Protein AF-0000000087804544 (afdb_homodimer)

Solvent-accessible surface area (backbone atoms only — not comparable to full-atom values): 25925 Å² total; per-residue (Å²): 126,84,69,78,49,43,57,23,26,36,35,32,33,37,42,58,66,36,67,61,38,47,63,41,26,83,82,30,70,71,39,32,51,49,49,49,49,52,53,51,50,56,48,46,58,51,38,56,66,62,42,57,88,74,33,65,84,64,77,74,52,70,35,61,41,35,49,67,46,32,37,38,40,33,20,35,38,75,40,92,52,20,26,24,48,59,51,51,50,48,53,52,40,52,50,49,53,58,36,36,73,72,73,36,48,43,27,10,14,32,32,53,33,43,31,30,68,54,62,41,36,36,36,37,51,26,51,55,49,15,49,48,40,24,69,71,64,31,81,38,73,34,40,27,40,40,58,68,34,55,61,57,33,36,69,30,33,37,72,87,51,44,48,66,56,44,40,52,54,50,52,72,46,39,42,67,40,92,90,40,84,78,37,33,26,60,42,61,87,75,48,55,85,80,41,95,41,68,65,57,36,52,50,48,53,49,52,44,49,51,51,36,58,52,52,55,73,44,97,63,56,69,75,57,35,52,37,34,48,48,52,49,50,51,50,29,72,74,48,37,87,60,28,57,62,58,56,56,59,70,100,126,84,69,78,48,43,59,24,28,36,34,32,32,37,42,58,66,35,66,60,39,46,63,41,26,82,83,29,70,70,40,32,50,50,50,49,49,52,54,51,50,56,48,44,58,53,38,53,64,62,42,56,89,75,35,66,87,63,79,73,52,70,35,59,40,35,48,66,47,32,38,37,40,33,20,35,37,73,40,91,48,23,24,24,48,59,52,51,51,50,54,52,38,51,48,48,54,58,36,37,73,73,75,37,49,42,26,10,14,33,32,54,33,43,32,29,68,52,62,40,36,35,36,37,50,26,52,56,50,16,50,49,42,24,69,72,64,32,82,37,72,35,4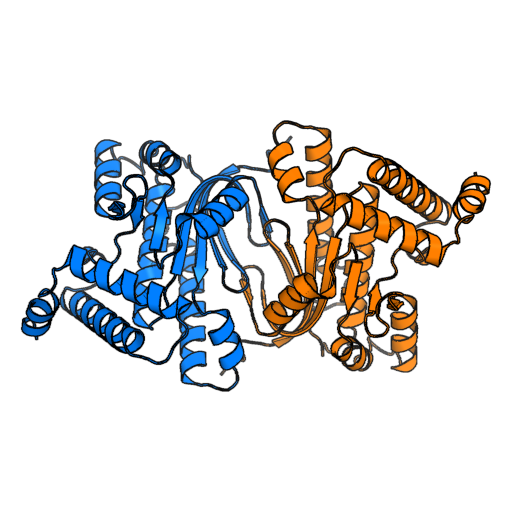0,27,41,39,60,69,34,53,60,57,31,36,69,29,32,38,73,87,50,45,50,66,56,44,40,51,54,50,53,72,44,39,43,67,40,91,90,40,82,78,37,33,27,59,42,61,88,75,50,53,85,79,38,97,40,68,67,58,36,52,50,47,53,49,51,45,48,52,50,36,57,52,51,56,71,45,98,62,56,68,75,58,36,53,36,32,48,49,51,50,50,51,49,30,72,74,48,37,88,63,27,57,61,57,57,55,60,70,100

Organism: Veillonella parvula (NCBI:txid29466)

Nearest PDB structures (foldseek):
  6jt0-assembly1_B  TM=5.890E-01  e=1.897E-05  Homo sapiens
  4wp8-assembly1_B  TM=6.038E-01  e=2.475E-04  Mycobacterium avium
  8hbe-assembly1_B  TM=4.949E-01  e=1.794E-05  Homo sapiens
  3uvj-assembly2_D  TM=4.947E-01  e=1.979E-04  Homo sapiens
  4cls-assembly1_A  TM=4.674E-01  e=2.926E-04  Homo sapiens

Sequence (502 aa):
MEQLYNNRVIAFLDILGFKDLVNKSSYNVELQNKLKSVVEHLNKIKLRNYDSKYNLNESVGCEVSNFSDSIIISYPLDRNHGGGLFQIIMDCLYLQIELAQVGIYVRGAITSGALYHNERSCFGPALIKAVELEAEMAKYPRIIIEKKCLDDGKQYVYGNNTIEFESETIDSLITKSADNDNIFFINYLVQDGEFHNHEEYCRFLLNHYKDIRHNVHSDISNSVKTKYQWLRHYFYDQFGKDGMKNLLRLRMEQLYNNRVIAFLDILGFKDLVNKSSYNVELQNKLKSVVEHLNKIKLRNYDSKYNLNESVGCEVSNFSDSIIISYPLDRNHGGGLFQIIMDCLYLQIELAQVGIYVRGAITSGALYHNERSCFGPALIKAVELEAEMAKYPRIIIEKKCLDDGKQYVYGNNTIEFESETIDSLITKSADNDNIFFINYLVQDGEFHNHEEYCRFLLNHYKDIRHNVHSDISNSVKTKYQWLRHYFYDQFGKDGMKNLLRLR

pLDDT: mean 83.6, std 13.99, range [35.62, 98.25]

Radius of gyration: 25.05 Å; Cα contacts (8 Å, |Δi|>4): 833; chains: 2; bounding box: 50×77×58 Å

Foldseek 3Di:
DPALWAKKKKKKKFKPCQVVLVVCLVPDVLSVVLVVLLVVLLVVLVVVLVPCPVPPDPSQQWFWDDDRRMIMIMGHLQPPQAQRPVVVLVSVLVSQLSSLLSPIFMFWEIDIDIWRGDDPDIDDPRVVVGVCCRVPPRLARWYWYQPVRLVSRLCTHGDPDDSVVSNVVVVVQWDADPVDRRIITGLNLVPCVVDPHNVVSLVSLLSSVVSLVVLCPDPDDPSVNVRSVVSVVSNCVVQNPCNVVVSVVVD/DPALWAKKKKKKKFKPCQVVLVVCLVPDVLSVVLVVLLVVLLVVLVVVLVDCPVPPDPSQQWFWDDDRRMIMIMGHLQPPQACRPVVVLVSVLVSQLSSLLSPIFMFWEIDIDIWRGDDPDIDDPRVVVGVCCRVPPRLARWYWYQPVRLVSRLCTHGDPDDSVRSNVVVVVQWDADPVDRRIITGLNLVPCVVDPHNVVSLVSLVSSVVSLVVLCPDPDDPSVNVRSVVVLVSNCVVQNPCNVVVSVVVD

Secondary structure (DSSP, 8-state):
---S-EEEEEEEEEETTHHHHHHHTTT-HHHHHHHHHHHHHHHHHHHHTTSSTT--SS----EEEEETTEEEEEEESS-TT--HHHHHHHHHHHHHHHHHHTT--EEEEEEEEEEEE-SSEEESHHHHHHHHHIIIII-SS-EEE-HHHHHHHTTS--TT--HHHHHHHHHHHEEE-SS-TT-EEE-GGG-GGGSSSHHHHHHHHHHHHHHHHHHHTSS--HHHHHHHHHHHHHHHHHH-TTHHHHHHTT-/---S-EEEEEEEEEETTHHHHHHHHTT-HHHHHHHHHHHHHHHHHHHHTTSSTT--SS----EEEEETTEEEEEEESS-TT--HHHHHHHHHHHHHHHHHHTT--EEEEEEEEEEEE-SSEEESHHHHHHHHHIIIII-SS-EEE-HHHHHHHTTS--TT--HHHHHHHHHHHEEE-SS-TT-EEE-GGG-GGGSSSHHHHHHHHHHHHHHHHHHHTSS--HHHHHHHHHHHHHHHHHH-TTHHHHHHTT-

Structure (mmCIF, N/CA/C/O backbone):
data_AF-0000000087804544-model_v1
#
loop_
_entity.id
_entity.type
_entity.pdbx_description
1 polymer 'Uncharacterized protein'
#
loop_
_atom_site.group_PDB
_atom_site.id
_atom_site.type_symbol
_atom_site.label_atom_id
_atom_site.label_alt_id
_atom_site.label_comp_id
_atom_site.label_asym_id
_atom_site.label_entity_id
_atom_site.label_seq_id
_atom_site.pdbx_PDB_ins_code
_atom_site.Cartn_x
_atom_site.Cartn_y
_atom_site.Cartn_z
_atom_site.occupancy
_atom_site.B_iso_or_equiv
_atom_site.auth_seq_id
_atom_site.auth_comp_id
_atom_site.auth_asym_id
_atom_site.auth_atom_id
_atom_site.pdbx_PDB_model_num
ATOM 1 N N . MET A 1 1 ? -24.109 -11.43 9.828 1 35.88 1 MET A N 1
ATOM 2 C CA . MET A 1 1 ? -22.953 -11.469 8.938 1 35.88 1 MET A CA 1
ATOM 3 C C . MET A 1 1 ? -21.953 -10.359 9.281 1 35.88 1 MET A C 1
ATOM 5 O O . MET A 1 1 ? -22.328 -9.188 9.336 1 35.88 1 MET A O 1
ATOM 9 N N . GLU A 1 2 ? -21.047 -10.609 10.039 1 50.25 2 GLU A N 1
ATOM 10 C CA . GLU A 1 2 ? -20.219 -9.586 10.672 1 50.25 2 GLU A CA 1
ATOM 11 C C . GLU A 1 2 ? -19.609 -8.648 9.633 1 50.25 2 GLU A C 1
ATOM 13 O O . GLU A 1 2 ? -19.172 -9.086 8.57 1 50.25 2 GLU A O 1
ATOM 18 N N . GLN A 1 3 ? -19.953 -7.371 9.625 1 65.62 3 GLN A N 1
ATOM 19 C CA . GLN A 1 3 ? -19.703 -6.305 8.656 1 65.62 3 GLN A CA 1
ATOM 20 C C . GLN A 1 3 ? -18.219 -6.145 8.383 1 65.62 3 GLN A C 1
ATOM 22 O O . GLN A 1 3 ? -17.422 -5.957 9.305 1 65.62 3 GLN A O 1
ATOM 27 N N . LEU A 1 4 ? -17.828 -6.656 7.148 1 76.62 4 LEU A N 1
ATOM 28 C CA . LEU A 1 4 ? -16.438 -6.582 6.684 1 76.62 4 LEU A CA 1
ATOM 29 C C . LEU A 1 4 ? -15.891 -5.172 6.852 1 76.62 4 LEU A C 1
ATOM 31 O O . LEU A 1 4 ? -14.758 -4.996 7.305 1 76.62 4 LEU A O 1
ATOM 35 N N . TYR A 1 5 ? -16.781 -4.207 6.773 1 85.38 5 TYR A N 1
ATOM 36 C CA . TYR A 1 5 ? -16.359 -2.816 6.781 1 85.38 5 TYR A CA 1
ATOM 37 C C . TYR A 1 5 ? -16.859 -2.096 8.023 1 85.38 5 TYR A C 1
ATOM 39 O O . TYR A 1 5 ? -17.906 -2.443 8.57 1 85.38 5 TYR A O 1
ATOM 47 N N . ASN A 1 6 ? -16.109 -1.189 8.547 1 88.06 6 ASN A N 1
ATOM 48 C CA . ASN A 1 6 ? -16.547 -0.179 9.508 1 88.06 6 ASN A CA 1
ATOM 49 C C . ASN A 1 6 ? -16.484 1.225 8.914 1 88.06 6 ASN A C 1
ATOM 51 O O . ASN A 1 6 ? -15.727 1.472 7.973 1 88.06 6 ASN A O 1
ATOM 55 N N . ASN A 1 7 ? -17.359 2.043 9.445 1 90.75 7 ASN A N 1
ATOM 56 C CA . ASN A 1 7 ? -17.281 3.438 9.023 1 90.75 7 ASN A CA 1
ATOM 57 C C . ASN A 1 7 ? -16.141 4.168 9.711 1 90.75 7 ASN A C 1
ATOM 59 O O . ASN A 1 7 ? -16.141 4.332 10.93 1 90.75 7 ASN A O 1
ATOM 63 N N . ARG A 1 8 ? -15.148 4.57 8.906 1 92.69 8 ARG A N 1
ATOM 64 C CA . ARG A 1 8 ? -13.938 5.16 9.469 1 92.69 8 ARG A CA 1
ATOM 65 C C . ARG A 1 8 ? -13.547 6.426 8.711 1 92.69 8 ARG A C 1
ATOM 67 O O . ARG A 1 8 ? -13.914 6.602 7.551 1 92.69 8 ARG A O 1
ATOM 74 N N . VAL A 1 9 ? -12.93 7.324 9.406 1 94.81 9 VAL A N 1
ATOM 75 C CA . VAL A 1 9 ? -12.188 8.406 8.766 1 94.81 9 VAL A CA 1
ATOM 76 C C . VAL A 1 9 ? -10.773 7.941 8.445 1 94.81 9 VAL A C 1
ATOM 78 O O . VAL A 1 9 ? -10.141 7.246 9.242 1 94.81 9 VAL A O 1
ATOM 81 N N . ILE A 1 10 ? -10.312 8.258 7.234 1 96.44 10 ILE A N 1
ATOM 82 C CA . ILE A 1 10 ? -9.039 7.719 6.77 1 96.44 10 ILE A CA 1
ATOM 83 C C . ILE A 1 10 ? -8.211 8.836 6.141 1 96.44 10 ILE A C 1
ATOM 85 O O . ILE A 1 10 ? -8.75 9.703 5.445 1 96.44 10 ILE A O 1
ATOM 89 N N . ALA A 1 11 ? -6.938 8.836 6.426 1 97.19 11 ALA A N 1
ATOM 90 C CA . ALA A 1 11 ? -5.941 9.656 5.734 1 97.19 11 ALA A CA 1
ATOM 91 C C . ALA A 1 11 ? -4.988 8.781 4.918 1 97.19 11 ALA A C 1
ATOM 93 O O . ALA A 1 11 ? -4.395 7.84 5.449 1 97.19 11 ALA A O 1
ATOM 94 N N . PHE A 1 12 ? -4.969 9.016 3.658 1 97.06 12 PHE A N 1
ATOM 95 C CA . PHE A 1 12 ? -3.939 8.438 2.801 1 97.06 12 PHE A CA 1
ATOM 96 C C . PHE A 1 12 ? -2.869 9.477 2.473 1 97.06 12 PHE A C 1
ATOM 98 O O . PHE A 1 12 ? -3.164 10.508 1.869 1 97.06 12 PHE A O 1
ATOM 105 N N . LEU A 1 13 ? -1.642 9.203 2.836 1 96.19 13 LEU A N 1
ATOM 106 C CA . LEU A 1 13 ? -0.538 10.141 2.662 1 96.19 13 LEU A CA 1
ATOM 107 C C . LEU A 1 13 ? 0.534 9.555 1.75 1 96.19 13 LEU A C 1
ATOM 109 O O . LEU A 1 13 ? 0.852 8.367 1.841 1 96.19 13 LEU A O 1
ATOM 113 N N . ASP A 1 14 ? 0.972 10.328 0.935 1 94.19 14 ASP A N 1
ATOM 114 C CA . ASP A 1 14 ? 2.094 10.031 0.05 1 94.19 14 ASP A CA 1
ATOM 115 C C . ASP A 1 14 ? 3.322 10.859 0.421 1 94.19 14 ASP A C 1
ATOM 117 O O . ASP A 1 14 ? 3.273 12.086 0.422 1 94.19 14 ASP A O 1
ATOM 121 N N . ILE A 1 15 ? 4.41 10.203 0.743 1 91.75 15 ILE A N 1
ATOM 122 C CA . ILE A 1 15 ? 5.656 10.883 1.086 1 91.75 15 ILE A CA 1
ATOM 123 C C . ILE A 1 15 ? 6.402 11.266 -0.189 1 91.75 15 ILE A C 1
ATOM 125 O O . ILE A 1 15 ? 6.973 10.398 -0.862 1 91.75 15 ILE A O 1
ATOM 129 N N . LEU A 1 16 ? 6.527 12.531 -0.454 1 90.75 16 LEU A N 1
ATOM 130 C CA . LEU A 1 16 ? 7.133 13.008 -1.692 1 90.75 16 LEU A CA 1
ATOM 131 C C . LEU A 1 16 ? 8.633 12.734 -1.7 1 90.75 16 LEU A C 1
ATOM 133 O O . LEU A 1 16 ? 9.328 13.039 -0.729 1 90.75 16 LEU A O 1
ATOM 137 N N . GLY A 1 17 ? 9.125 12.102 -2.785 1 85.88 17 GLY A N 1
ATOM 138 C CA . GLY A 1 17 ? 10.547 11.828 -2.943 1 85.88 17 GLY A CA 1
ATOM 139 C C . GLY A 1 17 ? 11.008 10.609 -2.168 1 85.88 17 GLY A C 1
ATOM 140 O O . GLY A 1 17 ? 12.211 10.352 -2.064 1 85.88 17 GLY A O 1
ATOM 141 N N . PHE A 1 18 ? 10.125 9.828 -1.65 1 85.44 18 PHE A N 1
ATOM 142 C CA . PHE A 1 18 ? 10.469 8.703 -0.789 1 85.44 18 PHE A CA 1
ATOM 143 C C . PHE A 1 18 ? 11.219 7.633 -1.571 1 85.44 18 PHE A C 1
ATOM 145 O O . PHE A 1 18 ? 12.18 7.047 -1.068 1 85.44 18 PHE A O 1
ATOM 152 N N . LYS A 1 19 ? 10.742 7.395 -2.756 1 84.88 19 LYS A N 1
ATOM 153 C CA . LYS A 1 19 ? 11.414 6.387 -3.576 1 84.88 19 LYS A CA 1
ATOM 154 C C . LYS A 1 19 ? 12.891 6.723 -3.766 1 84.88 19 LYS A C 1
ATOM 156 O O . LYS A 1 19 ? 13.75 5.852 -3.635 1 84.88 19 LYS A O 1
ATOM 161 N N . ASP A 1 20 ? 13.102 7.945 -4.07 1 84 20 ASP A N 1
ATOM 162 C CA . ASP A 1 20 ? 14.477 8.398 -4.242 1 84 20 ASP A CA 1
ATOM 163 C C . ASP A 1 20 ? 15.258 8.297 -2.932 1 84 20 ASP A C 1
ATOM 165 O O . ASP A 1 20 ? 16.438 7.926 -2.932 1 84 20 ASP A O 1
ATOM 169 N N . LEU A 1 21 ? 14.633 8.664 -1.833 1 84.5 21 LEU A N 1
ATOM 170 C CA . LEU A 1 21 ? 15.234 8.57 -0.509 1 84.5 21 LEU A CA 1
ATOM 171 C C . LEU A 1 21 ? 15.625 7.133 -0.187 1 84.5 21 LEU A C 1
ATOM 173 O O . LEU A 1 21 ? 16.75 6.875 0.271 1 84.5 21 LEU A O 1
ATOM 177 N N . VAL A 1 22 ? 14.758 6.223 -0.479 1 85.81 22 VAL A N 1
ATOM 178 C CA . VAL A 1 22 ? 14.977 4.805 -0.197 1 85.81 22 VAL A CA 1
ATOM 179 C C . VAL A 1 22 ? 16.109 4.273 -1.07 1 85.81 22 VAL A C 1
ATOM 181 O O . VAL A 1 22 ? 17.016 3.602 -0.576 1 85.81 22 VAL A O 1
ATOM 184 N N . ASN A 1 23 ? 16.078 4.59 -2.307 1 84.25 23 ASN A N 1
ATOM 185 C CA . ASN A 1 23 ? 17.078 4.082 -3.242 1 84.25 23 ASN A CA 1
ATOM 186 C C . ASN A 1 23 ? 18.484 4.598 -2.908 1 84.25 23 ASN A C 1
ATOM 188 O O . ASN A 1 23 ? 19.469 3.865 -3.037 1 84.25 23 ASN A O 1
ATOM 192 N N . LYS A 1 24 ? 18.531 5.812 -2.393 1 81.69 24 LYS A N 1
ATOM 193 C CA . LYS A 1 24 ? 19.828 6.441 -2.158 1 81.69 24 LYS A CA 1
ATOM 194 C C . LYS A 1 24 ? 20.266 6.258 -0.711 1 81.69 24 LYS A C 1
ATOM 196 O O . LYS A 1 24 ? 21.406 6.582 -0.36 1 81.69 24 LYS A O 1
ATOM 201 N N . SER A 1 25 ? 19.391 5.758 0.066 1 79.88 25 SER A N 1
ATOM 202 C CA . SER A 1 25 ? 19.672 5.652 1.493 1 79.88 25 SER A CA 1
ATOM 203 C C . SER A 1 25 ? 20.781 4.637 1.763 1 79.88 25 SER A C 1
ATOM 205 O O . SER A 1 25 ? 21.438 4.695 2.801 1 79.88 25 SER A O 1
ATOM 207 N N . SER A 1 26 ? 21 3.754 0.855 1 72.94 26 SER A N 1
ATOM 208 C CA . SER A 1 26 ? 22.031 2.74 1.074 1 72.94 26 SER A CA 1
ATOM 209 C C . SER A 1 26 ? 23.438 3.33 0.919 1 72.94 26 SER A C 1
ATOM 211 O O . SER A 1 26 ? 24.406 2.807 1.479 1 72.94 26 SER A O 1
ATOM 213 N N . TYR A 1 27 ? 23.578 4.441 0.26 1 78 27 TYR A N 1
ATOM 214 C CA . TYR A 1 27 ? 24.922 4.926 -0.005 1 78 27 TYR A CA 1
ATOM 215 C C . TYR A 1 27 ? 25.062 6.395 0.377 1 78 27 TYR A C 1
ATOM 217 O O . TYR A 1 27 ? 26.062 7.031 0.07 1 78 27 TYR A O 1
ATOM 225 N N . ASN A 1 28 ? 24.031 7.016 1 1 82.06 28 ASN A N 1
ATOM 226 C CA . ASN A 1 28 ? 24.016 8.406 1.428 1 82.06 28 ASN A CA 1
ATOM 227 C C . ASN A 1 28 ? 23.578 8.547 2.881 1 82.06 28 ASN A C 1
ATOM 229 O O . ASN A 1 28 ? 22.391 8.391 3.189 1 82.06 28 ASN A O 1
ATOM 233 N N . VAL A 1 29 ? 24.484 8.938 3.662 1 80.38 29 VAL A N 1
ATOM 234 C CA . VAL A 1 29 ? 24.266 8.969 5.105 1 80.38 29 VAL A CA 1
ATOM 235 C C . VAL A 1 29 ? 23.172 9.969 5.445 1 80.38 29 VAL A C 1
ATOM 237 O O . VAL A 1 29 ? 22.344 9.719 6.32 1 80.38 29 VAL A O 1
ATOM 240 N N . GLU A 1 30 ? 23.188 11.102 4.824 1 82.19 30 GLU A N 1
ATOM 241 C CA . GLU A 1 30 ? 22.172 12.117 5.078 1 82.19 30 GLU A CA 1
ATOM 242 C C . GLU A 1 30 ? 20.781 11.586 4.762 1 82.19 30 GLU A C 1
ATOM 244 O O . GLU A 1 30 ? 19.844 11.805 5.531 1 82.19 30 GLU A O 1
ATOM 249 N N . LEU A 1 31 ? 20.734 10.883 3.697 1 81.56 31 LEU A N 1
ATOM 250 C CA . LEU A 1 31 ? 19.453 10.336 3.275 1 81.56 31 LEU A CA 1
ATOM 251 C C . LEU A 1 31 ? 19.031 9.172 4.172 1 81.56 31 LEU A C 1
ATOM 253 O O . LEU A 1 31 ? 17.844 8.977 4.438 1 81.56 31 LEU A O 1
ATOM 257 N N . GLN A 1 32 ? 19.984 8.484 4.609 1 80.12 32 GLN A N 1
ATOM 258 C CA . GLN A 1 32 ? 19.703 7.418 5.562 1 80.12 32 GLN A CA 1
ATOM 259 C C . GLN A 1 32 ? 19.109 7.973 6.852 1 80.12 32 GLN A C 1
ATOM 261 O O . GLN A 1 32 ? 18.172 7.391 7.406 1 80.12 32 GLN A O 1
ATOM 266 N N . ASN A 1 33 ? 19.672 9.039 7.262 1 81.88 33 ASN A N 1
ATOM 267 C CA . ASN A 1 33 ? 19.172 9.68 8.469 1 81.88 33 ASN A CA 1
ATOM 268 C C . ASN A 1 33 ? 17.75 10.195 8.289 1 81.88 33 ASN A C 1
ATOM 270 O O . ASN A 1 33 ? 16.938 10.117 9.203 1 81.88 33 ASN A O 1
ATOM 274 N N . LYS A 1 34 ? 17.516 10.742 7.145 1 82.06 34 LYS A N 1
ATOM 275 C CA . LYS A 1 34 ? 16.172 11.195 6.836 1 82.06 34 LYS A CA 1
ATOM 276 C C . LYS A 1 34 ? 15.172 10.039 6.879 1 82.06 34 LYS A C 1
ATOM 278 O O . LYS A 1 34 ? 14.086 10.172 7.445 1 82.06 34 LYS A O 1
ATOM 283 N N . LEU A 1 35 ? 15.586 8.977 6.328 1 81.56 35 LEU A N 1
ATOM 284 C CA . LEU A 1 35 ? 14.727 7.797 6.301 1 81.56 35 LEU A CA 1
ATOM 285 C C . LEU A 1 35 ? 14.461 7.289 7.715 1 81.56 35 LEU A C 1
ATOM 287 O O . LEU A 1 35 ? 13.328 6.93 8.047 1 81.56 35 LEU A O 1
ATOM 291 N N . LYS A 1 36 ? 15.469 7.277 8.445 1 80.38 36 LYS A N 1
ATOM 292 C CA . LYS A 1 36 ? 15.32 6.852 9.836 1 80.38 36 LYS A CA 1
ATOM 293 C C . LYS A 1 36 ? 14.336 7.75 10.586 1 80.38 36 LYS A C 1
ATOM 295 O O . LYS A 1 36 ? 13.539 7.266 11.391 1 80.38 36 LYS A O 1
ATOM 300 N N . SER A 1 37 ? 14.453 9.016 10.297 1 79.88 37 SER A N 1
ATOM 301 C CA . SER A 1 37 ? 13.547 9.961 10.922 1 79.88 37 SER A CA 1
ATOM 302 C C . SER A 1 37 ? 12.094 9.68 10.539 1 79.88 37 SER A C 1
ATOM 304 O O . SER A 1 37 ? 11.203 9.711 11.391 1 79.88 37 SER A O 1
ATOM 306 N N . VAL A 1 38 ? 11.922 9.414 9.297 1 78.19 38 VAL A N 1
ATOM 307 C CA . VAL A 1 38 ? 10.586 9.086 8.805 1 78.19 38 VAL A CA 1
ATOM 308 C C . VAL A 1 38 ? 10.055 7.859 9.547 1 78.19 38 VAL A C 1
ATOM 310 O O . VAL A 1 38 ? 8.945 7.887 10.086 1 78.19 38 VAL A O 1
ATOM 313 N N . VAL A 1 39 ? 10.852 6.871 9.617 1 77.38 39 VAL A N 1
ATOM 314 C CA . VAL A 1 39 ? 10.461 5.609 10.234 1 77.38 39 VAL A CA 1
ATOM 315 C C . VAL A 1 39 ? 10.156 5.832 11.719 1 77.38 39 VAL A C 1
ATOM 317 O O . VAL A 1 39 ? 9.172 5.293 12.242 1 77.38 39 VAL A O 1
ATOM 320 N N . GLU A 1 40 ? 10.938 6.602 12.328 1 77.81 40 GLU A N 1
ATOM 321 C CA . GLU A 1 40 ? 10.758 6.895 13.75 1 77.81 40 GLU A CA 1
ATOM 322 C C . GLU A 1 40 ? 9.445 7.629 13.992 1 77.81 40 GLU A C 1
ATOM 324 O O . GLU A 1 40 ? 8.727 7.328 14.953 1 77.81 40 GLU A O 1
ATOM 329 N N . HIS A 1 41 ? 9.141 8.5 13.164 1 75.56 41 HIS A N 1
ATOM 330 C CA . HIS A 1 41 ? 7.91 9.266 13.336 1 75.56 41 HIS A CA 1
ATOM 331 C C . HIS A 1 41 ? 6.68 8.406 13.062 1 75.56 41 HIS A C 1
ATOM 333 O O . HIS A 1 41 ? 5.66 8.531 13.742 1 75.56 41 HIS A O 1
ATOM 339 N N . LEU A 1 42 ? 6.82 7.594 12.086 1 72.25 42 LEU A N 1
ATOM 340 C CA . LEU A 1 42 ? 5.73 6.664 11.797 1 72.25 42 LEU A CA 1
ATOM 341 C C . LEU A 1 42 ? 5.477 5.742 12.984 1 72.25 42 LEU A C 1
ATOM 343 O O . LEU A 1 42 ? 4.324 5.461 13.328 1 72.25 42 LEU A O 1
ATOM 347 N N . ASN A 1 43 ? 6.547 5.391 13.562 1 72.56 43 ASN A N 1
ATOM 348 C CA . ASN A 1 43 ? 6.438 4.535 14.742 1 72.56 43 ASN A CA 1
ATOM 349 C C . ASN A 1 43 ? 5.801 5.273 15.914 1 72.56 43 ASN A C 1
ATOM 351 O O . ASN A 1 43 ? 5.051 4.684 16.688 1 72.56 43 ASN A O 1
ATOM 355 N N . LYS A 1 44 ? 6.113 6.52 16.031 1 73.38 44 LYS A N 1
ATOM 356 C CA . LYS A 1 44 ? 5.562 7.324 17.109 1 73.38 44 LYS A CA 1
ATOM 357 C C . LYS A 1 44 ? 4.047 7.465 16.984 1 73.38 44 LYS A C 1
ATOM 359 O O . LYS A 1 44 ? 3.328 7.453 17.984 1 73.38 44 LYS A O 1
ATOM 364 N N . ILE A 1 45 ? 3.592 7.621 15.812 1 70.44 45 ILE A N 1
ATOM 365 C CA . ILE A 1 45 ? 2.152 7.719 15.594 1 70.44 45 ILE A CA 1
ATOM 366 C C . ILE A 1 45 ? 1.469 6.445 16.078 1 70.44 45 ILE A C 1
ATOM 368 O O . ILE A 1 45 ? 0.404 6.504 16.703 1 70.44 45 ILE A O 1
ATOM 372 N N . LYS A 1 46 ? 2.154 5.434 15.828 1 65.88 46 LYS A N 1
ATOM 373 C CA . LYS A 1 46 ? 1.622 4.129 16.203 1 65.88 46 LYS A CA 1
ATOM 374 C C . LYS A 1 46 ? 1.55 3.986 17.719 1 65.88 46 LYS A C 1
ATOM 376 O O . LYS A 1 46 ? 0.573 3.455 18.266 1 65.88 46 LYS A O 1
ATOM 381 N N . LEU A 1 47 ? 2.744 4.379 18.281 1 62.38 47 LEU A N 1
ATOM 382 C CA . LEU A 1 47 ? 2.887 4.227 19.734 1 62.38 47 LEU A CA 1
ATOM 383 C C . LEU A 1 47 ? 1.958 5.18 20.469 1 62.38 47 LEU A C 1
ATOM 385 O O . LEU A 1 47 ? 1.479 4.863 21.562 1 62.38 47 LEU A O 1
ATOM 389 N N . ARG A 1 48 ? 2.016 6.43 20.047 1 58.56 48 ARG A N 1
ATOM 390 C CA . ARG A 1 48 ? 1.117 7.371 20.703 1 58.56 48 ARG A CA 1
ATOM 391 C C . ARG A 1 48 ? -0.301 6.816 20.781 1 58.56 48 ARG A C 1
ATOM 393 O O . ARG A 1 48 ? -1.021 7.062 21.75 1 58.56 48 ARG A O 1
ATOM 400 N N . ASN A 1 49 ? -0.564 6.102 19.766 1 52.28 49 ASN A N 1
ATOM 401 C CA . ASN A 1 49 ? -1.918 5.555 19.797 1 52.28 49 ASN A CA 1
ATOM 402 C C . ASN A 1 49 ? -2.002 4.309 20.672 1 52.28 49 ASN A C 1
ATOM 404 O O . ASN A 1 49 ? -3.092 3.908 21.078 1 52.28 49 ASN A O 1
ATOM 408 N N . TYR A 1 50 ? -0.772 3.688 20.875 1 45.31 50 TYR A N 1
ATOM 409 C CA . TYR A 1 50 ? -0.734 2.59 21.844 1 45.31 50 TYR A CA 1
ATOM 410 C C . TYR A 1 50 ? -0.425 3.1 23.234 1 45.31 50 TYR A C 1
ATOM 412 O O . TYR A 1 50 ? -0.738 2.438 24.234 1 45.31 50 TYR A O 1
ATOM 420 N N . ASP A 1 51 ? 0.447 4.008 23.375 1 42.53 51 ASP A N 1
ATOM 421 C CA . ASP A 1 51 ? 0.88 4.461 24.688 1 42.53 51 ASP A CA 1
ATOM 422 C C . ASP A 1 51 ? -0.265 5.137 25.438 1 42.53 51 ASP A C 1
ATOM 424 O O . ASP A 1 51 ? -1.075 5.848 24.844 1 42.53 51 ASP A O 1
ATOM 428 N N . SER A 1 52 ? -0.531 4.688 26.578 1 39.66 52 SER A N 1
ATOM 429 C CA . SER A 1 52 ? -1.501 4.941 27.641 1 39.66 52 SER A CA 1
ATOM 430 C C . SER A 1 52 ? -1.55 6.422 28 1 39.66 52 SER A C 1
ATOM 432 O O . SER A 1 52 ? -2.48 6.875 28.672 1 39.66 52 SER A O 1
ATOM 434 N N . LYS A 1 53 ? -0.472 7.199 28.141 1 37.59 53 LYS A N 1
ATOM 435 C CA . LYS A 1 53 ? -0.607 8.492 28.797 1 37.59 53 LYS A CA 1
ATOM 436 C C . LYS A 1 53 ? -1.635 9.367 28.094 1 37.59 53 LYS A C 1
ATOM 438 O O . LYS A 1 53 ? -2.191 10.297 28.688 1 37.59 53 LYS A O 1
ATOM 443 N N . TYR A 1 54 ? -1.478 9.641 26.922 1 38.81 54 TYR A N 1
ATOM 444 C CA . TYR A 1 54 ? -2.682 10.164 26.297 1 38.81 54 TYR A CA 1
ATOM 445 C C . TYR A 1 54 ? -3.721 9.07 26.094 1 38.81 54 TYR A C 1
ATOM 447 O O . TYR A 1 54 ? -3.873 8.539 25 1 38.81 54 TYR A O 1
ATOM 455 N N . ASN A 1 55 ? -3.539 8.008 26.734 1 35.78 55 ASN A N 1
ATOM 456 C CA . ASN A 1 55 ? -4.379 6.852 27.031 1 35.78 55 ASN A CA 1
ATOM 457 C C . ASN A 1 55 ? -5.859 7.219 27.031 1 35.78 55 ASN A C 1
ATOM 459 O O . ASN A 1 55 ? -6.45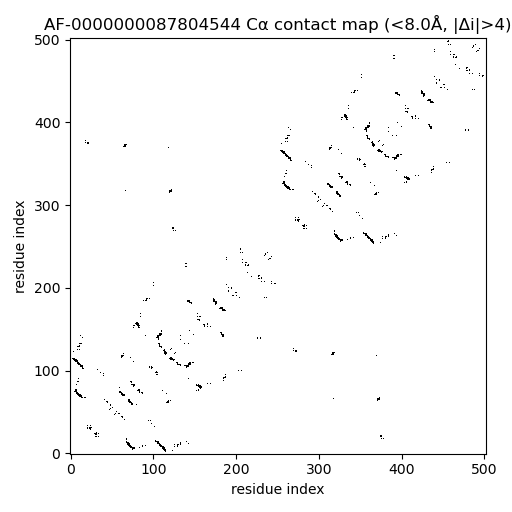3 7.445 28.094 1 35.78 55 ASN A O 1
ATOM 463 N N . LEU A 1 56 ? -6.332 8.141 26.234 1 35.91 56 LEU A N 1
ATOM 464 C CA . LEU A 1 56 ? -7.762 7.867 26.344 1 35.91 56 LEU A CA 1
ATOM 465 C C . LEU A 1 56 ? -8.016 6.367 26.453 1 35.91 56 LEU A C 1
ATOM 467 O O . LEU A 1 56 ? -7.277 5.562 25.891 1 35.91 56 LEU A O 1
ATOM 471 N N . ASN A 1 57 ? -8.68 5.84 27.375 1 38.31 57 ASN A N 1
ATOM 472 C CA . ASN A 1 57 ? -8.969 4.449 27.703 1 38.31 57 ASN A CA 1
ATOM 473 C C . ASN A 1 57 ? -8.656 3.521 26.531 1 38.31 57 ASN A C 1
ATOM 475 O O . ASN A 1 57 ? -7.812 2.631 26.656 1 38.31 57 ASN A O 1
ATOM 479 N N . GLU A 1 58 ? -9.836 3.051 25.875 1 43.84 58 GLU A N 1
ATOM 480 C CA . GLU A 1 58 ? -10.172 2.01 24.906 1 43.84 58 GLU A CA 1
ATOM 481 C C . GLU A 1 58 ? -9.484 2.268 23.562 1 43.84 58 GLU A C 1
ATOM 483 O O . GLU A 1 58 ? -9.281 3.42 23.172 1 43.84 58 GLU A O 1
ATOM 488 N N . SER A 1 59 ? -8.656 1.424 23.062 1 51.75 59 SER A N 1
ATOM 489 C CA . SER A 1 59 ? -8.109 1.404 21.719 1 51.75 59 SER A CA 1
ATOM 490 C C . SER A 1 59 ? -8.922 2.283 20.766 1 51.75 59 SER A C 1
ATOM 492 O O . SER A 1 59 ? -10.117 2.045 20.562 1 51.75 59 SER A O 1
ATOM 494 N N . VAL A 1 60 ? -8.625 3.734 20.828 1 61.88 60 VAL A N 1
ATOM 495 C CA . VAL A 1 60 ? -9.406 4.684 20.062 1 61.88 60 VAL A CA 1
ATOM 496 C C . VAL A 1 60 ? -9.711 4.102 18.672 1 61.88 60 VAL A C 1
ATOM 498 O O . VAL A 1 60 ? -10.461 4.691 17.891 1 61.88 60 VAL A O 1
ATOM 501 N N . GLY A 1 61 ? -9.25 2.885 18.516 1 78.44 61 GLY A N 1
ATOM 502 C CA . GLY A 1 61 ? -9.562 2.238 17.25 1 78.44 61 GLY A CA 1
ATOM 503 C C . GLY A 1 61 ? -8.727 2.76 16.094 1 78.44 61 GLY A C 1
ATOM 504 O O . GLY A 1 61 ? -9.164 2.732 14.938 1 78.44 61 GLY A O 1
ATOM 505 N N . CYS A 1 62 ? -7.531 3.396 16.469 1 85 62 CYS A N 1
ATOM 506 C CA . CYS A 1 62 ? -6.625 3.896 15.438 1 85 62 CYS A CA 1
ATOM 507 C C . CYS A 1 62 ? -5.891 2.748 14.758 1 85 62 CYS A C 1
ATOM 509 O O . CYS A 1 62 ? -5.434 1.816 15.422 1 85 62 CYS A O 1
ATOM 511 N N . GLU A 1 63 ? -5.883 2.805 13.523 1 87.5 63 GLU A N 1
ATOM 512 C CA . GLU A 1 63 ? -5.066 1.898 12.719 1 87.5 63 GLU A CA 1
ATOM 513 C C . GLU A 1 63 ? -4.105 2.67 11.82 1 87.5 63 GLU A C 1
ATOM 515 O O . GLU A 1 63 ? -4.48 3.686 11.227 1 87.5 63 GLU A O 1
ATOM 520 N N . VAL A 1 64 ? -2.852 2.225 11.844 1 88.19 64 VAL A N 1
ATOM 521 C CA . VAL A 1 64 ? -1.832 2.867 11.023 1 88.19 64 VAL A CA 1
ATOM 522 C C . VAL A 1 64 ? -1.085 1.814 10.211 1 88.19 64 VAL A C 1
ATOM 524 O O . VAL A 1 64 ? -0.759 0.74 10.719 1 88.19 64 VAL A O 1
ATOM 527 N N . SER A 1 65 ? -0.914 2.094 8.93 1 88.44 65 SER A N 1
ATOM 528 C CA . SER A 1 65 ? -0.126 1.245 8.047 1 88.44 65 SER A CA 1
ATOM 529 C C . SER A 1 65 ? 0.783 2.076 7.148 1 88.44 65 SER A C 1
ATOM 531 O O . SER A 1 65 ? 0.428 3.191 6.758 1 88.44 65 SER A O 1
ATOM 533 N N . ASN A 1 66 ? 1.908 1.617 6.875 1 86.62 66 ASN A N 1
ATOM 534 C CA . ASN A 1 66 ? 2.85 2.262 5.965 1 86.62 66 ASN A CA 1
ATOM 535 C C . ASN A 1 66 ? 3.324 1.302 4.879 1 86.62 66 ASN A C 1
ATOM 537 O O . ASN A 1 66 ? 3.83 0.218 5.176 1 86.62 66 ASN A O 1
ATOM 541 N N . PHE A 1 67 ? 3.16 1.63 3.633 1 83.12 67 PHE A N 1
ATOM 542 C CA . PHE A 1 67 ? 3.582 0.834 2.486 1 83.12 67 PHE A CA 1
ATOM 543 C C . PHE A 1 67 ? 4.328 1.697 1.473 1 83.12 67 PHE A C 1
ATOM 545 O O . PHE A 1 67 ? 3.752 2.625 0.898 1 83.12 67 PHE A O 1
ATOM 552 N N . SER A 1 68 ? 5.578 1.256 1.174 1 83.12 68 SER A N 1
ATOM 553 C CA . SER A 1 68 ? 6.414 2.039 0.271 1 83.12 68 SER A CA 1
ATOM 554 C C . SER A 1 68 ? 6.422 3.514 0.663 1 83.12 68 SER A C 1
ATOM 556 O O . SER A 1 68 ? 6.824 3.863 1.774 1 83.12 68 SER A O 1
ATOM 558 N N . ASP A 1 69 ? 5.852 4.344 -0.127 1 83.19 69 ASP A N 1
ATOM 559 C CA . ASP A 1 69 ? 5.871 5.785 0.101 1 83.19 69 ASP A CA 1
ATOM 560 C C . ASP A 1 69 ? 4.531 6.273 0.648 1 83.19 69 ASP A C 1
ATOM 562 O O . ASP A 1 69 ? 4.289 7.477 0.739 1 83.19 69 ASP A O 1
ATOM 566 N N . SER A 1 70 ? 3.662 5.348 1.057 1 90.19 70 SER A N 1
ATOM 567 C CA . SER A 1 70 ? 2.318 5.727 1.479 1 90.19 70 SER A CA 1
ATOM 568 C C . SER A 1 70 ? 2.105 5.449 2.963 1 90.19 70 SER A C 1
ATOM 570 O O . SER A 1 70 ? 2.6 4.453 3.49 1 90.19 70 SER A O 1
ATOM 572 N N . ILE A 1 71 ? 1.383 6.344 3.609 1 91.06 71 ILE A N 1
ATOM 573 C CA . ILE A 1 71 ? 0.962 6.184 5 1 91.06 71 ILE A CA 1
ATOM 574 C C . ILE A 1 71 ? -0.562 6.223 5.082 1 91.06 71 ILE A C 1
ATOM 576 O O . ILE A 1 71 ? -1.202 7.086 4.477 1 91.06 71 ILE A O 1
ATOM 580 N N . ILE A 1 72 ? -1.125 5.242 5.773 1 93.81 72 ILE A N 1
ATOM 581 C CA . ILE A 1 72 ? -2.568 5.191 5.98 1 93.81 72 ILE A CA 1
ATOM 582 C C . ILE A 1 72 ? -2.879 5.277 7.473 1 93.81 72 ILE A C 1
ATOM 584 O O . ILE A 1 72 ? -2.332 4.516 8.273 1 93.81 72 ILE A O 1
ATOM 588 N N . ILE A 1 73 ? -3.648 6.207 7.836 1 91.75 73 ILE A N 1
ATOM 589 C CA . ILE A 1 73 ? -4.145 6.367 9.203 1 91.75 73 ILE A CA 1
ATOM 590 C C . ILE A 1 73 ? -5.672 6.355 9.203 1 91.75 73 ILE A C 1
ATOM 592 O O . ILE A 1 73 ? -6.305 6.973 8.344 1 91.75 73 ILE A O 1
ATOM 596 N N . SER A 1 74 ? -6.238 5.641 10.117 1 92.44 74 SER A N 1
ATOM 597 C CA . SER A 1 74 ? -7.699 5.676 10.156 1 92.44 74 SER A CA 1
ATOM 598 C C . SER A 1 74 ? -8.211 5.562 11.586 1 92.44 74 SER A C 1
ATOM 600 O O . SER A 1 74 ? -7.531 5.023 12.461 1 92.44 74 SER A O 1
ATOM 602 N N . TYR A 1 75 ? -9.344 6.145 11.828 1 89.69 75 TYR A N 1
ATOM 603 C CA . TYR A 1 75 ? -10.086 6.121 13.086 1 89.69 75 TYR A CA 1
ATOM 604 C C . TYR A 1 75 ? -11.555 5.789 12.836 1 89.69 75 TYR A C 1
ATOM 606 O O . TYR A 1 75 ? -12.109 6.129 11.789 1 89.69 75 TYR A O 1
ATOM 614 N N . PRO A 1 76 ? -12.141 5.129 13.805 1 88.88 76 PRO A N 1
ATOM 615 C CA . PRO A 1 76 ? -13.602 5.051 13.688 1 88.88 76 PRO A CA 1
ATOM 616 C C . PRO A 1 76 ? -14.266 6.422 13.641 1 88.88 76 PRO A C 1
ATOM 618 O O . PRO A 1 76 ? -13.844 7.34 14.352 1 88.88 76 PRO A O 1
ATOM 621 N N . LEU A 1 77 ? -15.258 6.527 12.719 1 84.56 77 LEU A N 1
ATOM 622 C CA . LEU A 1 77 ? -15.922 7.82 12.578 1 84.56 77 LEU A CA 1
ATOM 623 C C . LEU A 1 77 ? -16.828 8.094 13.766 1 84.56 77 LEU A C 1
ATOM 625 O O . LEU A 1 77 ? -16.953 9.242 14.211 1 84.56 77 LEU A O 1
ATOM 629 N N . ASP A 1 78 ? -17.688 7.086 14.109 1 71.69 78 ASP A N 1
ATOM 630 C CA . ASP A 1 78 ? -18.719 7.273 15.125 1 71.69 78 ASP A CA 1
ATOM 631 C C . ASP A 1 78 ? -18.203 6.855 16.5 1 71.69 78 ASP A C 1
ATOM 633 O O . ASP A 1 78 ? -19 6.676 17.438 1 71.69 78 ASP A O 1
ATOM 637 N N . ARG A 1 79 ? -17.031 6.852 16.812 1 58.34 79 ARG A N 1
ATOM 638 C CA . ARG A 1 79 ? -16.719 6.32 18.141 1 58.34 79 ARG A CA 1
ATOM 639 C C . ARG A 1 79 ? -17.422 7.109 19.234 1 58.34 79 ARG A C 1
ATOM 641 O O . ARG A 1 79 ? -17.719 8.297 19.062 1 58.34 79 ARG A O 1
ATOM 648 N N . ASN A 1 80 ? -18 6.258 20.109 1 53.41 80 ASN A N 1
ATOM 649 C CA . ASN A 1 80 ? -18.531 6.832 21.344 1 53.41 80 ASN A CA 1
ATOM 650 C C . ASN A 1 80 ? -17.656 7.965 21.859 1 53.41 80 ASN A C 1
ATOM 652 O O . ASN A 1 80 ? -18.094 8.773 22.672 1 53.41 80 ASN A O 1
ATOM 656 N N . HIS A 1 81 ? -16.562 7.941 21.422 1 52.16 81 HIS A N 1
ATOM 657 C CA . HIS A 1 81 ? -15.797 9.031 22.016 1 52.16 81 HIS A CA 1
ATOM 658 C C . HIS A 1 81 ? -15.516 10.125 21 1 52.16 81 HIS A C 1
ATOM 660 O O . HIS A 1 81 ? -14.734 11.047 21.266 1 52.16 81 HIS A O 1
ATOM 666 N N . GLY A 1 82 ? -16.406 10.016 19.891 1 56.94 82 GLY A N 1
ATOM 667 C CA . GLY A 1 82 ? -16.438 11.172 19.016 1 56.94 82 GLY A CA 1
ATOM 668 C C . GLY A 1 82 ? -15.047 11.664 18.641 1 56.94 82 GLY A C 1
ATOM 669 O O . GLY A 1 82 ? -14.055 11.219 19.203 1 56.94 82 GLY A O 1
ATOM 670 N N . GLY A 1 83 ? -14.797 12.164 17.453 1 74.25 83 GLY A N 1
ATOM 671 C CA . GLY A 1 83 ? -13.617 12.992 17.25 1 74.25 83 GLY A CA 1
ATOM 672 C C . GLY A 1 83 ? -12.586 12.359 16.344 1 74.25 83 GLY A C 1
ATOM 673 O O . GLY A 1 83 ? -11.398 12.68 16.422 1 74.25 83 GLY A O 1
ATOM 674 N N . GLY A 1 84 ? -13.094 11.312 15.602 1 84.75 84 GLY A N 1
ATOM 675 C CA . GLY A 1 84 ? -12.117 10.695 14.719 1 84.75 84 GLY A CA 1
ATOM 676 C C . GLY A 1 84 ? -11.484 11.672 13.742 1 84.75 84 GLY A C 1
ATOM 677 O O . GLY A 1 84 ? -10.297 11.578 13.445 1 84.75 84 GLY A O 1
ATOM 678 N N . LEU A 1 85 ? -12.312 12.633 13.391 1 90.62 85 LEU A N 1
ATOM 679 C CA . LEU A 1 85 ? -11.828 13.617 12.43 1 90.62 85 LEU A CA 1
ATOM 680 C C . LEU A 1 85 ? -10.766 14.508 13.062 1 90.62 85 LEU A C 1
ATOM 682 O O . LEU A 1 85 ? -9.711 14.75 12.461 1 90.62 85 LEU A O 1
ATOM 686 N N . PHE A 1 86 ? -11.086 14.984 14.273 1 88.88 86 PHE A N 1
ATOM 687 C CA . PHE A 1 86 ? -10.117 15.828 14.961 1 88.88 86 PHE A CA 1
ATOM 688 C C . PHE A 1 86 ? -8.805 15.086 15.18 1 88.88 86 PHE A C 1
ATOM 690 O O . PHE A 1 86 ? -7.727 15.633 14.93 1 88.88 86 PHE A O 1
ATOM 697 N N . GLN A 1 87 ? -8.922 13.883 15.562 1 86.62 87 GLN A N 1
ATOM 698 C CA . GLN A 1 87 ? -7.734 13.094 15.875 1 86.62 87 GLN A CA 1
ATOM 699 C C . GLN A 1 87 ? -6.875 12.875 14.633 1 86.62 87 GLN A C 1
ATOM 701 O O . GLN A 1 87 ? -5.652 13 14.688 1 86.62 87 GLN A O 1
ATOM 706 N N . ILE A 1 88 ? -7.492 12.555 13.562 1 91.69 88 ILE A N 1
ATOM 707 C CA . ILE A 1 88 ? -6.73 12.25 12.359 1 91.69 88 ILE A CA 1
ATOM 708 C C . ILE A 1 88 ? -6.109 13.523 11.797 1 91.69 88 ILE A C 1
ATOM 710 O O . ILE A 1 88 ? -5 13.5 11.258 1 91.69 88 ILE A O 1
ATOM 714 N N . ILE A 1 89 ? -6.785 14.633 11.914 1 93.5 89 ILE A N 1
ATOM 715 C CA . ILE A 1 89 ? -6.23 15.906 11.484 1 93.5 89 ILE A CA 1
ATOM 716 C C . ILE A 1 89 ? -4.988 16.234 12.312 1 93.5 89 ILE A C 1
ATOM 718 O O . ILE A 1 89 ? -3.957 16.641 11.766 1 93.5 89 ILE A O 1
ATOM 722 N N . MET A 1 90 ? -5.102 15.977 13.555 1 90.69 90 MET A N 1
ATOM 723 C CA . MET A 1 90 ? -3.975 16.25 14.445 1 90.69 90 MET A CA 1
ATOM 724 C C . MET A 1 90 ? -2.787 15.352 14.125 1 90.69 90 MET A C 1
ATOM 726 O O . MET A 1 90 ? -1.646 15.82 14.078 1 90.69 90 MET A O 1
ATOM 730 N N . ASP A 1 91 ? -3.041 14.133 13.922 1 89.62 91 ASP A N 1
ATOM 731 C CA . ASP A 1 91 ? -1.97 13.211 13.555 1 89.62 91 ASP A CA 1
ATOM 732 C C . ASP A 1 91 ? -1.276 13.656 12.266 1 89.62 91 ASP A C 1
ATOM 734 O O . ASP A 1 91 ? -0.047 13.633 12.18 1 89.62 91 ASP A O 1
ATOM 738 N N . CYS A 1 92 ? -2.053 13.992 11.328 1 94.56 92 CYS A N 1
ATOM 739 C CA . CYS A 1 92 ? -1.521 14.43 10.039 1 94.56 92 CYS A CA 1
ATOM 740 C C . CYS A 1 92 ? -0.739 15.727 10.188 1 94.56 92 CYS A C 1
ATOM 742 O O . CYS A 1 92 ? 0.319 15.898 9.57 1 94.56 92 CYS A O 1
ATOM 744 N N . LEU A 1 93 ? -1.306 16.625 10.992 1 94.5 93 LEU A N 1
ATOM 745 C CA . LEU A 1 93 ? -0.65 17.891 11.25 1 94.5 93 LEU A CA 1
ATOM 746 C C . LEU A 1 93 ? 0.736 17.688 11.852 1 94.5 93 LEU A C 1
ATOM 748 O O . LEU A 1 93 ? 1.72 18.25 11.375 1 94.5 93 LEU A O 1
ATOM 752 N N . TYR A 1 94 ? 0.836 16.875 12.812 1 91.12 94 TYR A N 1
ATOM 753 C CA . TYR A 1 94 ? 2.105 16.609 13.477 1 91.12 94 TYR A CA 1
ATOM 754 C C . TYR A 1 94 ? 3.086 15.922 12.531 1 91.12 94 TYR A C 1
ATOM 756 O O . TYR A 1 94 ? 4.277 16.234 12.531 1 91.12 94 TYR A O 1
ATOM 764 N N . LEU A 1 95 ? 2.562 15.047 11.781 1 91 95 LEU A N 1
ATOM 765 C CA . LEU A 1 95 ? 3.406 14.359 10.812 1 91 95 LEU A CA 1
ATOM 766 C C . LEU A 1 95 ? 3.986 15.344 9.805 1 91 95 LEU A C 1
ATOM 768 O O . LEU A 1 95 ? 5.172 15.273 9.469 1 91 95 LEU A O 1
ATOM 772 N N . GLN A 1 96 ? 3.168 16.234 9.312 1 94.38 96 GLN A N 1
ATOM 773 C CA . GLN A 1 96 ? 3.627 17.234 8.359 1 94.38 96 GLN A CA 1
ATOM 774 C C . GLN A 1 96 ? 4.723 18.109 8.961 1 94.38 96 GLN A C 1
ATOM 776 O O . GLN A 1 96 ? 5.738 18.375 8.32 1 94.38 96 GLN A O 1
ATOM 781 N N . ILE A 1 97 ? 4.5 18.516 10.188 1 93.06 97 ILE A N 1
ATOM 782 C CA . ILE A 1 97 ? 5.461 19.391 10.867 1 93.06 97 ILE A CA 1
ATOM 783 C C . ILE A 1 97 ? 6.777 18.641 11.062 1 93.06 97 ILE A C 1
ATOM 785 O O . ILE A 1 97 ? 7.848 19.156 10.719 1 93.06 97 ILE A O 1
ATOM 789 N N . GLU A 1 98 ? 6.707 17.469 11.516 1 88.56 98 GLU A N 1
ATOM 790 C CA . GLU A 1 98 ? 7.902 16.688 11.82 1 88.56 98 GLU A CA 1
ATOM 791 C C . GLU A 1 98 ? 8.695 16.375 10.555 1 88.56 98 GLU A C 1
ATOM 793 O O . GLU A 1 98 ? 9.922 16.5 10.531 1 88.56 98 GLU A O 1
ATOM 798 N N . LEU A 1 99 ? 8.039 15.953 9.555 1 90.56 99 LEU A N 1
ATOM 799 C CA . LEU A 1 99 ? 8.719 15.594 8.312 1 90.56 99 LEU A CA 1
ATOM 800 C C . LEU A 1 99 ? 9.281 16.828 7.621 1 90.56 99 LEU A C 1
ATOM 802 O O . LEU A 1 99 ? 10.383 16.781 7.066 1 90.56 99 LEU A O 1
ATOM 806 N N . ALA A 1 100 ? 8.555 17.938 7.703 1 92.94 100 ALA A N 1
ATOM 807 C CA . ALA A 1 100 ? 9.016 19.172 7.082 1 92.94 100 ALA A CA 1
ATOM 808 C C . ALA A 1 100 ? 10.312 19.656 7.727 1 92.94 100 ALA A C 1
ATOM 810 O O . ALA A 1 100 ? 11.141 20.297 7.07 1 92.94 100 ALA A O 1
ATOM 811 N N . GLN A 1 101 ? 10.477 19.344 8.961 1 88.31 101 GLN A N 1
ATOM 812 C CA . GLN A 1 101 ? 11.68 19.75 9.68 1 88.31 101 GLN A CA 1
ATOM 813 C C . GLN A 1 101 ? 12.93 19.125 9.078 1 88.31 101 GLN A C 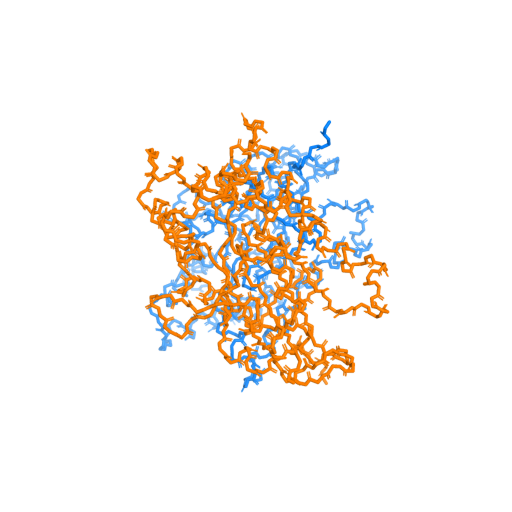1
ATOM 815 O O . GLN A 1 101 ? 14.031 19.672 9.203 1 88.31 101 GLN A O 1
ATOM 820 N N . VAL A 1 102 ? 12.75 18.047 8.438 1 86.38 102 VAL A N 1
ATOM 821 C CA . VAL A 1 102 ? 13.906 17.375 7.848 1 86.38 102 VAL A CA 1
ATOM 822 C C . VAL A 1 102 ? 13.828 17.453 6.324 1 86.38 102 VAL A C 1
ATOM 824 O O . VAL A 1 102 ? 14.469 16.672 5.625 1 86.38 102 VAL A O 1
ATOM 827 N N . GLY A 1 103 ? 12.977 18.297 5.828 1 88.75 103 GLY A N 1
ATOM 828 C CA . GLY A 1 103 ? 12.922 18.578 4.402 1 88.75 103 GLY A CA 1
ATOM 829 C C . GLY A 1 103 ? 12.102 17.562 3.625 1 88.75 103 GLY A C 1
ATOM 830 O O . GLY A 1 103 ? 12.289 17.406 2.418 1 88.75 103 GLY A O 1
ATOM 831 N N . ILE A 1 104 ? 11.258 16.797 4.297 1 91.38 104 ILE A N 1
ATOM 832 C CA . ILE A 1 104 ? 10.383 15.836 3.648 1 91.38 104 ILE A CA 1
ATOM 833 C C . ILE A 1 104 ? 8.938 16.344 3.693 1 91.38 104 ILE A C 1
ATOM 835 O O . ILE A 1 104 ? 8.461 16.781 4.742 1 91.38 104 ILE A O 1
ATOM 839 N N . TYR A 1 105 ? 8.336 16.328 2.566 1 94.5 105 TYR A N 1
ATOM 840 C CA . TYR A 1 105 ? 6.969 16.828 2.488 1 94.5 105 TYR A CA 1
ATOM 841 C C . TYR A 1 105 ? 6.004 15.727 2.072 1 94.5 105 TYR A C 1
ATOM 843 O O . TYR A 1 105 ? 6.406 14.742 1.444 1 94.5 105 TYR A O 1
ATOM 851 N N . VAL A 1 106 ? 4.734 15.922 2.473 1 95.19 106 VAL A N 1
ATOM 852 C CA . VAL A 1 106 ? 3.738 14.891 2.223 1 95.19 106 VAL A CA 1
ATOM 853 C C . VAL A 1 106 ? 2.545 15.484 1.482 1 95.19 106 VAL A C 1
ATOM 855 O O . VAL A 1 106 ? 2.248 16.672 1.629 1 95.19 106 VAL A O 1
ATOM 858 N N . ARG A 1 107 ? 2.049 14.672 0.688 1 96.25 107 ARG A N 1
ATOM 859 C CA . ARG A 1 107 ? 0.769 14.914 0.03 1 96.25 107 ARG A CA 1
ATOM 860 C C . ARG A 1 107 ? -0.271 13.883 0.456 1 96.25 107 ARG A C 1
ATOM 862 O O . ARG A 1 107 ? 0.061 12.719 0.702 1 96.25 107 ARG A O 1
ATOM 869 N N . GLY A 1 108 ? -1.531 14.352 0.639 1 97.81 108 GLY A N 1
ATOM 870 C CA . GLY A 1 108 ? -2.486 13.352 1.091 1 97.81 108 GLY A CA 1
ATOM 871 C C . GLY A 1 108 ? -3.924 13.828 1.029 1 97.81 108 GLY A C 1
ATOM 872 O O . GLY A 1 108 ? -4.195 14.945 0.584 1 97.81 108 GLY A O 1
ATOM 873 N N . ALA A 1 109 ? -4.793 12.969 1.422 1 98.19 109 ALA A N 1
ATOM 874 C CA . ALA A 1 109 ? -6.227 13.25 1.446 1 98.19 109 ALA A CA 1
ATOM 875 C C . ALA A 1 109 ? -6.91 12.531 2.605 1 98.19 109 ALA A C 1
ATOM 877 O O . ALA A 1 109 ? -6.578 11.383 2.914 1 98.19 109 ALA A O 1
ATOM 878 N N . ILE A 1 110 ? -7.816 13.258 3.203 1 97.81 110 ILE A N 1
ATOM 879 C CA . ILE A 1 110 ? -8.641 12.711 4.273 1 97.81 110 ILE A CA 1
ATOM 880 C C . ILE A 1 110 ? -10.086 12.57 3.795 1 97.81 110 ILE A C 1
ATOM 882 O O . ILE A 1 110 ? -10.648 13.508 3.225 1 97.81 110 ILE A O 1
ATOM 886 N N . THR A 1 111 ? -10.602 11.445 3.943 1 97.56 111 THR A N 1
ATOM 887 C CA . THR A 1 111 ? -12.008 11.172 3.646 1 97.56 111 THR A CA 1
ATOM 888 C C . THR A 1 111 ? -12.586 10.164 4.633 1 97.56 111 THR A C 1
ATOM 890 O O . THR A 1 111 ? -11.977 9.883 5.668 1 97.56 111 THR A O 1
ATOM 893 N N . SER A 1 112 ? -13.867 9.789 4.441 1 95.31 112 SER A N 1
ATOM 894 C CA . SER A 1 112 ? -14.516 8.836 5.34 1 95.31 112 SER A CA 1
ATOM 895 C C . SER A 1 112 ? -15.398 7.859 4.57 1 95.31 112 SER A C 1
ATOM 897 O O . SER A 1 112 ? -15.781 8.125 3.428 1 95.31 112 SER A O 1
ATOM 899 N N . GLY A 1 113 ? -15.586 6.711 5.172 1 93.19 113 GLY A N 1
ATOM 900 C CA . GLY A 1 113 ? -16.453 5.699 4.598 1 93.19 113 GLY A CA 1
ATOM 901 C C . GLY A 1 113 ? -16.109 4.293 5.047 1 93.19 113 GLY A C 1
ATOM 902 O O . GLY A 1 113 ? -15.477 4.105 6.082 1 93.19 113 GLY A O 1
ATOM 903 N N . ALA A 1 114 ? -16.656 3.334 4.289 1 91.38 114 ALA A N 1
ATOM 904 C CA . ALA A 1 114 ? -16.469 1.921 4.598 1 91.38 114 ALA A CA 1
ATOM 905 C C . ALA A 1 114 ? -15 1.515 4.414 1 91.38 114 ALA A C 1
ATOM 907 O O . ALA A 1 114 ? -14.414 1.741 3.354 1 91.38 114 ALA A O 1
ATOM 908 N N . LEU A 1 115 ? -14.43 0.901 5.504 1 92.25 115 LEU A N 1
ATOM 909 C CA . LEU A 1 115 ? -13.016 0.558 5.488 1 92.25 115 LEU A CA 1
ATOM 910 C C . LEU A 1 115 ? -12.734 -0.647 6.383 1 92.25 115 LEU A C 1
ATOM 912 O O . LEU A 1 115 ? -13.297 -0.757 7.477 1 92.25 115 LEU A O 1
ATOM 916 N N . TYR A 1 116 ? -12.047 -1.503 5.84 1 89.19 116 TYR A N 1
ATOM 917 C CA . TYR A 1 116 ? -11.406 -2.551 6.633 1 89.19 116 TYR A CA 1
ATOM 918 C C . TYR A 1 116 ? -9.938 -2.232 6.875 1 89.19 116 TYR A C 1
ATOM 920 O O . TYR A 1 116 ? -9.164 -2.084 5.926 1 89.19 116 TYR A O 1
ATOM 928 N N . HIS A 1 117 ? -9.57 -2.043 8.109 1 89.56 117 HIS A N 1
ATOM 929 C CA . HIS A 1 117 ? -8.195 -1.672 8.43 1 89.56 117 HIS A CA 1
ATOM 930 C C . HIS A 1 117 ? -7.738 -2.332 9.727 1 89.56 117 HIS A C 1
ATOM 932 O O . HIS A 1 117 ? -8.305 -2.074 10.797 1 89.56 117 HIS A O 1
ATOM 938 N N . ASN A 1 118 ? -6.793 -3.207 9.625 1 85.25 118 ASN A N 1
ATOM 939 C CA . ASN A 1 118 ? -6.125 -3.795 10.781 1 85.25 118 ASN A CA 1
ATOM 940 C C . ASN A 1 118 ? -4.613 -3.873 10.578 1 85.25 118 ASN A C 1
ATOM 942 O O . ASN A 1 118 ? -4.062 -3.184 9.719 1 85.25 118 ASN A O 1
ATOM 946 N N . GLU A 1 119 ? -3.938 -4.559 11.297 1 79 119 GLU A N 1
ATOM 947 C CA . GLU A 1 119 ? -2.479 -4.57 11.297 1 79 119 GLU A CA 1
ATOM 948 C C . GLU A 1 119 ? -1.932 -5.074 9.969 1 79 119 GLU A C 1
ATOM 950 O O . GLU A 1 119 ? -0.847 -4.672 9.539 1 79 119 GLU A O 1
ATOM 955 N N . ARG A 1 120 ? -2.693 -5.797 9.25 1 78.88 120 ARG A N 1
ATOM 956 C CA . ARG A 1 120 ? -2.109 -6.488 8.109 1 78.88 120 ARG A CA 1
ATOM 957 C C . ARG A 1 120 ? -2.854 -6.148 6.824 1 78.88 120 ARG A C 1
ATOM 959 O O . ARG A 1 120 ? -2.365 -6.422 5.727 1 78.88 120 ARG A O 1
ATOM 966 N N . SER A 1 121 ? -3.928 -5.535 7.055 1 85.62 121 SER A N 1
ATOM 967 C CA . SER A 1 121 ? -4.754 -5.355 5.867 1 85.62 121 SER A CA 1
ATOM 968 C C . SER A 1 121 ? -5.488 -4.016 5.906 1 85.62 121 SER A C 1
ATOM 970 O O . SER A 1 121 ? -5.898 -3.559 6.977 1 85.62 121 SER A O 1
ATOM 972 N N . CYS A 1 122 ? -5.625 -3.475 4.746 1 90.06 122 CYS A N 1
ATOM 973 C CA . CYS A 1 122 ? -6.41 -2.256 4.59 1 90.06 122 CYS A CA 1
ATOM 974 C C . CYS A 1 122 ? -7.047 -2.189 3.205 1 90.06 122 CYS A C 1
ATOM 976 O O . CYS A 1 122 ? -6.34 -2.191 2.193 1 90.06 122 CYS A O 1
ATOM 978 N N . PHE A 1 123 ? -8.383 -2.219 3.197 1 89.19 123 PHE A N 1
ATOM 979 C CA . PHE A 1 123 ? -9.086 -2.08 1.928 1 89.19 123 PHE A CA 1
ATOM 980 C C . PHE A 1 123 ? -10.516 -1.602 2.152 1 89.19 123 PHE A C 1
ATOM 982 O O . PHE A 1 123 ? -11.031 -1.678 3.27 1 89.19 123 PHE A O 1
ATOM 989 N N . GLY A 1 124 ? -11.102 -1.082 1.1 1 90.81 124 GLY A N 1
ATOM 990 C CA . GLY A 1 124 ? -12.469 -0.581 1.146 1 90.81 124 GLY A CA 1
ATOM 991 C C . GLY A 1 124 ? -12.688 0.637 0.269 1 90.81 124 GLY A C 1
ATOM 992 O O . GLY A 1 124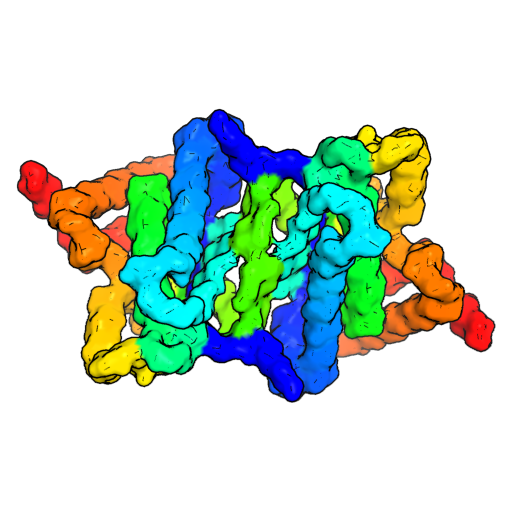 ? -11.727 1.266 -0.18 1 90.81 124 GLY A O 1
ATOM 993 N N . PRO A 1 125 ? -13.938 0.939 0.075 1 91.69 125 PRO A N 1
ATOM 994 C CA . PRO A 1 125 ? -14.266 2.09 -0.77 1 91.69 125 PRO A CA 1
ATOM 995 C C . PRO A 1 125 ? -13.625 3.385 -0.281 1 91.69 125 PRO A C 1
ATOM 997 O O . PRO A 1 125 ? -13.219 4.223 -1.092 1 91.69 125 PRO A O 1
ATOM 1000 N N . ALA A 1 126 ? -13.461 3.543 0.981 1 94.44 126 ALA A N 1
ATOM 1001 C CA . ALA A 1 126 ? -12.891 4.77 1.539 1 94.44 126 ALA A CA 1
ATOM 1002 C C . ALA A 1 126 ? -11.414 4.91 1.164 1 94.44 126 ALA A C 1
ATOM 1004 O O . ALA A 1 126 ? -10.945 6.016 0.895 1 94.44 126 ALA A O 1
ATOM 1005 N N . LEU A 1 127 ? -10.727 3.773 1.232 1 95.31 127 LEU A N 1
ATOM 1006 C CA . LEU A 1 127 ? -9.328 3.82 0.838 1 95.31 127 LEU A CA 1
ATOM 1007 C C . LEU A 1 127 ? -9.188 4.156 -0.643 1 95.31 127 LEU A C 1
ATOM 1009 O O . LEU A 1 127 ? -8.352 4.977 -1.022 1 95.31 127 LEU A O 1
ATOM 1013 N N . ILE A 1 128 ? -9.961 3.541 -1.469 1 92.25 128 ILE A N 1
ATOM 1014 C CA . ILE A 1 128 ? -9.922 3.812 -2.9 1 92.25 128 ILE A CA 1
ATOM 1015 C C . ILE A 1 128 ? -10.164 5.301 -3.148 1 92.25 128 ILE A C 1
ATOM 1017 O O . ILE A 1 128 ? -9.43 5.934 -3.912 1 92.25 128 ILE A O 1
ATOM 1021 N N . LYS A 1 129 ? -11.156 5.773 -2.479 1 94.06 129 LYS A N 1
ATOM 1022 C CA . LYS A 1 129 ? -11.492 7.188 -2.617 1 94.06 129 LYS A CA 1
ATOM 1023 C C . LYS A 1 129 ? -10.352 8.078 -2.137 1 94.06 129 LYS A C 1
ATOM 1025 O O . LYS A 1 129 ? -10.023 9.078 -2.781 1 94.06 129 LYS A O 1
ATOM 1030 N N . ALA A 1 130 ? -9.734 7.766 -1.019 1 96.75 130 ALA A N 1
ATOM 1031 C CA . ALA A 1 130 ? -8.641 8.555 -0.463 1 96.75 130 ALA A CA 1
ATOM 1032 C C . ALA A 1 130 ? -7.449 8.594 -1.418 1 96.75 130 ALA A C 1
ATOM 1034 O O . ALA A 1 130 ? -6.836 9.648 -1.614 1 96.75 130 ALA A O 1
ATOM 1035 N N . VAL A 1 131 ? -7.148 7.449 -1.975 1 94 131 VAL A N 1
ATOM 1036 C CA . VAL A 1 131 ? -6.043 7.348 -2.922 1 94 131 VAL A CA 1
ATOM 1037 C C . VAL A 1 131 ? -6.336 8.203 -4.152 1 94 131 VAL A C 1
ATOM 1039 O O . VAL A 1 131 ? -5.457 8.906 -4.648 1 94 131 VAL A O 1
ATOM 1042 N N . GLU A 1 132 ? -7.52 8.141 -4.656 1 93.56 132 GLU A N 1
ATOM 1043 C CA . GLU A 1 132 ? -7.922 8.922 -5.82 1 93.56 132 GLU A CA 1
ATOM 1044 C C . GLU A 1 132 ? -7.855 10.422 -5.535 1 93.56 132 GLU A C 1
ATOM 1046 O O . GLU A 1 132 ? -7.371 11.195 -6.359 1 93.56 132 GLU A O 1
ATOM 1051 N N . LEU A 1 133 ? -8.359 10.844 -4.391 1 94.81 133 LEU A N 1
ATOM 1052 C CA . LEU A 1 133 ? -8.328 12.25 -4.004 1 94.81 133 LEU A CA 1
ATOM 1053 C C . LEU A 1 133 ? -6.895 12.75 -3.902 1 94.81 133 LEU A C 1
ATOM 1055 O O . LEU A 1 133 ? -6.586 13.859 -4.359 1 94.81 133 LEU A O 1
ATOM 1059 N N . GLU A 1 134 ? -6.059 11.945 -3.311 1 95.25 134 GLU A N 1
ATOM 1060 C CA . GLU A 1 134 ? -4.645 12.305 -3.201 1 95.25 134 GLU A CA 1
ATOM 1061 C C . GLU A 1 134 ? -4.012 12.477 -4.578 1 95.25 134 GLU A C 1
ATOM 1063 O O . GLU A 1 134 ? -3.332 13.469 -4.836 1 95.25 134 GLU A O 1
ATOM 1068 N N . ALA A 1 135 ? -4.266 11.578 -5.492 1 92 135 ALA A N 1
ATOM 1069 C CA . ALA A 1 135 ? -3.633 11.555 -6.809 1 92 135 ALA A CA 1
ATOM 1070 C C . ALA A 1 135 ? -4.176 12.664 -7.703 1 92 135 ALA A C 1
ATOM 1072 O O . ALA A 1 135 ? -3.43 13.273 -8.477 1 92 135 ALA A O 1
ATOM 1073 N N . GLU A 1 136 ? -5.406 12.969 -7.535 1 91.62 136 GLU A N 1
ATOM 1074 C CA . GLU A 1 136 ? -6.051 13.836 -8.523 1 91.62 136 GLU A CA 1
ATOM 1075 C C . GLU A 1 136 ? -6.238 15.25 -7.984 1 91.62 136 GLU A C 1
ATOM 1077 O O . GLU A 1 136 ? -6.25 16.219 -8.75 1 91.62 136 GLU A O 1
ATOM 1082 N N . MET A 1 137 ? -6.395 15.367 -6.664 1 91.19 137 MET A N 1
ATOM 1083 C CA . MET A 1 137 ? -6.828 16.672 -6.152 1 91.19 137 MET A CA 1
ATOM 1084 C C . MET A 1 137 ? -5.738 17.312 -5.297 1 91.19 137 MET A C 1
ATOM 1086 O O . MET A 1 137 ? -5.594 18.531 -5.281 1 91.19 137 MET A O 1
ATOM 1090 N N . ALA A 1 138 ? -5.039 16.531 -4.516 1 91.88 138 ALA A N 1
ATOM 1091 C CA . ALA A 1 138 ? -4.031 17.109 -3.633 1 91.88 138 ALA A CA 1
ATOM 1092 C C . ALA A 1 138 ? -2.936 17.797 -4.438 1 91.88 138 ALA A C 1
ATOM 1094 O O . ALA A 1 138 ? -2.637 18.984 -4.207 1 91.88 138 ALA A O 1
ATOM 1095 N N . LYS A 1 139 ? -2.299 17.172 -5.473 1 88.88 139 LYS A N 1
ATOM 1096 C CA . LYS A 1 139 ? -1.347 17.656 -6.469 1 88.88 139 LYS A CA 1
ATOM 1097 C C . LYS A 1 139 ? -0.094 18.219 -5.809 1 88.88 139 LYS A C 1
ATOM 1099 O O . LYS A 1 139 ? 1.024 17.969 -6.262 1 88.88 139 LYS A O 1
ATOM 1104 N N . TYR A 1 140 ? -0.284 19.062 -4.781 1 93.25 140 TYR A N 1
ATOM 1105 C CA . TYR A 1 140 ? 0.796 19.766 -4.105 1 93.25 140 TYR A CA 1
ATOM 1106 C C . TYR A 1 140 ? 1.037 19.203 -2.713 1 93.25 140 TYR A C 1
ATOM 1108 O O . TYR A 1 140 ? 0.283 18.344 -2.248 1 93.25 140 TYR A O 1
ATOM 1116 N N . PRO A 1 141 ? 2.191 19.625 -2.023 1 95.56 141 PRO A N 1
ATOM 1117 C CA . PRO A 1 141 ? 2.477 19.094 -0.687 1 95.56 141 PRO A CA 1
ATOM 1118 C C . PRO A 1 141 ? 1.509 19.609 0.373 1 95.56 141 PRO A C 1
ATOM 1120 O O . PRO A 1 141 ? 1.888 20.438 1.207 1 95.56 141 PRO A O 1
ATOM 1123 N N . ARG A 1 142 ? 0.373 19.078 0.315 1 96.94 142 ARG A N 1
ATOM 1124 C CA . ARG A 1 142 ? -0.693 19.391 1.259 1 96.94 142 ARG A CA 1
ATOM 1125 C C . ARG A 1 142 ? -1.578 18.188 1.521 1 96.94 142 ARG A C 1
ATOM 1127 O O . ARG A 1 142 ? -1.594 17.234 0.732 1 96.94 142 ARG A O 1
ATOM 1134 N N . ILE A 1 143 ? -2.197 18.172 2.645 1 98.12 143 ILE A N 1
ATOM 1135 C CA . ILE A 1 143 ? -3.17 17.141 2.986 1 98.12 143 ILE A CA 1
ATOM 1136 C C . ILE A 1 143 ? -4.582 17.719 2.926 1 98.12 143 ILE A C 1
ATOM 1138 O O . ILE A 1 143 ? -4.977 18.5 3.793 1 98.12 143 ILE A O 1
ATOM 1142 N N . ILE A 1 144 ? -5.332 17.328 1.915 1 97.88 144 ILE A N 1
ATOM 1143 C CA . ILE A 1 144 ? -6.66 17.891 1.697 1 97.88 144 ILE A CA 1
ATOM 1144 C C . ILE A 1 144 ? -7.699 17.078 2.455 1 97.88 144 ILE A C 1
ATOM 1146 O O . ILE A 1 144 ? -7.461 15.914 2.787 1 97.88 144 ILE A O 1
ATOM 1150 N N . ILE A 1 145 ? -8.812 17.734 2.746 1 97.19 145 ILE A N 1
ATOM 1151 C CA . ILE A 1 145 ? -9.938 17.078 3.412 1 97.19 145 ILE A CA 1
ATOM 1152 C C . ILE A 1 145 ? -11.188 17.188 2.543 1 97.19 145 ILE A C 1
ATOM 1154 O O . ILE A 1 145 ? -11.57 18.281 2.139 1 97.19 145 ILE A O 1
ATOM 1158 N N . GLU A 1 146 ? -11.719 16.016 2.264 1 95.5 146 GLU A N 1
ATOM 1159 C CA . GLU A 1 146 ? -12.969 16.016 1.508 1 95.5 146 GLU A CA 1
ATOM 1160 C C . GLU A 1 146 ? -14.062 16.781 2.248 1 95.5 146 GLU A C 1
ATOM 1162 O O . GLU A 1 146 ? -14.258 16.594 3.451 1 95.5 146 GLU A O 1
ATOM 1167 N N . LYS A 1 147 ? -14.82 17.531 1.521 1 92.88 147 LYS A N 1
ATOM 1168 C CA . LYS A 1 147 ? -15.836 18.391 2.121 1 92.88 147 LYS A CA 1
ATOM 1169 C C . LYS A 1 147 ? -16.875 17.562 2.883 1 92.88 147 LYS A C 1
ATOM 1171 O O . LYS A 1 147 ? -17.234 17.906 4.012 1 92.88 147 LYS A O 1
ATOM 1176 N N . LYS A 1 148 ? -17.328 16.531 2.283 1 91.88 148 LYS A N 1
ATOM 1177 C CA . LYS A 1 148 ? -18.328 15.688 2.93 1 91.88 148 LYS A CA 1
ATOM 1178 C C . LYS A 1 148 ? -17.781 15.109 4.238 1 91.88 148 LYS A C 1
ATOM 1180 O O . LYS A 1 148 ? -18.516 15.031 5.23 1 91.88 148 LYS A O 1
ATOM 1185 N N . CYS A 1 149 ? -16.609 14.734 4.207 1 93 149 CYS A N 1
ATOM 1186 C CA . CYS A 1 149 ? -15.961 14.203 5.402 1 93 149 CYS A CA 1
ATOM 1187 C C . CYS A 1 149 ? -15.867 15.266 6.488 1 93 149 CYS A C 1
ATOM 1189 O O . CYS A 1 149 ? -16.094 14.977 7.664 1 93 149 CYS A O 1
ATOM 1191 N 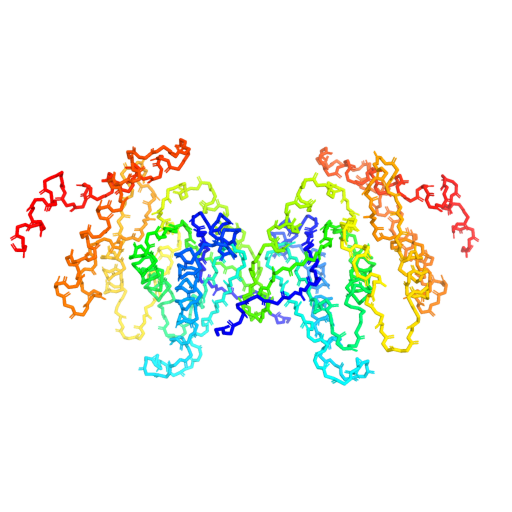N . LEU A 1 150 ? -15.523 16.438 6.098 1 92.31 150 LEU A N 1
ATOM 1192 C CA . LEU A 1 150 ? -15.43 17.547 7.02 1 92.31 150 LEU A CA 1
ATOM 1193 C C . LEU A 1 150 ? -16.781 17.844 7.672 1 92.31 150 LEU A C 1
ATOM 1195 O O . LEU A 1 150 ? -16.859 17.984 8.891 1 92.31 150 LEU A O 1
ATOM 1199 N N . ASP A 1 151 ? -17.75 17.812 6.879 1 89.06 151 ASP A N 1
ATOM 1200 C CA . ASP A 1 151 ? -19.094 18.141 7.363 1 89.06 151 ASP A CA 1
ATOM 1201 C C . ASP A 1 151 ? -19.625 17.031 8.273 1 89.06 151 ASP A C 1
ATOM 1203 O O . ASP A 1 151 ? -20.172 17.312 9.344 1 89.06 151 ASP A O 1
ATOM 1207 N N . ASP A 1 152 ? -19.406 15.805 7.902 1 85.5 152 ASP A N 1
ATOM 1208 C CA . ASP A 1 152 ? -19.875 14.656 8.68 1 85.5 152 ASP A CA 1
ATOM 1209 C C . ASP A 1 152 ? -19.078 14.523 9.977 1 85.5 152 ASP A C 1
ATOM 1211 O O . ASP A 1 152 ? -19.641 14.219 11.031 1 85.5 152 ASP A O 1
ATOM 1215 N N . GLY A 1 153 ? -17.844 14.742 9.836 1 84.31 153 GLY A N 1
ATOM 1216 C CA . GLY A 1 153 ? -16.969 14.539 10.977 1 84.31 153 GLY A CA 1
ATOM 1217 C C . GLY A 1 153 ? -17.203 15.539 12.102 1 84.31 153 GLY A C 1
ATOM 1218 O O . GLY A 1 153 ? -17.031 15.211 13.273 1 84.31 153 GLY A O 1
ATOM 1219 N N . LYS A 1 154 ? -17.594 16.719 11.727 1 83.94 154 LYS A N 1
ATOM 1220 C CA . LYS A 1 154 ? -17.828 17.766 12.711 1 83.94 154 LYS A CA 1
ATOM 1221 C C . LYS A 1 154 ? -19.031 17.438 13.586 1 83.94 154 LYS A C 1
ATOM 1223 O O . LYS A 1 154 ? -19.203 18.016 14.656 1 83.94 154 LYS A O 1
ATOM 1228 N N . GLN A 1 155 ? -19.797 16.469 13.109 1 83.38 155 GLN A N 1
ATOM 1229 C CA . GLN A 1 155 ? -20.984 16.094 13.859 1 83.38 155 GLN A CA 1
ATOM 1230 C C . GLN A 1 155 ? -20.641 15.172 15.016 1 83.38 155 GLN A C 1
ATOM 1232 O O . GLN A 1 155 ? -21.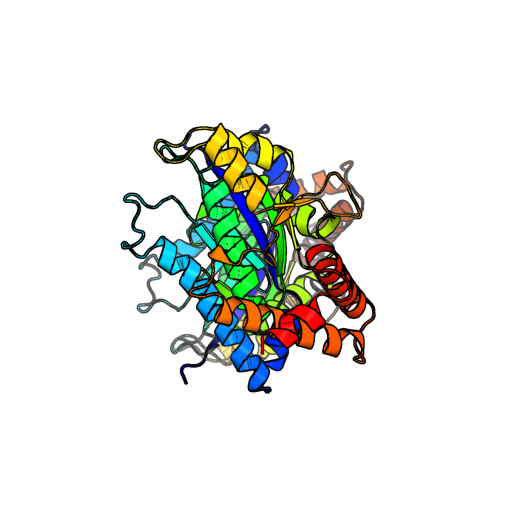422 15.023 15.961 1 83.38 155 GLN A O 1
ATOM 1237 N N . TYR A 1 156 ? -19.516 14.602 14.875 1 80.12 156 TYR A N 1
ATOM 1238 C CA . TYR A 1 156 ? -19.078 13.695 15.922 1 80.12 156 TYR A CA 1
ATOM 1239 C C . TYR A 1 156 ? -18.109 14.383 16.875 1 80.12 156 TYR A C 1
ATOM 1241 O O . TYR A 1 156 ? -17.031 14.789 16.469 1 80.12 156 TYR A O 1
ATOM 1249 N N . VAL A 1 157 ? -18.562 14.602 18.125 1 73.81 157 VAL A N 1
ATOM 1250 C CA . VAL A 1 157 ? -17.797 15.406 19.062 1 73.81 157 VAL A CA 1
ATOM 1251 C C . VAL A 1 157 ? -17.172 14.5 20.125 1 73.81 157 VAL A C 1
ATOM 1253 O O . VAL A 1 157 ? -17.734 13.445 20.453 1 73.81 157 VAL A O 1
ATOM 1256 N N . TYR A 1 158 ? -16.016 14.852 20.516 1 69.94 158 TYR A N 1
ATOM 1257 C CA . TYR A 1 158 ? -15.344 14.133 21.594 1 69.94 158 TYR A CA 1
ATOM 1258 C C . TYR A 1 158 ? -15.938 14.508 22.938 1 69.94 158 TYR A C 1
ATOM 1260 O O . TYR A 1 158 ? -16.094 15.688 23.25 1 69.94 158 TYR A O 1
ATOM 1268 N N . GLY A 1 159 ? -16.109 13.492 23.641 1 67.56 159 GLY A N 1
ATOM 1269 C CA . GLY A 1 159 ? -16.547 13.719 25.016 1 67.56 159 GLY A CA 1
ATOM 1270 C C . GLY A 1 159 ? -17.734 14.648 25.125 1 67.56 159 GLY A C 1
ATOM 1271 O O . GLY A 1 159 ? -18.75 14.445 24.453 1 67.56 159 GLY A O 1
ATOM 1272 N N . ASN A 1 160 ? -17.375 15.719 25.984 1 70.94 160 ASN A N 1
ATOM 1273 C CA . ASN A 1 160 ? -18.438 16.656 26.312 1 70.94 160 ASN A CA 1
ATOM 1274 C C . ASN A 1 160 ? -18.375 17.922 25.453 1 70.94 160 ASN A C 1
ATOM 1276 O O . ASN A 1 160 ? -19 18.922 25.766 1 70.94 160 ASN A O 1
ATOM 1280 N N . ASN A 1 161 ? -17.688 17.797 24.469 1 75.56 161 ASN A N 1
ATOM 1281 C CA . ASN A 1 161 ? -17.594 18.969 23.609 1 75.56 161 ASN A CA 1
ATOM 1282 C C . ASN A 1 161 ? -18.891 19.203 22.828 1 75.56 161 ASN A C 1
ATOM 1284 O O . ASN A 1 161 ? -19.703 18.281 22.688 1 75.56 161 ASN A O 1
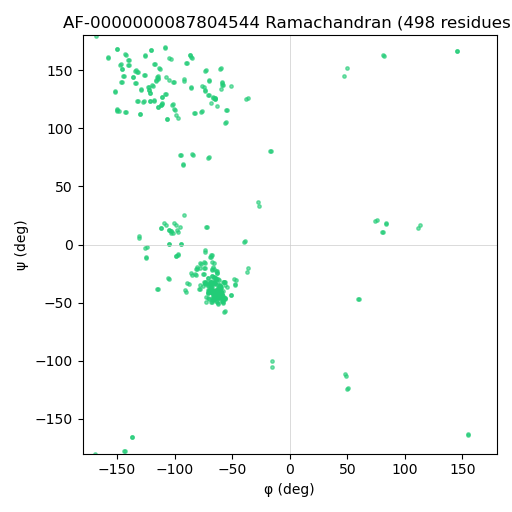ATOM 1288 N N . THR A 1 162 ? -19.094 20.469 22.562 1 81.56 162 THR A N 1
ATOM 1289 C CA . THR A 1 162 ? -20.219 20.781 21.688 1 81.56 162 THR A CA 1
ATOM 1290 C C . THR A 1 162 ? -19.812 20.703 20.219 1 81.56 162 THR A C 1
ATOM 1292 O O . THR A 1 162 ? -18.625 20.75 19.906 1 81.56 162 THR A O 1
ATOM 1295 N N . ILE A 1 163 ? -20.75 20.594 19.406 1 83.31 163 ILE A N 1
ATOM 1296 C CA . ILE A 1 163 ? -20.531 20.578 17.969 1 83.31 163 ILE A CA 1
ATOM 1297 C C . ILE A 1 163 ? -19.875 21.891 17.547 1 83.31 163 ILE A C 1
ATOM 1299 O O . ILE A 1 163 ? -18.984 21.906 16.688 1 83.31 163 ILE A O 1
ATOM 1303 N N . GLU A 1 164 ? -20.297 22.938 18.172 1 87.19 164 GLU A N 1
ATOM 1304 C CA . GLU A 1 164 ? -19.75 24.25 17.859 1 87.19 164 GLU A CA 1
ATOM 1305 C C . GLU A 1 164 ? -18.266 24.328 18.219 1 87.19 164 GLU A C 1
ATOM 1307 O O . GLU A 1 164 ? -17.453 24.828 17.438 1 87.19 164 GLU A O 1
ATOM 1312 N N . PHE A 1 165 ? -17.969 23.844 19.312 1 84.62 165 PHE A N 1
ATOM 1313 C CA . PHE A 1 165 ? -16.578 23.859 19.75 1 84.62 165 PHE A CA 1
ATOM 1314 C C . PHE A 1 165 ? -15.703 23.016 18.844 1 84.62 165 PHE A C 1
ATOM 1316 O O . PHE A 1 165 ? -14.617 23.422 18.438 1 84.62 165 PHE A O 1
ATOM 1323 N N . GLU A 1 166 ? -16.172 21.875 18.516 1 83.38 166 GLU A N 1
ATOM 1324 C CA . GLU A 1 166 ? -15.43 20.984 17.641 1 83.38 166 GLU A CA 1
ATOM 1325 C C . GLU A 1 166 ? -15.242 21.594 16.266 1 83.38 166 GLU A C 1
ATOM 1327 O O . GLU A 1 166 ? -14.156 21.516 15.68 1 83.38 166 GLU A O 1
ATOM 1332 N N . SER A 1 167 ? -16.297 22.141 15.812 1 89.12 167 SER A N 1
ATOM 1333 C CA . SER A 1 167 ? -16.25 22.766 14.5 1 89.12 167 SER A CA 1
ATOM 1334 C C . SER A 1 167 ? -15.25 23.906 14.469 1 89.12 167 SER A C 1
ATOM 1336 O O . SER A 1 167 ? -14.461 24.031 13.523 1 89.12 167 SER A O 1
ATOM 1338 N N . GLU A 1 168 ? -15.273 24.703 15.477 1 90.94 168 GLU A N 1
ATOM 1339 C CA . GLU A 1 168 ? -14.336 25.812 15.547 1 90.94 168 GLU A CA 1
ATOM 1340 C C . GLU A 1 168 ? -12.891 25.328 15.648 1 90.94 168 GLU A C 1
ATOM 1342 O O . GLU A 1 168 ? -11.984 25.906 15.055 1 90.94 168 GLU A O 1
ATOM 1347 N N . THR A 1 169 ? -12.734 24.344 16.438 1 89.81 169 THR A N 1
ATOM 1348 C CA . THR A 1 169 ? -11.398 23.766 16.594 1 89.81 169 THR A CA 1
ATOM 1349 C C . THR A 1 169 ? -10.875 23.219 15.273 1 89.81 169 THR A C 1
ATOM 1351 O O . THR A 1 169 ? -9.75 23.516 14.875 1 89.81 169 THR A O 1
ATOM 1354 N N . ILE A 1 170 ? -11.695 22.531 14.586 1 91.81 170 ILE A N 1
ATOM 1355 C CA . ILE A 1 170 ? -11.305 21.953 13.305 1 91.81 170 ILE A CA 1
ATOM 1356 C C . ILE A 1 170 ? -11.039 23.062 12.297 1 91.81 170 ILE A C 1
ATOM 1358 O O . ILE A 1 170 ? -10.047 23.031 11.562 1 91.81 170 ILE A O 1
ATOM 1362 N N . ASP A 1 171 ? -11.898 24.031 12.336 1 93.56 171 ASP A N 1
ATOM 1363 C CA . ASP A 1 171 ? -11.758 25.141 11.406 1 93.56 171 ASP A CA 1
ATOM 1364 C C . ASP A 1 171 ? -10.445 25.891 11.633 1 93.56 171 ASP A C 1
ATOM 1366 O O . ASP A 1 171 ? -9.859 26.422 10.695 1 93.56 171 ASP A O 1
ATOM 1370 N N . SER A 1 172 ? -9.984 25.891 12.844 1 94.5 172 SER A N 1
ATOM 1371 C CA . SER A 1 172 ? -8.734 26.578 13.164 1 94.5 172 SER A CA 1
ATOM 1372 C C . SER A 1 172 ? -7.531 25.797 12.656 1 94.5 172 SER A C 1
ATOM 1374 O O . SER A 1 172 ? -6.426 26.344 12.57 1 94.5 172 SER A O 1
ATOM 1376 N N . LEU A 1 173 ? -7.699 24.562 12.305 1 95.56 173 LEU A N 1
ATOM 1377 C CA . LEU A 1 173 ? -6.598 23.703 11.906 1 95.56 173 LEU A CA 1
ATOM 1378 C C . LEU A 1 173 ? -6.492 23.625 10.391 1 95.56 173 LEU A C 1
ATOM 1380 O O . LEU A 1 173 ? -5.504 23.109 9.859 1 95.56 173 LEU A O 1
ATOM 1384 N N . ILE A 1 174 ? -7.516 24.156 9.688 1 96.19 174 ILE A N 1
ATOM 1385 C CA . ILE A 1 174 ? -7.559 23.984 8.242 1 96.19 174 ILE A CA 1
ATOM 1386 C C . ILE A 1 174 ? -7.676 25.328 7.555 1 96.19 174 ILE A C 1
ATOM 1388 O O . ILE A 1 174 ? -7.93 26.344 8.203 1 96.19 174 ILE A O 1
ATOM 1392 N N . THR A 1 175 ? -7.375 25.375 6.289 1 93.94 175 THR A N 1
ATOM 1393 C CA . THR A 1 175 ? -7.539 26.562 5.461 1 93.94 175 THR A CA 1
ATOM 1394 C C . THR A 1 175 ? -8.016 26.188 4.059 1 93.94 175 THR A C 1
ATOM 1396 O O . THR A 1 175 ? -8.031 25 3.701 1 93.94 175 THR A O 1
ATOM 1399 N N . LYS A 1 176 ? -8.5 27.125 3.373 1 91.06 176 LYS A N 1
ATOM 1400 C CA . LYS A 1 176 ? -8.977 26.922 2.006 1 91.06 176 LYS A CA 1
ATOM 1401 C C . LYS A 1 176 ? -7.867 27.188 0.995 1 91.06 176 LYS A C 1
ATOM 1403 O O . LYS A 1 176 ? -7.059 28.094 1.178 1 91.06 176 LYS A O 1
ATOM 1408 N N . SER A 1 177 ? -7.922 26.328 -0.019 1 85.94 177 SER A N 1
ATOM 1409 C CA . SER A 1 177 ? -6.945 26.531 -1.085 1 85.94 177 SER A CA 1
ATOM 1410 C C . SER A 1 177 ? -7.27 27.797 -1.892 1 85.94 177 SER A C 1
ATOM 1412 O O . SER A 1 177 ? -8.438 28.078 -2.16 1 85.94 177 SER A O 1
ATOM 1414 N N . ALA A 1 178 ? -6.223 28.484 -2.236 1 77.44 178 ALA A N 1
ATOM 1415 C CA . ALA A 1 178 ? -6.398 29.688 -3.039 1 77.44 178 ALA A CA 1
ATOM 1416 C C . ALA A 1 178 ? -6.82 29.344 -4.465 1 77.44 178 ALA A C 1
ATOM 1418 O O . ALA A 1 178 ? -7.504 30.141 -5.125 1 77.44 178 ALA A O 1
ATOM 1419 N N . ASP A 1 179 ? -6.441 28.219 -4.961 1 73.5 179 ASP A N 1
ATOM 1420 C CA . ASP A 1 179 ? -6.652 27.828 -6.352 1 73.5 179 ASP A CA 1
ATOM 1421 C C . ASP A 1 179 ? -8.031 27.203 -6.539 1 73.5 179 ASP A C 1
ATOM 1423 O O . ASP A 1 179 ? -8.531 27.109 -7.664 1 73.5 179 ASP A O 1
ATOM 1427 N N . ASN A 1 180 ? -8.586 26.672 -5.547 1 76 180 ASN A N 1
ATOM 1428 C CA . ASN A 1 180 ? -9.875 26 -5.605 1 76 180 ASN A CA 1
ATOM 1429 C C . ASN A 1 180 ? -10.633 26.109 -4.285 1 76 180 ASN A C 1
ATOM 1431 O O . ASN A 1 180 ? -10.227 25.531 -3.281 1 76 180 ASN A O 1
ATOM 1435 N N . ASP A 1 181 ? -11.703 26.734 -4.332 1 70.5 181 ASP A N 1
ATOM 1436 C CA . ASP A 1 181 ? -12.461 27.094 -3.139 1 70.5 181 ASP A CA 1
ATOM 1437 C C . ASP A 1 181 ? -13.07 25.859 -2.488 1 70.5 181 ASP A C 1
ATOM 1439 O O . ASP A 1 181 ? -13.484 25.891 -1.327 1 70.5 181 ASP A O 1
ATOM 1443 N N . ASN A 1 182 ? -13 24.828 -3.162 1 80.19 182 ASN A N 1
ATOM 1444 C CA . ASN A 1 182 ? -13.672 23.656 -2.604 1 80.19 182 ASN A CA 1
ATOM 1445 C C . ASN A 1 182 ? -12.68 22.688 -1.985 1 80.19 182 ASN A C 1
ATOM 1447 O O . ASN A 1 182 ? -13.055 21.594 -1.568 1 80.19 182 ASN A O 1
ATOM 1451 N N . ILE A 1 183 ? -11.516 23.219 -1.919 1 89.38 183 ILE A N 1
ATOM 1452 C CA . ILE A 1 183 ? -10.508 22.312 -1.375 1 89.38 183 ILE A CA 1
ATOM 1453 C C . ILE A 1 183 ? -10 22.844 -0.036 1 89.38 183 ILE A C 1
ATOM 1455 O O . ILE A 1 183 ? -9.539 23.984 0.05 1 89.38 183 ILE A O 1
ATOM 1459 N N . PHE A 1 184 ? -10.188 22.125 1.003 1 95 184 PHE A N 1
ATOM 1460 C CA . PHE A 1 184 ? -9.633 22.406 2.324 1 95 184 PHE A CA 1
ATOM 1461 C C . PHE A 1 184 ? -8.414 21.547 2.598 1 95 184 PHE A C 1
ATOM 1463 O O . PHE A 1 184 ? -8.352 20.391 2.164 1 95 184 PHE A O 1
ATOM 1470 N N . PHE A 1 185 ? -7.434 22.172 3.215 1 97.38 185 PHE A N 1
ATOM 1471 C CA . PHE A 1 185 ? -6.273 21.375 3.59 1 97.38 185 PHE A CA 1
ATOM 1472 C C . PHE A 1 185 ? -5.762 21.781 4.969 1 97.38 185 PHE A C 1
ATOM 1474 O O . PHE A 1 185 ? -6.117 22.844 5.48 1 97.38 185 PHE A O 1
ATOM 1481 N N . ILE A 1 186 ? -5.035 20.953 5.633 1 97.75 186 ILE A N 1
ATOM 1482 C CA . ILE A 1 186 ? -4.473 21.188 6.957 1 97.75 186 ILE A CA 1
ATOM 1483 C C . ILE A 1 186 ? -3.453 22.328 6.887 1 97.75 186 ILE A C 1
ATOM 1485 O O . ILE A 1 186 ? -2.543 22.312 6.055 1 97.75 186 ILE A O 1
ATOM 1489 N N . ASN A 1 187 ? -3.629 23.312 7.703 1 96.94 187 ASN A N 1
ATOM 1490 C CA . ASN A 1 187 ? -2.77 24.5 7.727 1 96.94 187 ASN A CA 1
ATOM 1491 C C . ASN A 1 187 ? -1.665 24.359 8.773 1 96.94 187 ASN A C 1
ATOM 1493 O O . ASN A 1 187 ? -1.662 25.094 9.773 1 96.94 187 ASN A O 1
ATOM 1497 N N . TYR A 1 188 ? -0.673 23.609 8.477 1 95.94 188 TYR A N 1
ATOM 1498 C CA . TYR A 1 188 ? 0.299 23.234 9.5 1 95.94 188 TYR A CA 1
ATOM 1499 C C . TYR A 1 188 ? 1.264 24.391 9.781 1 95.94 188 TYR A C 1
ATOM 1501 O O . TYR A 1 188 ? 1.866 24.453 10.852 1 95.94 188 TYR A O 1
ATOM 1509 N N . LEU A 1 189 ? 1.396 25.391 8.969 1 94.44 189 LEU A N 1
ATOM 1510 C CA . LEU A 1 189 ? 2.391 26.453 9.109 1 94.44 189 LEU A CA 1
ATOM 1511 C C . LEU A 1 189 ? 2.014 27.406 10.227 1 94.44 189 LEU A C 1
ATOM 1513 O O . LEU A 1 189 ? 2.887 28.016 10.852 1 94.44 189 LEU A O 1
ATOM 1517 N N . VAL A 1 190 ? 0.751 27.484 10.516 1 93.44 190 VAL A N 1
ATOM 1518 C CA . VAL A 1 190 ? 0.339 28.547 11.422 1 93.44 190 VAL A CA 1
ATOM 1519 C C . VAL A 1 190 ? 0.032 27.969 12.797 1 93.44 190 VAL A C 1
ATOM 1521 O O . VAL A 1 190 ? -0.583 28.625 13.633 1 93.44 190 VAL A O 1
ATOM 1524 N N . GLN A 1 191 ? 0.404 26.75 13.016 1 93.88 191 GLN A N 1
ATOM 1525 C CA . GLN A 1 191 ? 0.027 26.094 14.266 1 93.88 191 GLN A CA 1
ATOM 1526 C C . GLN A 1 191 ? 1.105 26.266 15.328 1 93.88 191 GLN A C 1
ATOM 1528 O O . GLN A 1 191 ? 1.679 25.281 15.805 1 93.88 191 GLN A O 1
ATOM 1533 N N . ASP A 1 192 ? 1.246 27.469 15.781 1 91.44 192 ASP A N 1
ATOM 1534 C CA . ASP A 1 192 ? 2.229 27.828 16.797 1 91.44 192 ASP A CA 1
ATOM 1535 C C . ASP A 1 192 ? 1.974 27.078 18.094 1 91.44 192 ASP A C 1
ATOM 1537 O O . ASP A 1 192 ? 2.916 26.672 18.781 1 91.44 192 ASP A O 1
ATOM 1541 N N . GLY A 1 193 ? 0.705 26.859 18.406 1 89.69 193 GLY A N 1
ATOM 1542 C CA . GLY A 1 193 ? 0.299 26.234 19.656 1 89.69 193 GLY A CA 1
ATOM 1543 C C . GLY A 1 193 ? 0.708 24.781 19.75 1 89.69 193 GLY A C 1
ATOM 1544 O O . GLY A 1 193 ? 0.663 24.188 20.828 1 89.69 193 GLY A O 1
ATOM 1545 N N . GLU A 1 194 ? 1.18 24.219 18.703 1 87.81 194 GLU A N 1
ATOM 1546 C CA . GLU A 1 194 ? 1.531 22.797 18.672 1 87.81 194 GLU A CA 1
ATOM 1547 C C . GLU A 1 194 ? 3.01 22.594 18.984 1 87.81 194 GLU A C 1
ATOM 1549 O O . GLU A 1 194 ? 3.486 21.453 19.031 1 87.81 194 GLU A O 1
ATOM 1554 N N . PHE A 1 195 ? 3.707 23.672 19.234 1 90.94 195 PHE A N 1
ATOM 1555 C CA . PHE A 1 195 ? 5.117 23.609 19.594 1 90.94 195 PHE A CA 1
ATOM 1556 C C . PHE A 1 195 ? 5.297 23.875 21.094 1 90.94 195 PHE A C 1
ATOM 1558 O O . PHE A 1 195 ? 4.402 24.406 21.75 1 90.94 195 PHE A O 1
ATOM 1565 N N . HIS A 1 196 ? 6.434 23.453 21.594 1 89.94 196 HIS A N 1
ATOM 1566 C CA . HIS A 1 196 ? 6.703 23.594 23.016 1 89.94 196 HIS A CA 1
ATOM 1567 C C . HIS A 1 196 ? 6.789 25.062 23.406 1 89.94 196 HIS A C 1
ATOM 1569 O O . HIS A 1 196 ? 6.395 25.453 24.516 1 89.94 196 HIS A O 1
ATOM 1575 N N . ASN A 1 197 ? 7.445 25.859 22.547 1 90.94 197 ASN A N 1
ATOM 1576 C CA . ASN A 1 197 ? 7.555 27.312 22.734 1 90.94 197 ASN A CA 1
ATOM 1577 C C . ASN A 1 197 ? 7.645 28.047 21.406 1 90.94 197 ASN A C 1
ATOM 1579 O O . ASN A 1 197 ? 7.805 27.422 20.359 1 90.94 197 ASN A O 1
ATOM 1583 N N . HIS A 1 198 ? 7.5 29.266 21.516 1 91.38 198 HIS A N 1
ATOM 1584 C CA . HIS A 1 198 ? 7.445 30.109 20.312 1 91.38 198 HIS A CA 1
ATOM 1585 C C . HIS A 1 198 ? 8.781 30.109 19.578 1 91.38 198 HIS A C 1
ATOM 1587 O O . HIS A 1 198 ? 8.812 30.203 18.344 1 91.38 198 HIS A O 1
ATOM 1593 N N . GLU A 1 199 ? 9.859 29.906 20.281 1 90.81 199 GLU A N 1
ATOM 1594 C CA . GLU A 1 199 ? 11.18 29.859 19.656 1 90.81 199 GLU A CA 1
ATOM 1595 C C . GLU A 1 199 ? 11.328 28.656 18.75 1 90.81 199 GLU A C 1
ATOM 1597 O O . GLU A 1 199 ? 11.898 28.766 17.656 1 90.81 199 GLU A O 1
ATOM 1602 N N . GLU A 1 200 ? 10.797 27.578 19.203 1 91.94 200 GLU A N 1
ATOM 1603 C CA . GLU A 1 200 ? 10.836 26.375 18.391 1 91.94 200 GLU A CA 1
ATOM 1604 C C . GLU A 1 200 ? 10 26.516 17.125 1 91.94 200 GLU A C 1
ATOM 1606 O O . GLU A 1 200 ? 10.383 26.031 16.062 1 91.94 200 GLU A O 1
ATOM 1611 N N . TYR A 1 201 ? 8.898 27.141 17.297 1 93.56 201 TYR A N 1
ATOM 1612 C CA . TYR A 1 201 ? 8.031 27.406 16.156 1 93.56 201 TYR A CA 1
ATOM 1613 C C . TYR A 1 201 ? 8.734 28.281 15.133 1 93.56 201 TYR A C 1
ATOM 1615 O O . TYR A 1 201 ? 8.703 28 13.93 1 93.56 201 TYR A O 1
ATOM 1623 N N . CYS A 1 202 ? 9.43 29.344 15.562 1 91.56 202 CYS A N 1
ATOM 1624 C CA . CYS A 1 202 ? 10.156 30.25 14.68 1 91.56 202 CYS A CA 1
ATOM 1625 C C . CYS A 1 202 ? 11.281 29.516 13.961 1 91.56 202 CYS A C 1
ATOM 1627 O O . CYS A 1 202 ? 11.523 29.75 12.781 1 91.56 202 CYS A O 1
ATOM 1629 N N . ARG A 1 203 ? 11.914 28.672 14.703 1 91.12 203 ARG A N 1
ATOM 1630 C CA . ARG A 1 203 ? 12.977 27.875 14.102 1 91.12 203 ARG A CA 1
ATOM 1631 C C . ARG A 1 203 ? 12.43 26.969 13.008 1 91.12 203 ARG A C 1
ATOM 1633 O O . ARG A 1 203 ? 13.055 26.812 11.953 1 91.12 203 ARG A O 1
ATOM 1640 N N . PHE A 1 204 ? 11.344 26.406 13.289 1 93.62 204 PHE A N 1
ATOM 1641 C CA . PHE A 1 204 ? 10.68 25.562 12.297 1 93.62 204 PHE A CA 1
ATOM 1642 C C . PHE A 1 204 ? 10.383 26.359 11.031 1 93.62 204 PHE A C 1
ATOM 1644 O O . PHE A 1 204 ? 10.695 25.906 9.922 1 93.62 204 PHE A O 1
ATOM 1651 N N . LEU A 1 205 ? 9.781 27.531 11.18 1 93.25 205 LEU A N 1
ATOM 1652 C CA . LEU A 1 205 ? 9.398 28.359 10.039 1 93.25 205 LEU A CA 1
ATOM 1653 C C . LEU A 1 205 ? 10.633 28.781 9.242 1 93.25 205 LEU A C 1
ATOM 1655 O O . LEU A 1 205 ? 10.602 28.797 8.016 1 93.25 205 LEU A O 1
ATOM 1659 N N . LEU A 1 206 ? 11.68 29.062 10 1 90.25 206 LEU A N 1
ATOM 1660 C CA . LEU A 1 206 ? 12.922 29.469 9.344 1 90.25 206 LEU A CA 1
ATOM 1661 C C . LEU A 1 206 ? 13.5 28.328 8.516 1 90.25 206 LEU A C 1
ATOM 1663 O O . LEU A 1 206 ? 13.906 28.531 7.367 1 90.25 206 LEU A O 1
ATOM 1667 N N . ASN A 1 207 ? 13.523 27.203 9.117 1 90.69 207 ASN A N 1
ATOM 1668 C CA . ASN A 1 207 ? 14.047 26.047 8.414 1 90.69 207 ASN A CA 1
ATOM 1669 C C . ASN A 1 207 ? 13.195 25.688 7.203 1 90.69 207 ASN A C 1
ATOM 1671 O O . ASN A 1 207 ? 13.719 25.312 6.152 1 90.69 207 ASN A O 1
ATOM 1675 N N . HIS A 1 208 ? 11.961 25.75 7.406 1 92.62 208 HIS A N 1
ATOM 1676 C CA . HIS A 1 208 ? 11.016 25.516 6.328 1 92.62 208 HIS A CA 1
ATOM 1677 C C . HIS A 1 208 ? 11.242 26.469 5.16 1 92.62 208 HIS A C 1
ATOM 1679 O O . HIS A 1 208 ? 11.32 26.031 4.008 1 92.62 208 HIS A O 1
ATOM 1685 N N . TYR A 1 209 ? 11.398 27.656 5.512 1 89.69 209 TYR A N 1
ATOM 1686 C CA . TYR A 1 209 ? 11.609 28.688 4.508 1 89.69 209 TYR A CA 1
ATOM 1687 C C . TYR A 1 209 ? 12.93 28.484 3.779 1 89.69 209 TYR A C 1
ATOM 1689 O O . TYR A 1 209 ? 13 28.609 2.555 1 89.69 209 TYR A O 1
ATOM 1697 N N . LYS A 1 210 ? 13.969 28.234 4.484 1 89.69 210 LYS A N 1
ATOM 1698 C CA . LYS A 1 210 ? 15.289 28 3.896 1 89.69 210 LYS A CA 1
ATOM 1699 C C . LYS A 1 210 ? 15.266 26.812 2.943 1 89.69 210 LYS A C 1
ATOM 1701 O O . LYS A 1 210 ? 15.891 26.859 1.88 1 89.69 210 LYS A O 1
ATOM 1706 N N . ASP A 1 211 ? 14.602 25.797 3.359 1 91.56 211 ASP A N 1
ATOM 1707 C CA . ASP A 1 211 ? 14.508 24.594 2.531 1 91.56 211 ASP A CA 1
ATOM 1708 C C . ASP A 1 211 ? 13.805 24.891 1.209 1 91.56 211 ASP A C 1
ATOM 1710 O O . ASP A 1 211 ? 14.258 24.453 0.148 1 91.56 211 ASP A O 1
ATOM 1714 N N . ILE A 1 212 ? 12.742 25.609 1.283 1 91 212 ILE A N 1
ATOM 1715 C CA . ILE A 1 212 ? 11.961 25.969 0.1 1 91 212 ILE A CA 1
ATOM 1716 C C . ILE A 1 212 ? 12.812 26.828 -0.834 1 91 212 ILE A C 1
ATOM 1718 O O . ILE A 1 212 ? 12.883 26.562 -2.037 1 91 212 ILE A O 1
ATOM 1722 N N . ARG A 1 213 ? 13.43 27.828 -0.285 1 87.5 213 ARG A N 1
ATOM 1723 C CA . ARG A 1 213 ? 14.242 28.734 -1.077 1 87.5 213 ARG A CA 1
ATOM 1724 C C . ARG A 1 213 ? 15.375 28 -1.779 1 87.5 213 ARG A C 1
ATOM 1726 O O . ARG A 1 213 ? 15.672 28.266 -2.945 1 87.5 213 ARG A O 1
ATOM 1733 N N . HIS A 1 214 ? 15.922 27.141 -1.092 1 89.31 214 HIS A N 1
ATOM 1734 C CA . HIS A 1 214 ? 17.031 26.359 -1.646 1 89.31 214 HIS A CA 1
ATOM 1735 C C . HIS A 1 214 ? 16.562 25.516 -2.822 1 89.31 214 HIS A C 1
ATOM 1737 O O . HIS A 1 214 ? 17.219 25.469 -3.863 1 89.31 214 HIS A O 1
ATOM 1743 N N . ASN A 1 215 ? 15.477 24.891 -2.703 1 88.06 215 ASN A N 1
ATOM 1744 C CA . ASN A 1 215 ? 15.031 23.922 -3.695 1 88.06 215 ASN A CA 1
ATOM 1745 C C . ASN A 1 215 ? 14.367 24.609 -4.891 1 88.06 215 ASN A C 1
ATOM 1747 O O . ASN A 1 215 ? 14.398 24.078 -6.004 1 88.06 215 ASN A O 1
ATOM 1751 N N . VAL A 1 216 ? 13.836 25.734 -4.719 1 87.12 216 VAL A N 1
ATOM 1752 C CA . VAL A 1 216 ? 13.234 26.484 -5.82 1 87.12 216 VAL A CA 1
ATOM 1753 C C . VAL A 1 216 ? 14.32 26.922 -6.797 1 87.12 216 VAL A C 1
ATOM 1755 O O . VAL A 1 216 ? 14.078 27.016 -8 1 87.12 216 VAL A O 1
ATOM 1758 N N . HIS A 1 217 ? 15.492 27.078 -6.355 1 83.19 217 HIS A N 1
ATOM 1759 C CA . HIS A 1 217 ? 16.578 27.594 -7.18 1 83.19 217 HIS A CA 1
ATOM 1760 C C . HIS A 1 217 ? 17.531 26.484 -7.598 1 83.19 217 HIS A C 1
ATOM 1762 O O . HIS A 1 217 ? 18.5 26.734 -8.32 1 83.19 217 HIS A O 1
ATOM 1768 N N . SER A 1 218 ? 17.234 25.312 -7.188 1 81.31 218 SER A N 1
ATOM 1769 C CA . SER A 1 218 ? 18.109 24.188 -7.5 1 81.31 218 SER A CA 1
ATOM 1770 C C . SER A 1 218 ? 17.766 23.578 -8.859 1 81.31 218 SER A C 1
ATOM 1772 O O . SER A 1 218 ? 16.734 23.906 -9.445 1 81.31 218 SER A O 1
ATOM 1774 N N . ASP A 1 219 ? 18.734 22.812 -9.352 1 76.88 219 ASP A N 1
ATOM 1775 C CA . ASP A 1 219 ? 18.547 22.125 -10.617 1 76.88 219 ASP A CA 1
ATOM 1776 C C . ASP A 1 219 ? 17.812 20.797 -10.422 1 76.88 219 ASP A C 1
ATOM 1778 O O . ASP A 1 219 ? 18.453 19.734 -10.391 1 76.88 219 ASP A O 1
ATOM 1782 N N . ILE A 1 220 ? 16.578 20.953 -10.25 1 78.06 220 ILE A N 1
ATOM 1783 C CA . ILE A 1 220 ? 15.742 19.781 -10.047 1 78.06 220 ILE A CA 1
ATOM 1784 C C . ILE A 1 220 ? 14.672 19.703 -11.141 1 78.06 220 ILE A C 1
ATOM 1786 O O . ILE A 1 220 ? 14.531 20.641 -11.93 1 78.06 220 ILE A O 1
ATOM 1790 N N . SER A 1 221 ? 13.992 18.609 -11.266 1 82.19 221 SER A N 1
ATOM 1791 C CA . SER A 1 221 ? 12.977 18.422 -12.289 1 82.19 221 SER A CA 1
ATOM 1792 C C . SER A 1 221 ? 11.852 19.438 -12.156 1 82.19 221 SER A C 1
ATOM 1794 O O . SER A 1 221 ? 11.57 19.922 -11.055 1 82.19 221 SER A O 1
ATOM 1796 N N . ASN A 1 222 ? 11.266 19.75 -13.203 1 83.94 222 ASN A N 1
ATOM 1797 C CA . ASN A 1 222 ? 10.188 20.734 -13.234 1 83.94 222 ASN A CA 1
ATOM 1798 C C . ASN A 1 222 ? 9.016 20.312 -12.359 1 83.94 222 ASN A C 1
ATOM 1800 O O . ASN A 1 222 ? 8.391 21.156 -11.703 1 83.94 222 ASN A O 1
ATOM 1804 N N . SER A 1 223 ? 8.805 19.078 -12.352 1 85.12 223 SER A N 1
ATOM 1805 C CA . SER A 1 223 ? 7.691 18.578 -11.555 1 85.12 223 SER A CA 1
ATOM 1806 C C . SER A 1 223 ? 7.934 18.797 -10.062 1 85.12 223 SER A C 1
ATOM 1808 O O . SER A 1 223 ? 7.008 19.125 -9.32 1 85.12 223 SER A O 1
ATOM 1810 N N . VAL A 1 224 ? 9.141 18.703 -9.688 1 87.25 224 VAL A N 1
ATOM 1811 C CA . VAL A 1 224 ? 9.5 18.906 -8.289 1 87.25 224 VAL A CA 1
ATOM 1812 C C . VAL A 1 224 ? 9.523 20.391 -7.969 1 87.25 224 VAL A C 1
ATOM 1814 O O . VAL A 1 224 ? 9.078 20.812 -6.898 1 87.25 224 VAL A O 1
ATOM 1817 N N . LYS A 1 225 ? 9.984 21.203 -8.867 1 89.88 225 LYS A N 1
ATOM 1818 C CA . LYS A 1 225 ? 10.055 22.641 -8.688 1 89.88 225 LYS A CA 1
ATOM 1819 C C . LYS A 1 225 ? 8.672 23.234 -8.453 1 89.88 225 LYS A C 1
ATOM 1821 O O . LYS A 1 225 ? 8.508 24.156 -7.648 1 89.88 225 LYS A O 1
ATOM 1826 N N . THR A 1 226 ? 7.727 22.703 -9.141 1 91.12 226 THR A N 1
ATOM 1827 C CA . THR A 1 226 ? 6.352 23.188 -9.008 1 91.12 226 THR A CA 1
ATOM 1828 C C . THR A 1 226 ? 5.84 22.969 -7.59 1 91.12 226 THR A C 1
ATOM 1830 O O . THR A 1 226 ? 5.09 23.797 -7.066 1 91.12 226 THR A O 1
ATOM 1833 N N . LYS A 1 227 ? 6.258 21.938 -7.016 1 92.44 227 LYS A N 1
ATOM 1834 C CA . LYS A 1 227 ? 5.844 21.656 -5.648 1 92.44 227 LYS A CA 1
ATOM 1835 C C . LYS A 1 227 ? 6.453 22.641 -4.664 1 92.44 227 LYS A C 1
ATOM 1837 O O . LYS A 1 227 ? 5.77 23.125 -3.752 1 92.44 227 LYS A O 1
ATOM 1842 N N . TYR A 1 228 ? 7.652 22.984 -4.871 1 93.38 228 TYR A N 1
ATOM 1843 C CA . TYR A 1 228 ? 8.305 23.953 -3.992 1 93.38 228 TYR A CA 1
ATOM 1844 C C . TYR A 1 228 ? 7.77 25.359 -4.227 1 93.38 228 TYR A C 1
ATOM 1846 O O . TYR A 1 228 ? 7.684 26.156 -3.293 1 93.38 228 TYR A O 1
ATOM 1854 N N . GLN A 1 229 ? 7.426 25.594 -5.402 1 92.69 229 GLN A N 1
ATOM 1855 C CA . GLN A 1 229 ? 6.805 26.875 -5.695 1 92.69 229 GLN A CA 1
ATOM 1856 C C . GLN A 1 229 ? 5.465 27.016 -4.977 1 92.69 229 GLN A C 1
ATOM 1858 O O . GLN A 1 229 ? 5.133 28.094 -4.477 1 92.69 229 GLN A O 1
ATOM 1863 N N . TRP A 1 230 ? 4.77 25.969 -4.953 1 93.44 230 TRP A N 1
ATOM 1864 C CA . TRP A 1 230 ? 3.508 26 -4.223 1 93.44 230 TRP A CA 1
ATOM 1865 C C . TRP A 1 230 ? 3.744 26.25 -2.738 1 93.44 230 TRP A C 1
ATOM 1867 O O . TRP A 1 230 ? 3.018 27.016 -2.109 1 93.44 230 TRP A O 1
ATOM 1877 N N . LEU A 1 231 ? 4.727 25.594 -2.201 1 94.12 231 LEU A N 1
ATOM 1878 C CA . LEU A 1 231 ? 5.059 25.766 -0.791 1 94.12 231 LEU A CA 1
ATOM 1879 C C . LEU A 1 231 ? 5.449 27.203 -0.495 1 94.12 231 LEU A C 1
ATOM 1881 O O . LEU A 1 231 ? 5.109 27.734 0.563 1 94.12 231 LEU A O 1
ATOM 1885 N N . ARG A 1 232 ? 6.168 27.75 -1.44 1 91.62 232 ARG A N 1
ATOM 1886 C CA . ARG A 1 232 ? 6.555 29.156 -1.298 1 91.62 232 ARG A CA 1
ATOM 1887 C C . ARG A 1 232 ? 5.332 30.062 -1.276 1 91.62 232 ARG A C 1
ATOM 1889 O O . ARG A 1 232 ? 5.23 30.953 -0.433 1 91.62 232 ARG A O 1
ATOM 1896 N N . HIS A 1 233 ? 4.438 29.828 -2.158 1 91.75 233 HIS A N 1
ATOM 1897 C CA . HIS A 1 233 ? 3.217 30.625 -2.207 1 91.75 233 HIS A CA 1
ATOM 1898 C C . HIS A 1 233 ? 2.375 30.422 -0.953 1 91.75 233 HIS A C 1
ATOM 1900 O O . HIS A 1 233 ? 1.766 31.375 -0.449 1 91.75 233 HIS A O 1
ATOM 1906 N N . TYR A 1 234 ? 2.338 29.203 -0.562 1 92.5 234 TYR A N 1
ATOM 1907 C CA . TYR A 1 234 ? 1.637 28.891 0.677 1 92.5 234 TYR A CA 1
ATOM 1908 C C . TYR A 1 234 ? 2.225 29.656 1.853 1 92.5 234 TYR A C 1
ATOM 1910 O O . TYR A 1 234 ? 1.488 30.234 2.652 1 92.5 234 TYR A O 1
ATOM 1918 N N . PHE A 1 235 ? 3.5 29.719 1.939 1 91.94 235 PHE A N 1
ATOM 1919 C CA . PHE A 1 235 ? 4.188 30.453 2.99 1 91.94 235 PHE A CA 1
ATOM 1920 C C . PHE A 1 235 ? 3.852 31.938 2.906 1 91.94 235 PHE A C 1
ATOM 1922 O O . PHE A 1 235 ? 3.533 32.562 3.92 1 91.94 235 PHE A O 1
ATOM 1929 N N . TYR A 1 236 ? 3.828 32.438 1.688 1 89.56 236 TYR A N 1
ATOM 1930 C CA . TYR A 1 236 ? 3.551 33.875 1.479 1 89.56 236 TYR A CA 1
ATOM 1931 C C . TYR A 1 236 ? 2.098 34.188 1.804 1 89.56 236 TYR A C 1
ATOM 1933 O O . TYR A 1 236 ? 1.793 35.281 2.291 1 89.56 236 TYR A O 1
ATOM 1941 N N . ASP A 1 237 ? 1.286 33.281 1.543 1 89.5 237 ASP A N 1
ATOM 1942 C CA . ASP A 1 237 ? -0.133 33.469 1.827 1 89.5 237 ASP A CA 1
ATOM 1943 C C . ASP A 1 237 ? -0.383 33.562 3.33 1 89.5 237 ASP A C 1
ATOM 1945 O O . ASP A 1 237 ? -1.288 34.281 3.77 1 89.5 237 ASP A O 1
ATOM 1949 N N . GLN A 1 238 ? 0.425 32.844 4.078 1 89.06 238 GLN A N 1
ATOM 1950 C CA . GLN A 1 238 ? 0.206 32.812 5.52 1 89.06 238 GLN A CA 1
ATOM 1951 C C . GLN A 1 238 ? 0.937 33.969 6.223 1 89.06 238 GLN A C 1
ATOM 1953 O O . GLN A 1 238 ? 0.448 34.5 7.215 1 89.06 238 GLN A O 1
ATOM 1958 N N . PHE A 1 239 ? 2.078 34.344 5.699 1 89.19 239 PHE A N 1
ATOM 1959 C CA . PHE A 1 239 ? 2.916 35.281 6.477 1 89.19 239 PHE A CA 1
ATOM 1960 C C . PHE A 1 239 ? 3.248 36.531 5.672 1 89.19 239 PHE A C 1
ATOM 1962 O O . PHE A 1 239 ? 3.865 37.438 6.191 1 89.19 239 PHE A O 1
ATOM 1969 N N . GLY A 1 240 ? 2.801 36.562 4.473 1 84.12 240 GLY A N 1
ATOM 1970 C CA . GLY A 1 240 ? 3.176 37.656 3.609 1 84.12 240 GLY A CA 1
ATOM 1971 C C . GLY A 1 240 ? 4.543 37.5 2.979 1 84.12 240 GLY A C 1
ATOM 1972 O O . GLY A 1 240 ? 5.363 36.719 3.465 1 84.12 240 GLY A O 1
ATOM 1973 N N . LYS A 1 241 ? 4.773 38.25 1.968 1 79.81 241 LYS A N 1
ATOM 1974 C CA . LYS A 1 241 ? 6.043 38.188 1.248 1 79.81 241 LYS A CA 1
ATOM 1975 C C . LYS A 1 241 ? 7.207 38.625 2.133 1 79.81 241 LYS A C 1
ATOM 1977 O O . LYS A 1 241 ? 8.32 38.094 1.999 1 79.81 241 LYS A O 1
ATOM 1982 N N . ASP A 1 242 ? 6.805 39.531 3.045 1 74 242 ASP A N 1
ATOM 1983 C CA . ASP A 1 242 ? 7.824 40.031 3.953 1 74 242 ASP A CA 1
ATOM 1984 C C . ASP A 1 242 ? 7.801 39.312 5.289 1 74 242 ASP A C 1
ATOM 1986 O O . ASP A 1 242 ? 8.414 39.75 6.262 1 74 242 ASP A O 1
ATOM 1990 N N . GLY A 1 243 ? 7.105 38.25 5.367 1 65.5 243 GLY A N 1
ATOM 1991 C CA . GLY A 1 243 ? 6.938 37.5 6.602 1 65.5 243 GLY A CA 1
ATOM 1992 C C . GLY A 1 243 ? 8.25 36.969 7.168 1 65.5 243 GLY A C 1
ATOM 1993 O O . GLY A 1 243 ? 8.453 37 8.383 1 65.5 243 GLY A O 1
ATOM 1994 N N . MET A 1 244 ? 9.078 36.625 6.352 1 65.56 244 MET A N 1
ATOM 1995 C CA . MET A 1 244 ? 10.375 36.094 6.793 1 65.56 244 MET A CA 1
ATOM 1996 C C . MET A 1 244 ? 11.188 37.188 7.484 1 65.56 244 MET A C 1
ATOM 1998 O O . MET A 1 244 ? 11.852 36.906 8.492 1 65.56 244 MET A O 1
ATOM 2002 N N . LYS A 1 245 ? 11.172 38.344 6.902 1 65.19 245 LYS A N 1
ATOM 2003 C CA . LYS A 1 245 ? 11.906 39.469 7.508 1 65.19 245 LYS A CA 1
ATOM 2004 C C . LYS A 1 245 ? 11.469 39.688 8.953 1 65.19 245 LYS A C 1
ATOM 2006 O O . LYS A 1 245 ? 12.305 39.938 9.828 1 65.19 245 LYS A O 1
ATOM 2011 N N . ASN A 1 246 ? 10.219 39.469 9.102 1 60.53 246 ASN A N 1
ATOM 2012 C CA . ASN A 1 246 ? 9.664 39.656 10.445 1 60.53 246 ASN A CA 1
ATOM 2013 C C . ASN A 1 246 ? 10.047 38.5 11.367 1 60.53 246 ASN A C 1
ATOM 2015 O O . ASN A 1 246 ? 10.234 38.719 12.57 1 60.53 246 ASN A O 1
ATOM 2019 N N . LEU A 1 247 ? 10.086 37.312 10.758 1 65.38 247 LEU A N 1
ATOM 2020 C CA . LEU A 1 247 ? 10.5 36.156 11.523 1 65.38 247 LEU A CA 1
ATOM 2021 C C . LEU A 1 247 ? 11.984 36.219 11.852 1 65.38 247 LEU A C 1
ATOM 2023 O O . LEU A 1 247 ? 12.398 35.844 12.953 1 65.38 247 LEU A O 1
ATOM 2027 N N . LEU A 1 248 ? 12.734 36.656 10.914 1 59.34 248 LEU A N 1
ATOM 2028 C CA . LEU A 1 248 ? 14.172 36.781 11.125 1 59.34 248 LEU A CA 1
ATOM 2029 C C . LEU A 1 248 ? 14.477 37.906 12.109 1 59.34 248 LEU A C 1
ATOM 2031 O O . LEU A 1 248 ? 15.5 37.875 12.797 1 59.34 248 LEU A O 1
ATOM 2035 N N . ARG A 1 249 ? 13.68 38.938 12.133 1 53.12 249 ARG A N 1
ATOM 2036 C CA . ARG A 1 249 ? 13.898 40 13.117 1 53.12 249 ARG A CA 1
ATOM 2037 C C . ARG A 1 249 ? 13.664 39.469 14.531 1 53.12 249 ARG A C 1
ATOM 2039 O O . ARG A 1 249 ? 14.109 40.094 15.508 1 53.12 249 ARG A O 1
ATOM 2046 N N . LEU A 1 250 ? 12.945 38.406 14.539 1 46.25 250 LEU A N 1
ATOM 2047 C CA . LEU A 1 250 ? 12.758 37.812 15.859 1 46.25 250 LEU A CA 1
ATOM 2048 C C . LEU A 1 250 ? 14.031 37.125 16.328 1 46.25 250 LEU A C 1
ATOM 2050 O O . LEU A 1 250 ? 14.109 36.656 17.469 1 46.25 250 LEU A O 1
ATOM 2054 N N . ARG A 1 251 ? 15.086 37.031 15.531 1 41.97 251 ARG A N 1
ATOM 2055 C CA . ARG A 1 251 ? 16.391 36.688 16.078 1 41.97 251 ARG A CA 1
ATOM 2056 C C . ARG A 1 251 ? 17.094 37.938 16.609 1 41.97 251 ARG A C 1
ATOM 2058 O O . ARG A 1 251 ? 17.016 39 15.992 1 41.97 251 ARG A O 1
ATOM 2065 N N . MET B 1 1 ? 24.688 -0.473 14.359 1 35.94 1 MET B N 1
ATOM 2066 C CA . MET B 1 1 ? 23.516 0.244 13.867 1 35.94 1 MET B CA 1
ATOM 2067 C C . MET B 1 1 ? 22.516 -0.72 13.258 1 35.94 1 MET B C 1
ATOM 2069 O O . MET B 1 1 ? 22.859 -1.501 12.367 1 35.94 1 MET B O 1
ATOM 2073 N N . GLU B 1 2 ? 21.609 -1.128 13.953 1 50.28 2 GLU B N 1
ATOM 2074 C CA . GLU B 1 2 ? 20.781 -2.268 13.57 1 50.28 2 GLU B CA 1
ATOM 2075 C C . GLU B 1 2 ? 20.156 -2.061 12.203 1 50.28 2 GLU B C 1
ATOM 2077 O O . GLU B 1 2 ? 19.688 -0.96 11.883 1 50.28 2 GLU B O 1
ATOM 2082 N N . GLN B 1 3 ? 20.484 -2.871 11.203 1 65.56 3 GLN B N 1
ATOM 2083 C CA . GLN B 1 3 ? 20.219 -2.797 9.773 1 65.56 3 GLN B CA 1
ATOM 2084 C C . GLN B 1 3 ? 18.719 -2.699 9.484 1 65.56 3 GLN B C 1
ATOM 2086 O O . GLN B 1 3 ? 17.953 -3.541 9.938 1 65.56 3 GLN B O 1
ATOM 2091 N N . LEU B 1 4 ? 18.312 -1.43 9.117 1 76.5 4 LEU B N 1
ATOM 2092 C CA . LEU B 1 4 ? 16.938 -1.129 8.773 1 76.5 4 LEU B CA 1
ATOM 2093 C C . LEU B 1 4 ? 16.375 -2.162 7.805 1 76.5 4 LEU B C 1
ATOM 2095 O O . LEU B 1 4 ? 15.25 -2.635 7.973 1 76.5 4 LEU B O 1
ATOM 2099 N N . TYR B 1 5 ? 17.266 -2.709 6.996 1 85.19 5 TYR B N 1
ATOM 2100 C CA . TYR B 1 5 ? 16.828 -3.605 5.934 1 85.19 5 TYR B CA 1
ATOM 2101 C C . TYR B 1 5 ? 17.359 -5.02 6.156 1 85.19 5 TYR B C 1
ATOM 2103 O O . TYR B 1 5 ? 18.422 -5.203 6.75 1 85.19 5 TYR B O 1
ATOM 2111 N N . ASN B 1 6 ? 16.594 -6 5.812 1 88.12 6 ASN B N 1
ATOM 2112 C CA . ASN B 1 6 ? 17.031 -7.379 5.637 1 88.12 6 ASN B CA 1
ATOM 2113 C C . ASN B 1 6 ? 16.938 -7.82 4.18 1 88.12 6 ASN B C 1
ATOM 2115 O O . ASN B 1 6 ? 16.141 -7.27 3.414 1 88.12 6 ASN B O 1
ATOM 2119 N N . ASN B 1 7 ? 17.828 -8.734 3.865 1 90.94 7 ASN B N 1
ATOM 2120 C CA . ASN B 1 7 ? 17.719 -9.297 2.523 1 90.94 7 ASN B CA 1
ATOM 2121 C C . ASN B 1 7 ? 16.578 -10.305 2.428 1 90.94 7 ASN B C 1
ATOM 2123 O O . ASN B 1 7 ? 16.594 -11.344 3.094 1 90.94 7 ASN B O 1
ATOM 2127 N N . ARG B 1 8 ? 15.57 -9.961 1.619 1 92.94 8 ARG B N 1
ATOM 2128 C CA . ARG B 1 8 ? 14.359 -10.781 1.544 1 92.94 8 ARG B CA 1
ATOM 2129 C C . ARG B 1 8 ? 13.945 -11.008 0.096 1 92.94 8 ARG B C 1
ATOM 2131 O O . ARG B 1 8 ? 14.281 -10.211 -0.785 1 92.94 8 ARG B O 1
ATOM 2138 N N . VAL B 1 9 ? 13.336 -12.125 -0.144 1 95 9 VAL B N 1
ATOM 2139 C CA . VAL B 1 9 ? 12.57 -12.32 -1.371 1 95 9 VAL B CA 1
ATOM 2140 C C . VAL B 1 9 ? 11.148 -11.797 -1.186 1 95 9 VAL B C 1
ATOM 2142 O O . VAL B 1 9 ? 10.547 -11.977 -0.126 1 95 9 VAL B O 1
ATOM 2145 N N . ILE B 1 10 ? 10.664 -11.062 -2.184 1 96.56 10 ILE B N 1
ATOM 2146 C CA . ILE B 1 10 ? 9.383 -10.383 -2.037 1 96.56 10 ILE B CA 1
ATOM 2147 C C . ILE B 1 10 ? 8.523 -10.617 -3.279 1 96.56 10 ILE B C 1
ATOM 2149 O O . ILE B 1 10 ? 9.039 -10.625 -4.402 1 96.56 10 ILE B O 1
ATOM 2153 N N . ALA B 1 11 ? 7.262 -10.844 -3.064 1 97.19 11 ALA B N 1
ATOM 2154 C CA . ALA B 1 11 ? 6.238 -10.844 -4.109 1 97.19 11 ALA B CA 1
ATOM 2155 C C . ALA B 1 11 ? 5.277 -9.664 -3.936 1 97.19 11 ALA B C 1
ATOM 2157 O O . ALA B 1 11 ? 4.707 -9.477 -2.859 1 97.19 11 ALA B O 1
ATOM 2158 N N . PHE B 1 12 ? 5.238 -8.852 -4.918 1 97.06 12 PHE B N 1
ATOM 2159 C CA . PHE B 1 12 ? 4.195 -7.836 -5 1 97.06 12 PHE B CA 1
ATOM 2160 C C . PHE B 1 12 ? 3.107 -8.258 -5.98 1 97.06 12 PHE B C 1
ATOM 2162 O O . PHE B 1 12 ? 3.375 -8.445 -7.168 1 97.06 12 PHE B O 1
ATOM 2169 N N . LEU B 1 13 ? 1.886 -8.367 -5.512 1 96.19 13 LEU B N 1
ATOM 2170 C CA . LEU B 1 13 ? 0.767 -8.836 -6.32 1 96.19 13 LEU B CA 1
ATOM 2171 C C . LEU B 1 13 ? -0.318 -7.773 -6.422 1 96.19 13 LEU B C 1
ATOM 2173 O O . LEU B 1 13 ? -0.616 -7.086 -5.441 1 96.19 13 LEU B O 1
ATOM 2177 N N . ASP B 1 14 ? -0.779 -7.656 -7.527 1 94.12 14 ASP B N 1
ATOM 2178 C CA . ASP B 1 14 ? -1.915 -6.793 -7.832 1 94.12 14 ASP B CA 1
ATOM 2179 C C . ASP B 1 14 ? -3.146 -7.617 -8.203 1 94.12 14 ASP B C 1
ATOM 2181 O O . ASP B 1 14 ? -3.111 -8.391 -9.164 1 94.12 14 ASP B O 1
ATOM 2185 N N . ILE B 1 15 ? -4.219 -7.449 -7.469 1 91.69 15 ILE B N 1
ATOM 2186 C CA . ILE B 1 15 ? -5.465 -8.156 -7.746 1 91.69 15 ILE B CA 1
ATOM 2187 C C . ILE B 1 15 ? -6.246 -7.422 -8.828 1 91.69 15 ILE B C 1
ATOM 2189 O O . ILE B 1 15 ? -6.816 -6.359 -8.578 1 91.69 15 ILE B O 1
ATOM 2193 N N . LEU B 1 16 ? -6.395 -8.031 -9.977 1 90.75 16 LEU B N 1
ATOM 2194 C CA . LEU B 1 16 ? -7.035 -7.383 -11.117 1 90.75 16 LEU B CA 1
ATOM 2195 C C . LEU B 1 16 ? -8.531 -7.223 -10.875 1 90.75 16 LEU B C 1
ATOM 2197 O O . LEU B 1 16 ? -9.211 -8.172 -10.469 1 90.75 16 LEU B O 1
ATOM 2201 N N . GLY B 1 17 ? -9.047 -6 -11.062 1 85.88 17 GLY B N 1
ATOM 2202 C CA . GLY B 1 17 ? -10.469 -5.727 -10.922 1 85.88 17 GLY B CA 1
ATOM 2203 C C . GLY B 1 17 ? -10.898 -5.551 -9.477 1 85.88 17 GLY B C 1
ATOM 2204 O O . GLY B 1 17 ? -12.094 -5.48 -9.18 1 85.88 17 GLY B O 1
ATOM 2205 N N . PHE B 1 18 ? -9.992 -5.441 -8.562 1 85.44 18 PHE B N 1
ATOM 2206 C CA . PHE B 1 18 ? -10.297 -5.391 -7.141 1 85.44 18 PHE B CA 1
ATOM 2207 C C . PHE B 1 18 ? -11.062 -4.117 -6.797 1 85.44 18 PHE B C 1
ATOM 2209 O O . PHE B 1 18 ? -12 -4.145 -5.996 1 85.44 18 PHE B O 1
ATOM 2216 N N . LYS B 1 19 ? -10.609 -3.045 -7.375 1 84.69 19 LYS B N 1
ATOM 2217 C CA . LYS B 1 19 ? -11.289 -1.78 -7.102 1 84.69 19 LYS B CA 1
ATOM 2218 C C . LYS B 1 19 ? -12.773 -1.868 -7.438 1 84.69 19 LYS B C 1
ATOM 2220 O O . LYS B 1 19 ? -13.617 -1.424 -6.66 1 84.69 19 LYS B O 1
ATOM 2225 N N . ASP B 1 20 ? -13.008 -2.416 -8.578 1 84 20 ASP B N 1
ATOM 2226 C CA . ASP B 1 20 ? -14.398 -2.59 -9 1 84 20 ASP B CA 1
ATOM 2227 C C . ASP B 1 20 ? -15.141 -3.545 -8.062 1 84 20 ASP B C 1
ATOM 2229 O O . ASP B 1 20 ? -16.312 -3.326 -7.746 1 84 20 ASP B O 1
ATOM 2233 N N . LEU B 1 21 ? -14.484 -4.625 -7.668 1 84.38 21 LEU B N 1
ATOM 2234 C CA . LEU B 1 21 ? -15.047 -5.598 -6.734 1 84.38 21 LEU B CA 1
ATOM 2235 C C . LEU B 1 21 ? -15.414 -4.934 -5.41 1 84.38 21 LEU B C 1
ATOM 2237 O O . LEU B 1 21 ? -16.516 -5.141 -4.891 1 84.38 21 LEU B O 1
ATOM 2241 N N . VAL B 1 22 ? -14.539 -4.117 -4.906 1 85.69 22 VAL B N 1
ATOM 2242 C CA . VAL B 1 22 ? -14.727 -3.436 -3.631 1 85.69 22 VAL B CA 1
ATOM 2243 C C . VAL B 1 22 ? -15.875 -2.439 -3.744 1 85.69 22 VAL B C 1
ATOM 2245 O O . VAL B 1 22 ? -16.766 -2.408 -2.887 1 85.69 22 VAL B O 1
ATOM 2248 N N . ASN B 1 23 ? -15.898 -1.682 -4.777 1 84.06 23 ASN B N 1
ATOM 2249 C CA . ASN B 1 23 ? -16.922 -0.652 -4.957 1 84.06 23 ASN B CA 1
ATOM 2250 C C . ASN B 1 23 ? -18.312 -1.261 -5.102 1 84.06 23 ASN B C 1
ATOM 2252 O O . ASN B 1 23 ? -19.281 -0.71 -4.594 1 84.06 23 ASN B O 1
ATOM 2256 N N . LYS B 1 24 ? -18.344 -2.438 -5.703 1 81.75 24 LYS B N 1
ATOM 2257 C CA . LYS B 1 24 ? -19.656 -3.039 -6 1 81.75 24 LYS B CA 1
ATOM 2258 C C . LYS B 1 24 ? -20.047 -4.039 -4.922 1 81.75 24 LYS B C 1
ATOM 2260 O O . LYS B 1 24 ? -21.188 -4.523 -4.91 1 81.75 24 LYS B O 1
ATOM 2265 N N . SER B 1 25 ? -19.141 -4.312 -4.074 1 80.19 25 SER B N 1
ATOM 2266 C CA . SER B 1 25 ? -19.391 -5.348 -3.07 1 80.19 25 SER B CA 1
ATOM 2267 C C . SER B 1 25 ? -20.469 -4.914 -2.082 1 80.19 25 SER B C 1
ATOM 2269 O O . SER B 1 25 ? -21.109 -5.75 -1.441 1 80.19 25 SER B O 1
ATOM 2271 N N . SER B 1 26 ? -20.688 -3.643 -1.96 1 72.94 26 SER B N 1
ATOM 2272 C CA . SER B 1 26 ? -21.688 -3.166 -1.006 1 72.94 26 SER B CA 1
ATOM 2273 C C . SER B 1 26 ? -23.109 -3.439 -1.503 1 72.94 26 SER B C 1
ATOM 2275 O O . SER B 1 26 ? -24.031 -3.543 -0.705 1 72.94 26 SER B O 1
ATOM 2277 N N . TYR B 1 27 ? -23.281 -3.656 -2.77 1 78.06 27 TYR B N 1
ATOM 2278 C CA . TYR B 1 27 ? -24.656 -3.789 -3.258 1 78.06 27 TYR B CA 1
ATOM 2279 C C . TYR B 1 27 ? -24.797 -5.027 -4.137 1 78.06 27 TYR B C 1
ATOM 2281 O O . TYR B 1 27 ? -25.828 -5.211 -4.789 1 78.06 27 TYR B O 1
ATOM 2289 N N . ASN B 1 28 ? -23.766 -5.887 -4.238 1 82 28 ASN B N 1
ATOM 2290 C CA . ASN B 1 28 ? -23.766 -7.109 -5.031 1 82 28 ASN B CA 1
ATOM 2291 C C . ASN B 1 28 ? -23.281 -8.305 -4.215 1 82 28 ASN B C 1
ATOM 2293 O O . ASN B 1 28 ? -22.078 -8.422 -3.941 1 82 28 ASN B O 1
ATOM 2297 N N . VAL B 1 29 ? -24.156 -9.172 -3.979 1 80.12 29 VAL B N 1
ATOM 2298 C CA . VAL B 1 29 ? -23.891 -10.289 -3.078 1 80.12 29 VAL B CA 1
ATOM 2299 C C . VAL B 1 29 ? -22.812 -11.18 -3.668 1 80.12 29 VAL B C 1
ATOM 2301 O O . VAL B 1 29 ? -21.953 -11.68 -2.941 1 80.12 29 VAL B O 1
ATOM 2304 N N . GLU B 1 30 ? -22.875 -11.43 -4.938 1 82.19 30 GLU B N 1
ATOM 2305 C CA . GLU B 1 30 ? -21.875 -12.266 -5.59 1 82.19 30 GLU B CA 1
ATOM 2306 C C . GLU B 1 30 ? -20.469 -11.672 -5.438 1 82.19 30 GLU B C 1
ATOM 2308 O O . GLU B 1 30 ? -19.516 -12.383 -5.137 1 82.19 30 GLU B O 1
ATOM 2313 N N . LEU B 1 31 ? -20.438 -10.391 -5.582 1 81.38 31 LEU B N 1
ATOM 2314 C CA . LEU B 1 31 ? -19.156 -9.703 -5.477 1 81.38 31 LEU B CA 1
ATOM 2315 C C . LEU B 1 31 ? -18.703 -9.633 -4.023 1 81.38 31 LEU B C 1
ATOM 2317 O O . LEU B 1 31 ? -17.5 -9.703 -3.748 1 81.38 31 LEU B O 1
ATOM 2321 N N . GLN B 1 32 ? -19.625 -9.555 -3.188 1 79.75 32 GLN B N 1
ATOM 2322 C CA . GLN B 1 32 ? -19.281 -9.594 -1.768 1 79.75 32 GLN B CA 1
ATOM 2323 C C . GLN B 1 32 ? -18.656 -10.93 -1.387 1 79.75 32 GLN B C 1
ATOM 2325 O O . GLN B 1 32 ? -17.688 -10.977 -0.617 1 79.75 32 GLN B O 1
ATOM 2330 N N . ASN B 1 33 ? -19.234 -11.922 -1.92 1 81.5 33 ASN B N 1
ATOM 2331 C CA . ASN B 1 33 ? -18.703 -13.258 -1.652 1 81.5 33 ASN B CA 1
ATOM 2332 C C . ASN B 1 33 ? -17.312 -13.438 -2.221 1 81.5 33 ASN B C 1
ATOM 2334 O O . ASN B 1 33 ? -16.453 -14.078 -1.602 1 81.5 33 ASN B O 1
ATOM 2338 N N . LYS B 1 34 ? -17.125 -12.914 -3.381 1 81.88 34 LYS B N 1
ATOM 2339 C CA . LYS B 1 34 ? -15.789 -12.961 -3.98 1 81.88 34 LYS B CA 1
ATOM 2340 C C . LYS B 1 34 ? -14.766 -12.242 -3.102 1 81.88 34 LYS B C 1
ATOM 2342 O O . LYS B 1 34 ? -13.672 -12.75 -2.873 1 81.88 34 LYS B O 1
ATOM 2347 N N . LEU B 1 35 ? -15.172 -11.141 -2.611 1 81.12 35 LEU B N 1
ATOM 2348 C CA . LEU B 1 35 ? -14.297 -10.352 -1.752 1 81.12 35 LEU B CA 1
ATOM 2349 C C . LEU B 1 35 ? -13.977 -11.109 -0.467 1 81.12 35 LEU B C 1
ATOM 2351 O O . LEU B 1 35 ? -12.828 -11.125 -0.02 1 81.12 35 LEU B O 1
ATOM 2355 N N . LYS B 1 36 ? -14.953 -11.672 0.044 1 79.44 36 LYS B N 1
ATOM 2356 C CA . LYS B 1 36 ? -14.758 -12.461 1.256 1 79.44 36 LYS B CA 1
ATOM 2357 C C . LYS B 1 36 ? -13.773 -13.602 1.014 1 79.44 36 LYS B C 1
ATOM 2359 O O . LYS B 1 36 ? -12.945 -13.906 1.873 1 79.44 36 LYS B O 1
ATOM 2364 N N . SER B 1 37 ? -13.938 -14.195 -0.142 1 79.19 37 SER B N 1
ATOM 2365 C CA . SER B 1 37 ? -13.023 -15.281 -0.5 1 79.19 37 SER B CA 1
ATOM 2366 C C . SER B 1 37 ? -11.586 -14.797 -0.574 1 79.19 37 SER B C 1
ATOM 2368 O O . SER B 1 37 ? -10.672 -15.461 -0.085 1 79.19 37 SER B O 1
ATOM 2370 N N . VAL B 1 38 ? -11.43 -13.672 -1.171 1 77.75 38 VAL B N 1
ATOM 2371 C CA . VAL B 1 38 ? -10.109 -13.078 -1.275 1 77.75 38 VAL B CA 1
ATOM 2372 C C . VAL B 1 38 ? -9.523 -12.852 0.12 1 77.75 38 VAL B C 1
ATOM 2374 O O . VAL B 1 38 ? -8.398 -13.273 0.406 1 77.75 38 VAL B O 1
ATOM 2377 N N . VAL B 1 39 ? -10.297 -12.281 0.945 1 76.94 39 VAL B N 1
ATOM 2378 C CA . VAL B 1 39 ? -9.867 -11.945 2.297 1 76.94 39 VAL B CA 1
ATOM 2379 C C . VAL B 1 39 ? -9.523 -13.219 3.064 1 76.94 39 VAL B C 1
ATOM 2381 O O . VAL B 1 39 ? -8.523 -13.273 3.779 1 76.94 39 VAL B O 1
ATOM 2384 N N . GLU B 1 40 ? -10.312 -14.188 2.9 1 77.38 40 GLU B N 1
ATOM 2385 C CA . GLU B 1 40 ? -10.102 -15.461 3.58 1 77.38 40 GLU B CA 1
ATOM 2386 C C . GLU B 1 40 ? -8.797 -16.109 3.133 1 77.38 40 GLU B C 1
ATOM 2388 O O . GLU B 1 40 ? -8.055 -16.656 3.955 1 77.38 40 GLU B O 1
ATOM 2393 N N . HIS B 1 41 ? -8.539 -16.047 1.922 1 75.19 41 HIS B N 1
ATOM 2394 C CA . HIS B 1 41 ? -7.316 -16.656 1.406 1 75.19 41 HIS B CA 1
ATOM 2395 C C . HIS B 1 41 ? -6.078 -15.891 1.854 1 75.19 41 HIS B C 1
ATOM 2397 O O . HIS B 1 41 ? -5.047 -16.5 2.16 1 75.19 41 HIS B O 1
ATOM 2403 N N . LEU B 1 42 ? -6.223 -14.617 1.859 1 72 42 LEU B N 1
ATOM 2404 C CA . LEU B 1 42 ? -5.125 -13.797 2.357 1 72 42 LEU B CA 1
ATOM 2405 C C . LEU B 1 42 ? -4.824 -14.117 3.818 1 72 42 LEU B C 1
ATOM 2407 O O . LEU B 1 42 ? -3.66 -14.195 4.215 1 72 42 LEU B O 1
ATOM 2411 N N . ASN B 1 43 ? -5.875 -14.344 4.484 1 72.31 43 ASN B N 1
ATOM 2412 C CA . ASN B 1 43 ? -5.723 -14.703 5.891 1 72.31 43 ASN B CA 1
ATOM 2413 C C . ASN B 1 43 ? -5.078 -16.078 6.051 1 72.31 43 ASN B C 1
ATOM 2415 O O . ASN B 1 43 ? -4.301 -16.297 6.984 1 72.31 43 ASN B O 1
ATOM 2419 N N . LYS B 1 44 ? -5.422 -16.969 5.172 1 73.25 44 LYS B N 1
ATOM 2420 C CA . LYS B 1 44 ? -4.867 -18.312 5.227 1 73.25 44 LYS B CA 1
ATOM 2421 C C . LYS B 1 44 ? -3.357 -18.297 4.988 1 73.25 44 LYS B C 1
ATOM 2423 O O . LYS B 1 44 ? -2.617 -19.062 5.613 1 73.25 44 LYS B O 1
ATOM 2428 N N . ILE B 1 45 ? -2.936 -17.484 4.109 1 70.75 45 ILE B N 1
ATOM 2429 C CA . ILE B 1 45 ? -1.505 -17.375 3.854 1 70.75 45 ILE B CA 1
ATOM 2430 C C . ILE B 1 45 ? -0.78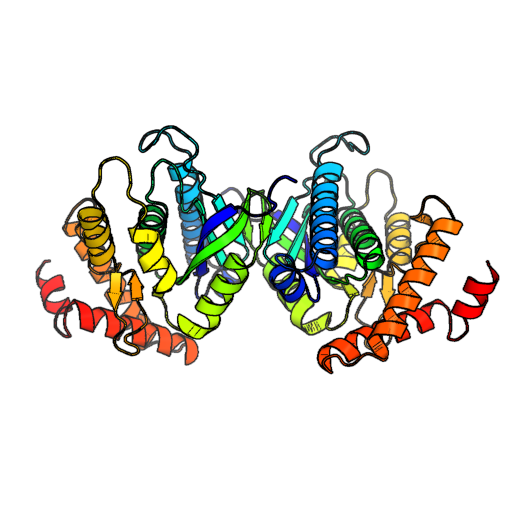3 -16.938 5.125 1 70.75 45 ILE B C 1
ATOM 2432 O O . ILE B 1 45 ? 0.29 -17.453 5.449 1 70.75 45 ILE B O 1
ATOM 2436 N N . LYS B 1 46 ? -1.45 -16.094 5.766 1 65.75 46 LYS B N 1
ATOM 2437 C CA . LYS B 1 46 ? -0.881 -15.562 7 1 65.75 46 LYS B CA 1
ATOM 2438 C C . LYS B 1 46 ? -0.77 -16.641 8.07 1 65.75 46 LYS B C 1
ATOM 2440 O O . LYS B 1 46 ? 0.23 -16.719 8.789 1 65.75 46 LYS B O 1
ATOM 2445 N N . LEU B 1 47 ? -1.965 -17.344 8.164 1 62.22 47 LEU B N 1
ATOM 2446 C CA . LEU B 1 47 ? -2.072 -18.359 9.203 1 62.22 47 LEU B CA 1
ATOM 2447 C C . LEU B 1 47 ? -1.159 -19.547 8.906 1 62.22 47 LEU B C 1
ATOM 2449 O O . LEU B 1 47 ? -0.661 -20.188 9.82 1 62.22 47 LEU B O 1
ATOM 2453 N N . ARG B 1 48 ? -1.272 -20.016 7.672 1 58.38 48 ARG B N 1
ATOM 2454 C CA . ARG B 1 48 ? -0.387 -21.125 7.332 1 58.38 48 ARG B CA 1
ATOM 2455 C C . ARG B 1 48 ? 1.047 -20.828 7.758 1 58.38 48 ARG B C 1
ATOM 2457 O O . ARG B 1 48 ? 1.776 -21.734 8.172 1 58.38 48 ARG B O 1
ATOM 2464 N N . ASN B 1 49 ? 1.309 -19.609 7.621 1 51.62 49 ASN B N 1
ATOM 2465 C CA . ASN B 1 49 ? 2.676 -19.297 8.023 1 51.62 49 ASN B CA 1
ATOM 2466 C C . ASN B 1 49 ? 2.811 -19.219 9.539 1 51.62 49 ASN B C 1
ATOM 2468 O O . ASN B 1 49 ? 3.918 -19.297 10.07 1 51.62 49 ASN B O 1
ATOM 2472 N N . TYR B 1 50 ? 1.605 -19.016 10.188 1 44.88 50 TYR B N 1
ATOM 2473 C CA . TYR B 1 50 ? 1.613 -19.109 11.648 1 44.88 50 TYR B CA 1
ATOM 2474 C C . TYR B 1 50 ? 1.315 -20.531 12.109 1 44.88 50 TYR B C 1
ATOM 2476 O O . TYR B 1 50 ? 1.627 -20.891 13.242 1 44.88 50 TYR B O 1
ATOM 2484 N N . ASP B 1 51 ? 0.451 -21.188 11.484 1 42.62 51 ASP B N 1
ATOM 2485 C CA . ASP B 1 51 ? 0.044 -22.516 11.938 1 42.62 51 ASP B CA 1
ATOM 2486 C C . ASP B 1 51 ? 1.204 -23.516 11.859 1 42.62 51 ASP B C 1
ATOM 2488 O O . ASP B 1 51 ? 2.002 -23.469 10.922 1 42.62 51 ASP B O 1
ATOM 2492 N N . SER B 1 52 ? 1.493 -24.125 12.898 1 40 52 SER B N 1
ATOM 2493 C CA . SER B 1 52 ? 2.488 -25.094 13.344 1 40 52 SER B CA 1
ATOM 2494 C C . SER B 1 52 ? 2.561 -26.297 12.398 1 40 52 SER B C 1
ATOM 2496 O O . SER B 1 52 ? 3.496 -27.094 12.469 1 40 52 SER B O 1
ATOM 2498 N N . LYS B 1 53 ? 1.482 -26.922 11.875 1 37.69 53 LYS B N 1
ATOM 2499 C CA . LYS B 1 53 ? 1.65 -28.234 11.258 1 37.69 53 LYS B CA 1
ATOM 2500 C C . LYS B 1 53 ? 2.693 -28.188 10.148 1 37.69 53 LYS B C 1
ATOM 2502 O O . LYS B 1 53 ? 3.287 -29.219 9.805 1 37.69 53 LYS B O 1
ATOM 2507 N N . TYR B 1 54 ? 2.549 -27.422 9.227 1 38.69 54 TYR B N 1
ATOM 2508 C CA . TYR B 1 54 ? 3.768 -27.219 8.453 1 38.69 54 TYR B CA 1
ATOM 2509 C C . TYR B 1 54 ? 4.77 -26.375 9.227 1 38.69 54 TYR B C 1
ATOM 2511 O O . TYR B 1 54 ? 4.871 -25.156 9 1 38.69 54 TYR B O 1
ATOM 2519 N N . ASN B 1 55 ? 4.578 -26.234 10.438 1 35.62 55 ASN B N 1
ATOM 2520 C CA . ASN B 1 55 ? 5.387 -25.703 11.539 1 35.62 55 ASN B CA 1
ATOM 2521 C C . ASN B 1 55 ? 6.879 -25.859 11.25 1 35.62 55 ASN B C 1
ATOM 2523 O O . ASN B 1 55 ? 7.504 -26.828 11.672 1 35.62 55 ASN B O 1
ATOM 2527 N N . LEU B 1 56 ? 7.371 -25.719 10.039 1 35.84 56 LEU B N 1
ATOM 2528 C CA . LEU B 1 56 ? 8.789 -25.547 10.344 1 35.84 56 LEU B CA 1
ATOM 2529 C C . LEU B 1 56 ? 8.977 -24.719 11.602 1 35.84 56 LEU B C 1
ATOM 2531 O O . LEU B 1 56 ? 8.18 -23.812 11.883 1 35.84 56 LEU B O 1
ATOM 2535 N N . ASN B 1 57 ? 9.664 -25.125 12.594 1 38.28 57 ASN B N 1
ATOM 2536 C CA . ASN B 1 57 ? 9.922 -24.516 13.891 1 38.28 57 ASN B CA 1
ATOM 2537 C C . ASN B 1 57 ? 9.562 -23.031 13.883 1 38.28 57 ASN B C 1
ATOM 2539 O O . ASN B 1 57 ? 8.773 -22.578 14.719 1 38.28 57 ASN B O 1
ATOM 2543 N N . GLU B 1 58 ? 10.695 -22.156 13.734 1 43.97 58 GLU B N 1
ATOM 2544 C CA . GLU B 1 58 ? 10.977 -20.734 13.914 1 43.97 58 GLU B CA 1
ATOM 2545 C C . GLU B 1 58 ? 10.242 -19.891 12.883 1 43.97 58 GLU B C 1
ATOM 2547 O O . GLU B 1 58 ? 10.008 -20.344 11.758 1 43.97 58 GLU B O 1
ATOM 2552 N N . SER B 1 59 ? 9.414 -18.969 13.227 1 51.72 59 SER B N 1
ATOM 2553 C CA . SER B 1 59 ? 8.812 -17.922 12.406 1 51.72 59 SER B CA 1
ATOM 2554 C C . SER B 1 59 ? 9.586 -17.734 11.109 1 51.72 59 SER B C 1
ATOM 2556 O O . SER B 1 59 ? 10.773 -17.375 11.133 1 51.72 59 SER B O 1
ATOM 2558 N N . VAL B 1 60 ? 9.297 -18.719 10.031 1 61.62 60 VAL B N 1
ATOM 2559 C CA . VAL B 1 60 ? 10.039 -18.719 8.773 1 61.62 60 VAL B CA 1
ATOM 2560 C C . VAL B 1 60 ? 10.305 -17.281 8.328 1 61.62 60 VAL B C 1
ATOM 2562 O O . VAL B 1 60 ? 11.016 -17.047 7.352 1 61.62 60 VAL B O 1
ATOM 2565 N N . GLY B 1 61 ? 9.883 -16.375 9.18 1 78.5 61 GLY B N 1
ATOM 2566 C CA . GLY B 1 61 ? 10.172 -14.977 8.867 1 78.5 61 GLY B CA 1
ATOM 2567 C C . GLY B 1 61 ? 9.312 -14.43 7.746 1 78.5 61 GLY B C 1
ATOM 2568 O O . GLY B 1 61 ? 9.734 -13.531 7.016 1 78.5 61 GLY B O 1
ATOM 2569 N N . CYS B 1 62 ? 8.133 -15.141 7.516 1 85.25 62 CYS B N 1
ATOM 2570 C CA . CYS B 1 62 ? 7.203 -14.68 6.492 1 85.25 62 CYS B CA 1
ATOM 2571 C C . CYS B 1 62 ? 6.461 -13.43 6.957 1 85.25 62 CYS B C 1
ATOM 2573 O O . CYS B 1 62 ? 6.031 -13.352 8.109 1 85.25 62 CYS B O 1
ATOM 2575 N N . GLU B 1 63 ? 6.434 -12.516 6.121 1 87.62 63 GLU B N 1
ATOM 2576 C CA . GLU B 1 63 ? 5.605 -11.328 6.332 1 87.62 63 GLU B CA 1
ATOM 2577 C C . GLU B 1 63 ? 4.621 -11.133 5.184 1 87.62 63 GLU B C 1
ATOM 2579 O O . GLU B 1 63 ? 4.973 -11.312 4.02 1 87.62 63 GLU B O 1
ATOM 2584 N N . VAL B 1 64 ? 3.363 -10.875 5.57 1 88.25 64 VAL B N 1
ATOM 2585 C CA . VAL B 1 64 ? 2.32 -10.656 4.574 1 88.25 64 VAL B CA 1
ATOM 2586 C C . VAL B 1 64 ? 1.568 -9.367 4.887 1 88.25 64 VAL B C 1
ATOM 2588 O O . VAL B 1 64 ? 1.268 -9.086 6.047 1 88.25 64 VAL B O 1
ATOM 2591 N N . SER B 1 65 ? 1.374 -8.57 3.861 1 88.5 65 SER B N 1
ATOM 2592 C CA . SER B 1 65 ? 0.574 -7.352 3.971 1 88.5 65 SER B CA 1
ATOM 2593 C C . SER B 1 65 ? -0.365 -7.199 2.779 1 88.5 65 SER B C 1
ATOM 2595 O O . SER B 1 65 ? -0.032 -7.605 1.664 1 88.5 65 SER B O 1
ATOM 2597 N N . ASN B 1 66 ? -1.492 -6.699 2.992 1 86.56 66 ASN B N 1
ATOM 2598 C CA . ASN B 1 66 ? -2.461 -6.422 1.938 1 86.56 66 ASN B CA 1
ATOM 2599 C C . ASN B 1 66 ? -2.955 -4.977 1.999 1 86.56 66 ASN B C 1
ATOM 2601 O O . ASN B 1 66 ? -3.453 -4.531 3.033 1 86.56 66 ASN B O 1
ATOM 2605 N N . PHE B 1 67 ? -2.812 -4.219 0.96 1 83.12 67 PHE B N 1
ATOM 2606 C CA . PHE B 1 67 ? -3.256 -2.836 0.859 1 83.12 67 PHE B CA 1
ATOM 2607 C C . PHE B 1 67 ? -4.023 -2.605 -0.437 1 83.12 67 PHE B C 1
ATOM 2609 O O . PHE B 1 67 ? -3.467 -2.75 -1.527 1 83.12 67 PHE B O 1
ATOM 2616 N N . SER B 1 68 ? -5.273 -2.111 -0.269 1 83.19 68 SER B N 1
ATOM 2617 C CA . SER B 1 68 ? -6.129 -1.916 -1.433 1 83.19 68 SER B CA 1
ATOM 2618 C C . SER B 1 68 ? -6.148 -3.156 -2.32 1 83.19 68 SER B C 1
ATOM 2620 O O . SER B 1 68 ? -6.52 -4.242 -1.87 1 83.19 68 SER B O 1
ATOM 2622 N N . ASP B 1 69 ? -5.617 -3.068 -3.473 1 83.12 69 ASP B N 1
ATOM 2623 C CA . ASP B 1 69 ? -5.648 -4.164 -4.434 1 83.12 69 ASP B CA 1
ATOM 2624 C C . ASP B 1 69 ? -4.301 -4.883 -4.492 1 83.12 69 ASP B C 1
ATOM 2626 O O . ASP B 1 69 ? -4.078 -5.723 -5.363 1 83.12 69 ASP B O 1
ATOM 2630 N N . SER B 1 70 ? -3.42 -4.605 -3.543 1 90.12 70 SER B N 1
ATOM 2631 C CA . SER B 1 70 ? -2.07 -5.16 -3.6 1 90.12 70 SER B CA 1
ATOM 2632 C C . SER B 1 70 ? -1.822 -6.129 -2.449 1 90.12 70 SER B C 1
ATOM 2634 O O . SER B 1 70 ? -2.291 -5.906 -1.33 1 90.12 70 SER B O 1
ATOM 2636 N N . ILE B 1 71 ? -1.089 -7.176 -2.74 1 91 71 ILE B N 1
ATOM 2637 C CA . ILE B 1 71 ? -0.635 -8.141 -1.748 1 91 71 ILE B CA 1
ATOM 2638 C C . ILE B 1 71 ? 0.89 -8.219 -1.76 1 91 71 ILE B C 1
ATOM 2640 O O . ILE B 1 71 ? 1.507 -8.289 -2.824 1 91 71 ILE B O 1
ATOM 2644 N N . ILE B 1 72 ? 1.473 -8.125 -0.577 1 93.81 72 ILE B N 1
ATOM 2645 C CA . ILE B 1 72 ? 2.92 -8.242 -0.44 1 93.81 72 ILE B CA 1
ATOM 2646 C C . ILE B 1 72 ? 3.264 -9.445 0.433 1 93.81 72 ILE B C 1
ATOM 2648 O O . ILE B 1 72 ? 2.742 -9.586 1.542 1 93.81 72 ILE B O 1
ATOM 2652 N N . ILE B 1 73 ? 4.043 -10.305 -0.061 1 91.81 73 ILE B N 1
ATOM 2653 C CA . ILE B 1 73 ? 4.57 -11.453 0.667 1 91.81 73 ILE B CA 1
ATOM 2654 C C . ILE B 1 73 ? 6.094 -11.43 0.644 1 91.81 73 ILE B C 1
ATOM 2656 O O . ILE B 1 73 ? 6.703 -11.148 -0.394 1 91.81 73 ILE B O 1
ATOM 2660 N N . SER B 1 74 ? 6.688 -11.68 1.763 1 92.62 74 SER B N 1
ATOM 2661 C CA . SER B 1 74 ? 8.148 -11.711 1.726 1 92.62 74 SER B CA 1
ATOM 2662 C C . SER B 1 74 ? 8.695 -12.742 2.707 1 92.62 74 SER B C 1
ATOM 2664 O O . SER B 1 74 ? 8.039 -13.086 3.693 1 92.62 74 SER B O 1
ATOM 2666 N N . TYR B 1 75 ? 9.828 -13.281 2.398 1 89.94 75 TYR B N 1
ATOM 2667 C CA . TYR B 1 75 ? 10.602 -14.234 3.191 1 89.94 75 TYR B CA 1
ATOM 2668 C C . TYR B 1 75 ? 12.07 -13.812 3.258 1 89.94 75 TYR B C 1
ATOM 2670 O O . TYR B 1 75 ? 12.594 -13.219 2.318 1 89.94 75 TYR B O 1
ATOM 2678 N N . PRO B 1 76 ? 12.672 -14.141 4.375 1 88.94 76 PRO B N 1
ATOM 2679 C CA . PRO B 1 76 ? 14.125 -13.977 4.332 1 88.94 76 PRO B CA 1
ATOM 2680 C C . PRO B 1 76 ? 14.781 -14.805 3.23 1 88.94 76 PRO B C 1
ATOM 2682 O O . PRO B 1 76 ? 14.375 -15.945 2.988 1 88.94 76 PRO B O 1
ATOM 2685 N N . LEU B 1 77 ? 15.742 -14.18 2.527 1 85.06 77 LEU B N 1
ATOM 2686 C CA . LEU B 1 77 ? 16.391 -14.883 1.43 1 85.06 77 LEU B CA 1
ATOM 2687 C C . LEU B 1 77 ? 17.344 -15.961 1.959 1 85.06 77 LEU B C 1
ATOM 2689 O O . LEU B 1 77 ? 17.484 -17.016 1.343 1 85.06 77 LEU B O 1
ATOM 2693 N N . ASP B 1 78 ? 18.141 -15.586 2.986 1 72.25 78 ASP B N 1
ATOM 2694 C CA . ASP B 1 78 ? 19.188 -16.484 3.471 1 72.25 78 ASP B CA 1
ATOM 2695 C C . ASP B 1 78 ? 18.703 -17.297 4.664 1 72.25 78 ASP B C 1
ATOM 2697 O O . ASP B 1 78 ? 19.516 -17.875 5.398 1 72.25 78 ASP B O 1
ATOM 2701 N N . ARG B 1 79 ? 17.484 -17.344 4.906 1 59.81 79 ARG B N 1
ATOM 2702 C CA . ARG B 1 79 ? 17.141 -18.047 6.141 1 59.81 79 ARG B CA 1
ATOM 2703 C C . ARG B 1 79 ? 17.812 -19.422 6.191 1 59.81 79 ARG B C 1
ATOM 2705 O O . ARG B 1 79 ? 18.156 -19.984 5.152 1 59.81 79 ARG B O 1
ATOM 2712 N N . ASN B 1 80 ? 18.344 -19.625 7.473 1 55.44 80 ASN B N 1
ATOM 2713 C CA . ASN B 1 80 ? 18.984 -20.906 7.801 1 55.44 80 ASN B CA 1
ATOM 2714 C C . ASN B 1 80 ? 18.25 -22.078 7.148 1 55.44 80 ASN B C 1
ATOM 2716 O O . ASN B 1 80 ? 18.844 -23.141 6.926 1 55.44 80 ASN B O 1
ATOM 2720 N N . HIS B 1 81 ? 17.141 -21.828 6.906 1 54.31 81 HIS B N 1
ATOM 2721 C CA . HIS B 1 81 ? 16.516 -23.031 6.387 1 54.31 81 HIS B CA 1
ATOM 2722 C C . HIS B 1 81 ? 16.266 -22.922 4.887 1 54.31 81 HIS B C 1
ATOM 2724 O O . HIS B 1 81 ? 15.555 -23.75 4.309 1 54.31 81 HIS B O 1
ATOM 2730 N N . GLY B 1 82 ? 17.031 -21.875 4.32 1 60.16 82 GLY B N 1
ATOM 2731 C CA . GLY B 1 82 ? 17 -21.844 2.865 1 60.16 82 GLY B CA 1
ATOM 2732 C C . GLY B 1 82 ? 15.594 -21.906 2.305 1 60.16 82 GLY B C 1
ATOM 2733 O O . GLY B 1 82 ? 14.625 -22.031 3.057 1 60.16 82 GLY B O 1
ATOM 2734 N N . GLY B 1 83 ? 15.336 -21.375 1.165 1 74.94 83 GLY B N 1
ATOM 2735 C CA . GLY B 1 83 ? 14.117 -21.766 0.478 1 74.94 83 GLY B CA 1
ATOM 2736 C C . GLY B 1 83 ? 13.078 -20.656 0.405 1 74.94 83 GLY B C 1
ATOM 2737 O O . GLY B 1 83 ? 11.898 -20.922 0.172 1 74.94 83 GLY B O 1
ATOM 2738 N N . GLY B 1 84 ? 13.602 -19.453 0.721 1 85.06 84 GLY B N 1
ATOM 2739 C CA . GLY B 1 84 ? 12.617 -18.391 0.659 1 85.06 84 GLY B CA 1
ATOM 2740 C C . GLY B 1 84 ? 11.961 -18.266 -0.701 1 85.06 84 GLY B C 1
ATOM 2741 O O . GLY B 1 84 ? 10.766 -17.984 -0.792 1 85.06 84 GLY B O 1
ATOM 2742 N N . LEU B 1 85 ? 12.766 -18.594 -1.69 1 90.69 85 LEU B N 1
ATOM 2743 C CA . LEU B 1 85 ? 12.242 -18.469 -3.047 1 90.69 85 LEU B CA 1
ATOM 2744 C C . LEU B 1 85 ? 11.188 -19.547 -3.314 1 90.69 85 LEU B C 1
ATOM 2746 O O . LEU B 1 85 ? 10.117 -19.25 -3.855 1 90.69 85 LEU B O 1
ATOM 2750 N N . PHE B 1 86 ? 11.531 -20.766 -2.928 1 89.06 86 PHE B N 1
ATOM 2751 C CA . PHE B 1 86 ? 10.57 -21.859 -3.119 1 89.06 86 PHE B CA 1
ATOM 2752 C C . PHE B 1 86 ? 9.273 -21.562 -2.379 1 89.06 86 PHE B C 1
ATOM 2754 O O . PHE B 1 86 ? 8.188 -21.734 -2.934 1 89.06 86 PHE B O 1
ATOM 2761 N N . GLN B 1 87 ? 9.414 -21.094 -1.204 1 86.75 87 GLN B N 1
ATOM 2762 C CA . GLN B 1 87 ? 8.242 -20.844 -0.37 1 86.75 87 GLN B CA 1
ATOM 2763 C C . GLN B 1 87 ? 7.355 -19.766 -0.974 1 86.75 87 GLN B C 1
ATOM 2765 O O . GLN B 1 87 ? 6.129 -19.891 -1.007 1 86.75 87 GLN B O 1
ATOM 2770 N N . ILE B 1 88 ? 7.945 -18.734 -1.416 1 91.75 88 ILE B N 1
ATOM 2771 C CA . ILE B 1 88 ? 7.164 -17.609 -1.927 1 91.75 88 ILE B CA 1
ATOM 2772 C C . ILE B 1 88 ? 6.516 -18 -3.254 1 91.75 88 ILE B C 1
ATOM 2774 O O . ILE B 1 88 ? 5.395 -17.578 -3.553 1 91.75 88 ILE B O 1
ATOM 2778 N N . ILE B 1 89 ? 7.188 -18.781 -4.047 1 93.62 89 ILE B N 1
ATOM 2779 C CA . ILE B 1 89 ? 6.609 -19.266 -5.293 1 93.62 89 ILE B CA 1
ATOM 2780 C C . ILE B 1 89 ? 5.383 -20.125 -4.988 1 93.62 89 ILE B C 1
ATOM 2782 O O . ILE B 1 89 ? 4.336 -19.969 -5.625 1 93.62 89 ILE B O 1
ATOM 2786 N N . MET B 1 90 ? 5.516 -20.922 -4.008 1 90.81 90 MET B N 1
ATOM 2787 C CA . MET B 1 90 ? 4.406 -21.797 -3.635 1 90.81 90 MET B CA 1
ATOM 2788 C C . MET B 1 90 ? 3.225 -20.984 -3.119 1 90.81 90 MET B C 1
ATOM 2790 O O . MET B 1 90 ? 2.076 -21.25 -3.479 1 90.81 90 MET B O 1
ATOM 2794 N N . ASP B 1 91 ? 3.49 -20.047 -2.307 1 89.69 91 ASP B N 1
ATOM 2795 C CA . ASP B 1 91 ? 2.424 -19.188 -1.803 1 89.69 91 ASP B CA 1
ATOM 2796 C C . ASP B 1 91 ? 1.696 -18.484 -2.947 1 89.69 91 ASP B C 1
ATOM 2798 O O . ASP B 1 91 ? 0.465 -18.422 -2.955 1 89.69 91 ASP B O 1
ATOM 2802 N N . CYS B 1 92 ? 2.447 -17.969 -3.832 1 94.56 92 CYS B N 1
ATOM 2803 C CA . CYS B 1 92 ? 1.88 -17.266 -4.973 1 94.56 92 CYS B CA 1
ATOM 2804 C C . CYS B 1 92 ? 1.086 -18.203 -5.863 1 94.56 92 CYS B C 1
ATOM 2806 O O . CYS B 1 92 ? 0.014 -17.844 -6.355 1 94.56 92 CYS B O 1
ATOM 2808 N N . LEU B 1 93 ? 1.659 -19.375 -6.055 1 94.5 93 LEU B N 1
ATOM 2809 C CA . LEU B 1 93 ? 0.994 -20.406 -6.855 1 94.5 93 LEU B CA 1
ATOM 2810 C C . LEU B 1 93 ? -0.374 -20.75 -6.273 1 94.5 93 LEU B C 1
ATOM 2812 O O . LEU B 1 93 ? -1.377 -20.734 -6.992 1 94.5 93 LEU B O 1
ATOM 2816 N N . TYR B 1 94 ? -0.435 -20.969 -5.035 1 90.94 94 TYR B N 1
ATOM 2817 C CA . TYR B 1 94 ? -1.685 -21.328 -4.375 1 90.94 94 TYR B CA 1
ATOM 2818 C C . TYR B 1 94 ? -2.678 -20.172 -4.422 1 90.94 94 TYR B C 1
ATOM 2820 O O . TYR B 1 94 ? -3.875 -20.391 -4.633 1 90.94 94 TYR B O 1
ATOM 2828 N N . LEU B 1 95 ? -2.158 -19.047 -4.227 1 90.81 95 LEU B N 1
ATOM 2829 C CA . LEU B 1 95 ? -3.018 -17.875 -4.293 1 90.81 95 LEU B CA 1
ATOM 2830 C C . LEU B 1 95 ? -3.633 -17.719 -5.68 1 90.81 95 LEU B C 1
ATOM 2832 O O . LEU B 1 95 ? -4.824 -17.438 -5.809 1 90.81 95 LEU B O 1
ATOM 2836 N N . GLN B 1 96 ? -2.844 -17.891 -6.699 1 94.25 96 GLN B N 1
ATOM 2837 C CA . GLN B 1 96 ? -3.336 -17.797 -8.07 1 94.25 96 GLN B CA 1
ATOM 2838 C C . GLN B 1 96 ? -4.43 -18.828 -8.328 1 94.25 96 GLN B C 1
ATOM 2840 O O . GLN B 1 96 ? -5.465 -18.5 -8.914 1 94.25 96 GLN B O 1
ATOM 2845 N N . ILE B 1 97 ? -4.184 -20.031 -7.875 1 93 97 ILE B N 1
ATOM 2846 C CA . ILE B 1 97 ? -5.137 -21.109 -8.094 1 93 97 ILE B CA 1
ATOM 2847 C C . ILE B 1 97 ? -6.441 -20.812 -7.359 1 93 97 ILE B C 1
ATOM 2849 O O . ILE B 1 97 ? -7.523 -20.875 -7.949 1 93 97 ILE B O 1
ATOM 2853 N N . GLU B 1 98 ? -6.348 -20.406 -6.16 1 88.31 98 GLU B N 1
ATOM 2854 C CA . GLU B 1 98 ? -7.523 -20.156 -5.336 1 88.31 98 GLU B CA 1
ATOM 2855 C C . GLU B 1 98 ? -8.344 -19 -5.883 1 88.31 98 GLU B C 1
ATOM 2857 O O . GLU B 1 98 ? -9.57 -19.078 -5.965 1 88.31 98 GLU B O 1
ATOM 2862 N N . LEU B 1 99 ? -7.707 -17.953 -6.211 1 90.38 99 LEU B N 1
ATOM 2863 C CA . LEU B 1 99 ? -8.406 -16.766 -6.707 1 90.38 99 LEU B CA 1
ATOM 2864 C C . LEU B 1 99 ? -9.008 -17.031 -8.086 1 90.38 99 LEU B C 1
ATOM 2866 O O . LEU B 1 99 ? -10.117 -16.594 -8.375 1 90.38 99 LEU B O 1
ATOM 2870 N N . ALA B 1 100 ? -8.289 -17.797 -8.906 1 92.75 100 ALA B N 1
ATOM 2871 C CA . ALA B 1 100 ? -8.789 -18.109 -10.242 1 92.75 100 ALA B CA 1
ATOM 2872 C C . ALA B 1 100 ? -10.07 -18.922 -10.172 1 92.75 100 ALA B C 1
ATOM 2874 O O . ALA B 1 100 ? -10.922 -18.844 -11.062 1 92.75 100 ALA B O 1
ATOM 2875 N N . GLN B 1 101 ? -10.203 -19.672 -9.133 1 88.12 101 GLN B N 1
ATOM 2876 C CA . GLN B 1 101 ? -11.391 -20.5 -8.961 1 88.12 101 GLN B CA 1
ATOM 2877 C C . GLN B 1 101 ? -12.648 -19.656 -8.828 1 88.12 101 GLN B C 1
ATOM 2879 O O . GLN B 1 101 ? -13.75 -20.109 -9.141 1 88.12 101 GLN B O 1
ATOM 2884 N N . VAL B 1 102 ? -12.469 -18.469 -8.406 1 86 102 VAL B N 1
ATOM 2885 C CA . VAL B 1 102 ? -13.633 -17.609 -8.234 1 86 102 VAL B CA 1
ATOM 2886 C C . VAL B 1 102 ? -13.594 -16.484 -9.266 1 86 102 VAL B C 1
ATOM 2888 O O . VAL B 1 102 ? -14.242 -15.445 -9.078 1 86 102 VAL B O 1
ATOM 2891 N N . GLY B 1 103 ? -12.758 -16.625 -10.25 1 88.44 103 GLY B N 1
ATOM 2892 C CA . GLY B 1 103 ? -12.75 -15.703 -11.375 1 88.44 103 GLY B CA 1
ATOM 2893 C C . GLY B 1 103 ? -11.938 -14.445 -11.109 1 88.44 103 GLY B C 1
ATOM 2894 O O . GLY B 1 103 ? -12.148 -13.414 -11.758 1 88.44 103 GLY B O 1
ATOM 2895 N N . ILE B 1 104 ? -11.07 -14.469 -10.117 1 91.12 104 ILE B N 1
ATOM 2896 C CA . ILE B 1 104 ? -10.195 -13.344 -9.812 1 91.12 104 ILE B CA 1
ATOM 2897 C C . ILE B 1 104 ? -8.758 -13.688 -10.211 1 91.12 104 ILE B C 1
ATOM 2899 O O . ILE B 1 104 ? -8.258 -14.766 -9.891 1 91.12 104 ILE B O 1
ATOM 2903 N N . TYR B 1 105 ? -8.18 -12.797 -10.93 1 94.44 105 TYR B N 1
ATOM 2904 C CA . TYR B 1 105 ? -6.824 -13.047 -11.406 1 94.44 105 TYR B CA 1
ATOM 2905 C C . TYR B 1 105 ? -5.855 -12.016 -10.844 1 94.44 105 TYR B C 1
ATOM 2907 O O . TYR B 1 105 ? -6.262 -10.906 -10.469 1 94.44 105 TYR B O 1
ATOM 2915 N N . VAL B 1 106 ? -4.574 -12.438 -10.781 1 95.12 106 VAL B N 1
ATOM 2916 C CA . VAL B 1 106 ? -3.572 -11.578 -10.164 1 95.12 106 VAL B CA 1
ATOM 2917 C C . VAL B 1 106 ? -2.404 -11.367 -11.125 1 95.12 106 VAL B C 1
ATOM 2919 O O . VAL B 1 106 ? -2.121 -12.227 -11.961 1 95.12 106 VAL B O 1
ATOM 2922 N N . ARG B 1 107 ? -1.919 -10.219 -11.008 1 96.31 107 ARG B N 1
ATOM 2923 C CA . ARG B 1 107 ? -0.661 -9.852 -11.648 1 96.31 107 ARG B CA 1
ATOM 2924 C C . ARG B 1 107 ? 0.404 -9.516 -10.609 1 96.31 107 ARG B C 1
ATOM 2926 O O . ARG B 1 107 ? 0.093 -8.969 -9.547 1 96.31 107 ARG B O 1
ATOM 2933 N N . GLY B 1 108 ? 1.659 -9.945 -10.883 1 97.81 108 GLY B N 1
ATOM 2934 C CA . GLY B 1 108 ? 2.635 -9.648 -9.844 1 97.81 108 GLY B CA 1
ATOM 2935 C C . GLY B 1 108 ? 4.066 -9.891 -10.289 1 97.81 108 GLY B C 1
ATOM 2936 O O . GLY B 1 108 ? 4.312 -10.258 -11.438 1 97.81 108 GLY B O 1
ATOM 2937 N N . ALA B 1 109 ? 4.961 -9.625 -9.391 1 98.25 109 ALA B N 1
ATOM 2938 C CA . ALA B 1 109 ? 6.391 -9.812 -9.625 1 98.25 109 ALA B CA 1
ATOM 2939 C C . ALA B 1 109 ? 7.109 -10.242 -8.352 1 98.25 109 ALA B C 1
ATOM 2941 O O . ALA B 1 109 ? 6.801 -9.758 -7.262 1 98.25 109 ALA B O 1
ATOM 2942 N N . ILE B 1 110 ? 8.023 -11.164 -8.547 1 97.81 110 ILE B N 1
ATOM 2943 C CA . ILE B 1 110 ? 8.883 -11.633 -7.465 1 97.81 110 ILE B CA 1
ATOM 2944 C C . ILE B 1 110 ? 10.312 -11.164 -7.699 1 97.81 110 ILE B C 1
ATOM 2946 O O . ILE B 1 110 ? 10.852 -11.312 -8.797 1 97.81 110 ILE B O 1
ATOM 2950 N N . THR B 1 111 ? 10.852 -10.539 -6.746 1 97.56 111 THR B N 1
ATOM 2951 C CA . THR B 1 111 ? 12.25 -10.125 -6.758 1 97.56 111 THR B CA 1
ATOM 2952 C C . THR B 1 111 ? 12.859 -10.242 -5.363 1 97.56 111 THR B C 1
ATOM 2954 O O . THR B 1 111 ? 12.281 -10.867 -4.473 1 97.56 111 THR B O 1
ATOM 2957 N N . SER B 1 112 ? 14.141 -9.836 -5.227 1 95.38 112 SER B N 1
ATOM 2958 C CA . SER B 1 112 ? 14.812 -9.922 -3.936 1 95.38 112 SER B CA 1
ATOM 2959 C C . SER B 1 112 ? 15.695 -8.695 -3.691 1 95.38 112 SER B C 1
ATOM 2961 O O . SER B 1 112 ? 16.047 -7.984 -4.633 1 95.38 112 SER B O 1
ATOM 2963 N N . GLY B 1 113 ? 15.906 -8.43 -2.424 1 93.25 113 GLY B N 1
ATOM 2964 C CA . GLY B 1 113 ? 16.781 -7.332 -2.023 1 93.25 113 GLY B CA 1
ATOM 2965 C C . GLY B 1 113 ? 16.453 -6.793 -0.643 1 93.25 113 GLY B C 1
ATOM 2966 O O . GLY B 1 113 ? 15.852 -7.484 0.175 1 93.25 113 GLY B O 1
ATOM 2967 N N . ALA B 1 114 ? 16.984 -5.586 -0.397 1 91.38 114 ALA B N 1
ATOM 2968 C CA . ALA B 1 114 ? 16.812 -4.93 0.896 1 91.38 114 ALA B CA 1
ATOM 2969 C C . ALA B 1 114 ? 15.359 -4.547 1.124 1 91.38 114 ALA B C 1
ATOM 2971 O O . ALA B 1 114 ? 14.75 -3.877 0.286 1 91.38 114 ALA B O 1
ATOM 2972 N N . LEU B 1 115 ? 14.82 -5.008 2.289 1 92.38 115 LEU B N 1
ATOM 2973 C CA . LEU B 1 115 ? 13.406 -4.793 2.578 1 92.38 115 LEU B CA 1
ATOM 2974 C C . LEU B 1 115 ? 13.164 -4.719 4.082 1 92.38 115 LEU B C 1
ATOM 2976 O O . LEU B 1 115 ? 13.75 -5.484 4.848 1 92.38 115 LEU B O 1
ATOM 2980 N N . TYR B 1 116 ? 12.477 -3.756 4.426 1 89.25 116 TYR B N 1
ATOM 2981 C CA . TYR B 1 116 ? 11.875 -3.703 5.754 1 89.25 116 TYR B CA 1
ATOM 2982 C C . TYR B 1 116 ? 10.406 -4.109 5.699 1 89.25 116 TYR B C 1
ATOM 2984 O O . TYR B 1 116 ? 9.609 -3.477 5.004 1 89.25 116 TYR B O 1
ATOM 2992 N N . HIS B 1 117 ? 10.062 -5.199 6.336 1 89.69 117 HIS B N 1
ATOM 2993 C CA . HIS B 1 117 ? 8.695 -5.703 6.289 1 89.69 117 HIS B CA 1
ATOM 2994 C C . HIS B 1 117 ? 8.273 -6.289 7.629 1 89.69 117 HIS B C 1
ATOM 2996 O O . HIS B 1 117 ? 8.859 -7.27 8.094 1 89.69 117 HIS B O 1
ATOM 3002 N N . ASN B 1 118 ? 7.328 -5.664 8.258 1 85.44 118 ASN B N 1
ATOM 3003 C CA . ASN B 1 118 ? 6.695 -6.195 9.469 1 85.44 118 ASN B CA 1
ATOM 3004 C C . ASN B 1 118 ? 5.18 -6 9.43 1 85.44 118 ASN B C 1
ATOM 3006 O O . ASN B 1 118 ? 4.602 -5.777 8.367 1 85.44 118 ASN B O 1
ATOM 3010 N N . GLU B 1 119 ? 4.527 -6.137 10.43 1 78.94 119 GLU B N 1
ATOM 3011 C CA . GLU B 1 119 ? 3.068 -6.141 10.477 1 78.94 119 GLU B CA 1
ATOM 3012 C C . GLU B 1 119 ? 2.498 -4.797 10.031 1 78.94 119 GLU B C 1
ATOM 3014 O O . GLU B 1 119 ? 1.401 -4.738 9.469 1 78.94 119 GLU B O 1
ATOM 3019 N N . ARG B 1 120 ? 3.244 -3.783 10.117 1 79 120 ARG B N 1
ATOM 3020 C CA . ARG B 1 120 ? 2.643 -2.467 9.938 1 79 120 ARG B CA 1
ATOM 3021 C C . ARG B 1 120 ? 3.352 -1.687 8.836 1 79 120 ARG B C 1
ATOM 3023 O O . ARG B 1 120 ? 2.84 -0.671 8.359 1 79 120 ARG B O 1
ATOM 3030 N N . SER B 1 121 ? 4.43 -2.24 8.5 1 85.75 121 SER B N 1
ATOM 3031 C CA . SER B 1 121 ? 5.227 -1.432 7.582 1 85.75 121 SER B CA 1
ATOM 3032 C C . SER B 1 121 ? 5.941 -2.305 6.555 1 85.75 121 SER B C 1
ATOM 3034 O O . SER B 1 121 ? 6.371 -3.418 6.867 1 85.75 121 SER B O 1
ATOM 3036 N N . CYS B 1 122 ? 6.043 -1.743 5.391 1 90.25 122 CYS B N 1
ATOM 3037 C CA . CYS B 1 122 ? 6.809 -2.391 4.328 1 90.25 122 CYS B CA 1
ATOM 3038 C C . CYS B 1 122 ? 7.414 -1.358 3.387 1 90.25 122 CYS B C 1
ATOM 3040 O O . CYS B 1 122 ? 6.688 -0.589 2.754 1 90.25 122 CYS B O 1
ATOM 3042 N N . PHE B 1 123 ? 8.75 -1.307 3.375 1 89.31 123 PHE B N 1
ATOM 3043 C CA . PHE B 1 123 ? 9.43 -0.409 2.447 1 89.31 123 PHE B CA 1
ATOM 3044 C C . PHE B 1 123 ? 10.859 -0.871 2.191 1 89.31 123 PHE B C 1
ATOM 3046 O O . PHE B 1 123 ? 11.398 -1.679 2.949 1 89.31 123 PHE B O 1
ATOM 3053 N N . GLY B 1 124 ? 11.422 -0.389 1.106 1 90.81 124 GLY B N 1
ATOM 3054 C CA . GLY B 1 124 ? 12.781 -0.727 0.719 1 90.81 124 GLY B CA 1
ATOM 3055 C C . GLY B 1 124 ? 12.969 -0.822 -0.783 1 90.81 124 GLY B C 1
ATOM 3056 O O . GLY B 1 124 ? 11.992 -0.886 -1.533 1 90.81 124 GLY B O 1
ATOM 3057 N N . PRO B 1 125 ? 14.203 -0.844 -1.168 1 91.69 125 PRO B N 1
ATOM 3058 C CA . PRO B 1 125 ? 14.508 -0.918 -2.6 1 91.69 125 PRO B CA 1
ATOM 3059 C C . PRO B 1 125 ? 13.859 -2.127 -3.275 1 91.69 125 PRO B C 1
ATOM 3061 O O . PRO B 1 125 ? 13.43 -2.037 -4.426 1 91.69 125 PRO B O 1
ATOM 3064 N N . ALA B 1 126 ? 13.711 -3.203 -2.594 1 94.5 126 ALA B N 1
ATOM 3065 C CA . ALA B 1 126 ? 13.148 -4.418 -3.174 1 94.5 126 ALA B CA 1
ATOM 3066 C C . ALA B 1 126 ? 11.664 -4.238 -3.488 1 94.5 126 ALA B C 1
ATOM 3068 O O . ALA B 1 126 ? 11.172 -4.738 -4.504 1 94.5 126 ALA B O 1
ATOM 3069 N N . LEU B 1 127 ? 11 -3.568 -2.553 1 95.31 127 LEU B N 1
ATOM 3070 C CA . LEU B 1 127 ? 9.586 -3.309 -2.807 1 95.31 127 LEU B CA 1
ATOM 3071 C C . LEU B 1 127 ? 9.406 -2.383 -4.008 1 95.31 127 LEU B C 1
ATOM 3073 O O . LEU B 1 127 ? 8.555 -2.623 -4.859 1 95.31 127 LEU B O 1
ATOM 3077 N N . ILE B 1 128 ? 10.172 -1.353 -4.07 1 92.25 128 ILE B N 1
ATOM 3078 C CA . ILE B 1 128 ? 10.102 -0.42 -5.191 1 92.25 128 ILE B CA 1
ATOM 3079 C C . ILE B 1 128 ? 10.32 -1.173 -6.504 1 92.25 128 ILE B C 1
ATOM 3081 O O . ILE B 1 128 ? 9.562 -0.995 -7.461 1 92.25 128 ILE B O 1
ATOM 3085 N N . LYS B 1 129 ? 11.312 -1.982 -6.469 1 94.12 129 LYS B N 1
ATOM 3086 C CA . LYS B 1 129 ? 11.633 -2.768 -7.656 1 94.12 129 LYS B CA 1
ATOM 3087 C C . LYS B 1 129 ? 10.492 -3.717 -8.016 1 94.12 129 LYS B C 1
ATOM 3089 O O . LYS B 1 129 ? 10.141 -3.859 -9.188 1 94.12 129 LYS B O 1
ATOM 3094 N N . ALA B 1 130 ? 9.906 -4.395 -7.043 1 96.81 130 ALA B N 1
ATOM 3095 C CA . ALA B 1 130 ? 8.812 -5.336 -7.273 1 96.81 130 ALA B CA 1
ATOM 3096 C C . ALA B 1 130 ? 7.602 -4.637 -7.887 1 96.81 130 ALA B C 1
ATOM 3098 O O . ALA B 1 130 ? 6.973 -5.164 -8.805 1 96.81 130 ALA B O 1
ATOM 3099 N N . VAL B 1 131 ? 7.297 -3.48 -7.348 1 94.06 131 VAL B N 1
ATOM 3100 C CA . VAL B 1 131 ? 6.172 -2.699 -7.848 1 94.06 131 VAL B CA 1
ATOM 3101 C C . VAL B 1 131 ? 6.43 -2.289 -9.297 1 94.06 131 VAL B C 1
ATOM 3103 O O . VAL B 1 131 ? 5.535 -2.363 -10.141 1 94.06 131 VAL B O 1
ATOM 3106 N N . GLU B 1 132 ? 7.602 -1.853 -9.602 1 93.69 132 GLU B N 1
ATOM 3107 C CA . GLU B 1 132 ? 7.969 -1.444 -10.953 1 93.69 132 GLU B CA 1
ATOM 3108 C C . GLU B 1 132 ? 7.891 -2.619 -11.922 1 93.69 132 GLU B C 1
ATOM 3110 O O . GLU B 1 132 ? 7.379 -2.479 -13.031 1 93.69 132 GLU B O 1
ATOM 3115 N N . LEU B 1 133 ? 8.422 -3.76 -11.531 1 95 133 LEU B N 1
ATOM 3116 C CA . LEU B 1 133 ? 8.383 -4.953 -12.367 1 95 133 LEU B CA 1
ATOM 3117 C C . LEU B 1 133 ? 6.945 -5.363 -12.664 1 95 133 LEU B C 1
ATOM 3119 O O . LEU B 1 133 ? 6.617 -5.711 -13.797 1 95 133 LEU B O 1
ATOM 3123 N N . GLU B 1 134 ? 6.121 -5.32 -11.648 1 95.44 134 GLU B N 1
ATOM 3124 C CA . GLU B 1 134 ? 4.711 -5.648 -11.82 1 95.44 134 GLU B CA 1
ATOM 3125 C C . GLU B 1 134 ? 4.047 -4.699 -12.812 1 95.44 134 GLU B C 1
ATOM 3127 O O . GLU B 1 134 ? 3.354 -5.137 -13.734 1 95.44 134 GLU B O 1
ATOM 3132 N N . ALA B 1 135 ? 4.293 -3.422 -12.703 1 92.19 135 ALA B N 1
ATOM 3133 C CA . ALA B 1 135 ? 3.631 -2.395 -13.508 1 92.19 135 ALA B CA 1
ATOM 3134 C C . ALA B 1 135 ? 4.141 -2.406 -14.945 1 92.19 135 ALA B C 1
ATOM 3136 O O . ALA B 1 135 ? 3.371 -2.207 -15.883 1 92.19 135 ALA B O 1
ATOM 3137 N N . GLU B 1 136 ? 5.367 -2.715 -15.109 1 91.88 136 GLU B N 1
ATOM 3138 C CA . GLU B 1 136 ? 5.98 -2.494 -16.422 1 91.88 136 GLU B CA 1
ATOM 3139 C C . GLU B 1 136 ? 6.168 -3.809 -17.172 1 91.88 136 GLU B C 1
ATOM 3141 O O . GLU B 1 136 ? 6.152 -3.832 -18.406 1 91.88 136 GLU B O 1
ATOM 3146 N N . MET B 1 137 ? 6.348 -4.902 -16.422 1 91.56 137 MET B N 1
ATOM 3147 C CA . MET B 1 137 ? 6.781 -6.113 -17.109 1 91.56 137 MET B CA 1
ATOM 3148 C C . MET B 1 137 ? 5.707 -7.195 -17.031 1 91.56 137 MET B C 1
ATOM 3150 O O . MET B 1 137 ? 5.551 -7.988 -17.969 1 91.56 137 MET B O 1
ATOM 3154 N N . ALA B 1 138 ? 5.035 -7.312 -15.93 1 92.25 138 ALA B N 1
ATOM 3155 C CA . ALA B 1 138 ? 4.047 -8.375 -15.789 1 92.25 138 ALA B CA 1
ATOM 3156 C C . ALA B 1 138 ? 2.92 -8.211 -16.812 1 92.25 138 ALA B C 1
ATOM 3158 O O . ALA B 1 138 ? 2.623 -9.141 -17.562 1 92.25 138 ALA B O 1
ATOM 3159 N N . LYS B 1 139 ? 2.254 -7.012 -16.953 1 89 139 LYS B N 1
ATOM 3160 C CA . LYS B 1 139 ? 1.272 -6.559 -17.938 1 89 139 LYS B CA 1
ATOM 3161 C C . LYS B 1 139 ? 0.03 -7.441 -17.922 1 89 139 LYS B C 1
ATOM 3163 O O . LYS B 1 139 ? -1.096 -6.941 -17.969 1 89 139 LYS B O 1
ATOM 3168 N N . TYR B 1 140 ? 0.227 -8.766 -17.922 1 93.44 140 TYR B N 1
ATOM 3169 C CA . TYR B 1 140 ? -0.846 -9.75 -18.016 1 93.44 140 TYR B CA 1
ATOM 3170 C C . TYR B 1 140 ? -1.045 -10.469 -16.688 1 93.44 140 TYR B C 1
ATOM 3172 O O . TYR B 1 140 ? -0.271 -10.273 -15.742 1 93.44 140 TYR B O 1
ATOM 3180 N N . PRO B 1 141 ? -2.182 -11.289 -16.547 1 95.62 141 PRO B N 1
ATOM 3181 C CA . PRO B 1 141 ? -2.43 -11.984 -15.281 1 95.62 141 PRO B CA 1
ATOM 3182 C C . PRO B 1 141 ? -1.444 -13.125 -15.031 1 95.62 141 PRO B C 1
ATOM 3184 O O . PRO B 1 141 ? -1.816 -14.297 -15.117 1 95.62 141 PRO B O 1
ATOM 3187 N N . ARG B 1 142 ? -0.297 -12.727 -14.688 1 97 142 ARG B N 1
ATOM 3188 C CA . ARG B 1 142 ? 0.784 -13.648 -14.359 1 97 142 ARG B CA 1
ATOM 3189 C C . ARG B 1 142 ? 1.689 -13.07 -13.281 1 97 142 ARG B C 1
ATOM 3191 O O . ARG B 1 142 ? 1.695 -11.859 -13.047 1 97 142 ARG B O 1
ATOM 3198 N N . ILE B 1 143 ? 2.342 -13.922 -12.57 1 98.12 143 ILE B N 1
ATOM 3199 C CA . ILE B 1 143 ? 3.332 -13.523 -11.586 1 98.12 143 ILE B CA 1
ATOM 3200 C C . ILE B 1 143 ? 4.734 -13.828 -12.102 1 98.12 143 ILE B C 1
ATOM 3202 O O . ILE B 1 143 ? 5.141 -14.992 -12.156 1 98.12 143 ILE B O 1
ATOM 3206 N N . ILE B 1 144 ? 5.469 -12.781 -12.461 1 97.88 144 ILE B N 1
ATOM 3207 C CA . ILE B 1 144 ? 6.781 -12.961 -13.07 1 97.88 144 ILE B CA 1
ATOM 3208 C C . ILE B 1 144 ? 7.852 -13.008 -11.977 1 97.88 144 ILE B C 1
ATOM 3210 O O . ILE B 1 144 ? 7.633 -12.523 -10.867 1 97.88 144 ILE B O 1
ATOM 3214 N N . ILE B 1 145 ? 8.969 -13.641 -12.32 1 97.19 145 ILE B N 1
ATOM 3215 C CA . ILE B 1 145 ? 10.117 -13.727 -11.414 1 97.19 145 ILE B CA 1
ATOM 3216 C C . ILE B 1 145 ? 11.344 -13.117 -12.078 1 97.19 145 ILE B C 1
ATOM 3218 O O . ILE B 1 145 ? 11.711 -13.5 -13.195 1 97.19 145 ILE B O 1
ATOM 3222 N N . GLU B 1 146 ? 11.883 -12.141 -11.367 1 95.5 146 GLU B N 1
ATOM 3223 C CA . GLU B 1 146 ? 13.117 -11.547 -11.875 1 95.5 146 GLU B CA 1
ATOM 3224 C C . GLU B 1 146 ? 14.211 -12.594 -12.023 1 95.5 146 GLU B C 1
ATOM 3226 O O . GLU B 1 146 ? 14.43 -13.398 -11.117 1 95.5 146 GLU B O 1
ATOM 3231 N N . LYS B 1 147 ? 14.953 -12.508 -13.07 1 93 147 LYS B N 1
ATOM 3232 C CA . LYS B 1 147 ? 15.969 -13.508 -13.375 1 93 147 LYS B CA 1
ATOM 3233 C C . LYS B 1 147 ? 17.031 -13.562 -12.273 1 93 147 LYS B C 1
ATOM 3235 O O . LYS B 1 147 ? 17.422 -14.648 -11.828 1 93 147 LYS B O 1
ATOM 3240 N N . LYS B 1 148 ? 17.484 -12.438 -11.875 1 92 148 LYS B N 1
ATOM 3241 C CA . LYS B 1 148 ? 18.5 -12.391 -10.828 1 92 148 LYS B CA 1
ATOM 3242 C C . LYS B 1 148 ? 18 -13.039 -9.539 1 92 148 LYS B C 1
ATOM 3244 O O . LYS B 1 148 ? 18.75 -13.742 -8.867 1 92 148 LYS B O 1
ATOM 3249 N N . CYS B 1 149 ? 16.828 -12.789 -9.25 1 93.19 149 CYS B N 1
ATOM 3250 C CA . CYS B 1 149 ? 16.203 -13.375 -8.07 1 93.19 149 CYS B CA 1
ATOM 3251 C C . CYS B 1 149 ? 16.125 -14.891 -8.195 1 93.19 149 CYS B C 1
ATOM 3253 O O . CYS B 1 149 ? 16.375 -15.617 -7.234 1 93.19 149 CYS B O 1
ATOM 3255 N N . LEU B 1 150 ? 15.766 -15.336 -9.328 1 92.56 150 LEU B N 1
ATOM 3256 C CA . LEU B 1 150 ? 15.68 -16.766 -9.609 1 92.56 150 LEU B CA 1
ATOM 3257 C C . LEU B 1 150 ? 17.031 -17.438 -9.445 1 92.56 150 LEU B C 1
ATOM 3259 O O . LEU B 1 150 ? 17.156 -18.469 -8.781 1 92.56 150 LEU B O 1
ATOM 3263 N N . ASP B 1 151 ? 18 -16.812 -9.953 1 89.19 151 ASP B N 1
ATOM 3264 C CA . ASP B 1 151 ? 19.344 -17.375 -9.922 1 89.19 151 ASP B CA 1
ATOM 3265 C C . ASP B 1 151 ? 19.906 -17.359 -8.5 1 89.19 151 ASP B C 1
ATOM 3267 O O . ASP B 1 151 ? 20.469 -18.359 -8.047 1 89.19 151 ASP B O 1
ATOM 3271 N N . ASP B 1 152 ? 19.688 -16.281 -7.781 1 85.56 152 ASP B N 1
ATOM 3272 C CA . ASP B 1 152 ? 20.172 -16.156 -6.414 1 85.56 152 ASP B CA 1
ATOM 3273 C C . ASP B 1 152 ? 19.406 -17.078 -5.465 1 85.56 152 ASP B C 1
ATOM 3275 O O . ASP B 1 152 ? 20 -17.688 -4.578 1 85.56 152 ASP B O 1
ATOM 3279 N N . GLY B 1 153 ? 18.172 -17.141 -5.699 1 84.81 153 GLY B N 1
ATOM 3280 C CA . GLY B 1 153 ? 17.328 -17.906 -4.801 1 84.81 153 GLY B CA 1
ATOM 3281 C C . GLY B 1 153 ? 17.578 -19.391 -4.867 1 84.81 153 GLY B C 1
ATOM 3282 O O . GLY B 1 153 ? 17.438 -20.094 -3.867 1 84.81 153 GLY B O 1
ATOM 3283 N N . LYS B 1 154 ? 17.938 -19.844 -6.023 1 84.38 154 LYS B N 1
ATOM 3284 C CA . LYS B 1 154 ? 18.203 -21.266 -6.223 1 84.38 154 LYS B CA 1
ATOM 3285 C C . LYS B 1 154 ? 19.422 -21.719 -5.438 1 84.38 154 LYS B C 1
ATOM 3287 O O . LYS B 1 154 ? 19.609 -22.922 -5.203 1 84.38 154 LYS B O 1
ATOM 3292 N N . GLN B 1 155 ? 20.172 -20.734 -5.016 1 83.62 155 GLN B N 1
ATOM 3293 C CA . GLN B 1 155 ? 21.391 -21.062 -4.273 1 83.62 155 GLN B CA 1
ATOM 3294 C C . GLN B 1 155 ? 21.078 -21.375 -2.814 1 83.62 155 GLN B C 1
ATOM 3296 O O . GLN B 1 155 ? 21.891 -22 -2.121 1 83.62 155 GLN B O 1
ATOM 3301 N N . TYR B 1 156 ? 19.969 -20.906 -2.436 1 80.31 156 TYR B N 1
ATOM 3302 C CA . TYR B 1 156 ? 19.562 -21.156 -1.052 1 80.31 156 TYR B CA 1
ATOM 3303 C C . TYR B 1 156 ? 18.625 -22.344 -0.951 1 80.31 156 TYR B C 1
ATOM 3305 O O . TYR B 1 156 ? 17.5 -22.281 -1.462 1 80.31 156 TYR B O 1
ATOM 3313 N N . VAL B 1 157 ? 19.109 -23.438 -0.391 1 74.06 157 VAL B N 1
ATOM 3314 C CA . VAL B 1 157 ? 18.359 -24.703 -0.392 1 74.06 157 VAL B CA 1
ATOM 3315 C C . VAL B 1 157 ? 17.781 -24.953 0.994 1 74.06 157 VAL B C 1
ATOM 3317 O O . VAL B 1 157 ? 18.359 -24.562 2.006 1 74.06 157 VAL B O 1
ATOM 3320 N N . TYR B 1 158 ? 16.609 -25.469 0.977 1 70.44 158 TYR B N 1
ATOM 3321 C CA . TYR B 1 158 ? 15.961 -25.859 2.23 1 70.44 158 TYR B CA 1
ATOM 3322 C C . TYR B 1 158 ? 16.578 -27.141 2.789 1 70.44 158 TYR B C 1
ATOM 3324 O O . TYR B 1 158 ? 16.734 -28.125 2.07 1 70.44 158 TYR B O 1
ATOM 3332 N N . GLY B 1 159 ? 16.781 -27.031 4.023 1 67.62 159 GLY B N 1
ATOM 3333 C CA . GLY B 1 159 ? 17.25 -28.234 4.711 1 67.62 159 GLY B CA 1
ATOM 3334 C C . GLY B 1 159 ? 18.438 -28.875 4.031 1 67.62 159 GLY B C 1
ATOM 3335 O O . GLY B 1 159 ? 19.438 -28.219 3.74 1 67.62 159 GLY B O 1
ATOM 3336 N N . ASN B 1 160 ? 18.078 -30.234 3.74 1 70.81 160 ASN B N 1
ATOM 3337 C CA . ASN B 1 160 ? 19.156 -31.062 3.199 1 70.81 160 ASN B CA 1
ATOM 3338 C C . ASN B 1 160 ? 19.047 -31.203 1.684 1 70.81 160 ASN B C 1
ATOM 3340 O O . ASN B 1 160 ? 19.672 -32.062 1.09 1 70.81 160 ASN B O 1
ATOM 3344 N N . ASN B 1 161 ? 18.344 -30.359 1.179 1 75.56 161 ASN B N 1
ATOM 3345 C CA . ASN B 1 161 ? 18.203 -30.438 -0.272 1 75.56 161 ASN B CA 1
ATOM 3346 C C . ASN B 1 161 ? 19.484 -29.969 -0.976 1 75.56 161 ASN B C 1
ATOM 3348 O O . ASN B 1 161 ? 20.297 -29.266 -0.383 1 75.56 161 ASN B O 1
ATOM 3352 N N . THR B 1 162 ? 19.688 -30.578 -2.133 1 81.31 162 THR B N 1
ATOM 3353 C CA . THR B 1 162 ? 20.781 -30.094 -2.959 1 81.31 162 THR B CA 1
ATOM 3354 C C . THR B 1 162 ? 20.328 -28.922 -3.816 1 81.31 162 THR B C 1
ATOM 3356 O O . THR B 1 162 ? 19.141 -28.703 -4.008 1 81.31 162 THR B O 1
ATOM 3359 N N . ILE B 1 163 ? 21.25 -28.203 -4.258 1 83.25 163 ILE B N 1
ATOM 3360 C CA . ILE B 1 163 ? 21 -27.094 -5.164 1 83.25 163 ILE B CA 1
ATOM 3361 C C . ILE B 1 163 ? 20.297 -27.609 -6.426 1 83.25 163 ILE B C 1
ATOM 3363 O O . ILE B 1 163 ? 19.391 -26.953 -6.949 1 83.25 163 ILE B O 1
ATOM 3367 N N . GLU B 1 164 ? 20.75 -28.734 -6.848 1 87.12 164 GLU B N 1
ATOM 3368 C CA . GLU B 1 164 ? 20.172 -29.328 -8.047 1 87.12 164 GLU B CA 1
ATOM 3369 C C . GLU B 1 164 ? 18.688 -29.672 -7.836 1 87.12 164 GLU B C 1
ATOM 3371 O O . GLU B 1 164 ? 17.859 -29.406 -8.695 1 87.12 164 GLU B O 1
ATOM 3376 N N . PHE B 1 165 ? 18.453 -30.234 -6.758 1 84.31 165 PHE B N 1
ATOM 3377 C CA . PHE B 1 165 ? 17.078 -30.594 -6.453 1 84.31 165 PHE B CA 1
ATOM 3378 C C . PHE B 1 165 ? 16.188 -29.359 -6.348 1 84.31 165 PHE B C 1
ATOM 3380 O O . PHE B 1 165 ? 15.086 -29.344 -6.895 1 84.31 165 PHE B O 1
ATOM 3387 N N . GLU B 1 166 ? 16.656 -28.391 -5.695 1 83.38 166 GLU B N 1
ATOM 3388 C CA . GLU B 1 166 ? 15.898 -27.141 -5.543 1 83.38 166 GLU B CA 1
ATOM 3389 C C . GLU B 1 166 ? 15.664 -26.469 -6.891 1 83.38 166 GLU B C 1
ATOM 3391 O O . GLU B 1 166 ? 14.562 -25.984 -7.168 1 83.38 166 GLU B O 1
ATOM 3396 N N . SER B 1 167 ? 16.703 -26.469 -7.621 1 89.12 167 SER B N 1
ATOM 3397 C CA . SER B 1 167 ? 16.609 -25.844 -8.945 1 89.12 167 SER B CA 1
ATOM 3398 C C . SER B 1 167 ? 15.594 -26.562 -9.812 1 89.12 167 SER B C 1
ATOM 3400 O O . SER B 1 167 ? 14.773 -25.922 -10.484 1 89.12 167 SER B O 1
ATOM 3402 N N . GLU B 1 168 ? 15.625 -27.844 -9.773 1 90.81 168 GLU B N 1
ATOM 3403 C CA . GLU B 1 168 ? 14.68 -28.625 -10.562 1 90.81 168 GLU B CA 1
ATOM 3404 C C . GLU B 1 168 ? 13.25 -28.406 -10.078 1 90.81 168 GLU B C 1
ATOM 3406 O O . GLU B 1 168 ? 12.32 -28.328 -10.883 1 90.81 168 GLU B O 1
ATOM 3411 N N . THR B 1 169 ? 13.125 -28.375 -8.82 1 89.81 169 THR B N 1
ATOM 3412 C CA . THR B 1 169 ? 11.805 -28.156 -8.242 1 89.81 169 THR B CA 1
ATOM 3413 C C . THR B 1 169 ? 11.25 -26.797 -8.648 1 89.81 169 THR B C 1
ATOM 3415 O O . THR B 1 169 ? 10.109 -26.688 -9.094 1 89.81 169 THR B O 1
ATOM 3418 N N . ILE B 1 170 ? 12.062 -25.812 -8.57 1 91.81 170 ILE B N 1
ATOM 3419 C CA . ILE B 1 170 ? 11.648 -24.469 -8.922 1 91.81 170 ILE B CA 1
ATOM 3420 C C . ILE B 1 170 ? 11.344 -24.406 -10.422 1 91.81 170 ILE B C 1
ATOM 3422 O O . ILE B 1 170 ? 10.336 -23.812 -10.828 1 91.81 170 ILE B O 1
ATOM 3426 N N . ASP B 1 171 ? 12.195 -25.031 -11.156 1 93.56 171 ASP B N 1
ATOM 3427 C CA . ASP B 1 171 ? 12.016 -25.016 -12.602 1 93.56 171 ASP B CA 1
ATOM 3428 C C . ASP B 1 171 ? 10.703 -25.672 -13 1 93.56 171 ASP B C 1
ATOM 3430 O O . ASP B 1 171 ? 10.086 -25.297 -14 1 93.56 171 ASP B O 1
ATOM 3434 N N . SER B 1 172 ? 10.266 -26.625 -12.227 1 94.5 172 SER B N 1
ATOM 3435 C CA . SER B 1 172 ? 9.016 -27.328 -12.523 1 94.5 172 SER B CA 1
ATOM 3436 C C . SER B 1 172 ? 7.809 -26.438 -12.219 1 94.5 172 SER B C 1
ATOM 3438 O O . SER B 1 172 ? 6.695 -26.734 -12.664 1 94.5 172 SER B O 1
ATOM 3440 N N . LEU B 1 173 ? 7.996 -25.391 -11.492 1 95.5 173 LEU B N 1
ATOM 3441 C CA . LEU B 1 173 ? 6.895 -24.547 -11.047 1 95.5 173 LEU B CA 1
ATOM 3442 C C . LEU B 1 173 ? 6.754 -23.328 -11.945 1 95.5 173 LEU B C 1
ATOM 3444 O O . LEU B 1 173 ? 5.762 -22.594 -11.859 1 95.5 173 LEU B O 1
ATOM 3448 N N . ILE B 1 174 ? 7.75 -23.109 -12.836 1 96.19 174 ILE B N 1
ATOM 3449 C CA . ILE B 1 174 ? 7.762 -21.875 -13.617 1 96.19 174 ILE B CA 1
ATOM 3450 C C . ILE B 1 174 ? 7.844 -22.203 -15.109 1 96.19 174 ILE B C 1
ATOM 3452 O O . ILE B 1 174 ? 8.102 -23.359 -15.477 1 96.19 174 ILE B O 1
ATOM 3456 N N . THR B 1 175 ? 7.527 -21.25 -15.93 1 94 175 THR B N 1
ATOM 3457 C CA . THR B 1 175 ? 7.656 -21.375 -17.375 1 94 175 THR B CA 1
ATOM 3458 C C . THR B 1 175 ? 8.102 -20.047 -17.984 1 94 175 THR B C 1
ATOM 3460 O O . THR B 1 175 ? 8.141 -19.016 -17.297 1 94 175 THR B O 1
ATOM 3463 N N . LYS B 1 176 ? 8.547 -20.094 -19.172 1 91.19 176 LYS B N 1
ATOM 3464 C CA . LYS B 1 176 ? 8.992 -18.922 -19.906 1 91.19 176 LYS B CA 1
ATOM 3465 C C . LYS B 1 176 ? 7.855 -18.312 -20.719 1 91.19 176 LYS B C 1
ATOM 3467 O O . LYS B 1 176 ? 7.039 -19.047 -21.297 1 91.19 176 LYS B O 1
ATOM 3472 N N . SER B 1 177 ? 7.887 -16.969 -20.703 1 86.12 177 SER B N 1
ATOM 3473 C CA . SER B 1 177 ? 6.887 -16.297 -21.516 1 86.12 177 SER B CA 1
ATOM 3474 C C . SER B 1 177 ? 7.164 -16.484 -23 1 86.12 177 SER B C 1
ATOM 3476 O O . SER B 1 177 ? 8.32 -16.469 -23.438 1 86.12 177 SER B O 1
ATOM 3478 N N . ALA B 1 178 ? 6.094 -16.656 -23.734 1 77.69 178 ALA B N 1
ATOM 3479 C CA . ALA B 1 178 ? 6.23 -16.828 -25.172 1 77.69 178 ALA B CA 1
ATOM 3480 C C . ALA B 1 178 ? 6.637 -15.516 -25.844 1 77.69 178 ALA B C 1
ATOM 3482 O O . ALA B 1 178 ? 7.293 -15.516 -26.891 1 77.69 178 ALA B O 1
ATOM 3483 N N . ASP B 1 179 ? 6.27 -14.422 -25.297 1 74.06 179 ASP B N 1
ATOM 3484 C CA . ASP B 1 179 ? 6.465 -13.102 -25.875 1 74.06 179 ASP B CA 1
ATOM 3485 C C . ASP B 1 179 ? 7.848 -12.547 -25.547 1 74.06 179 ASP B C 1
ATOM 3487 O O . ASP B 1 179 ? 8.344 -11.648 -26.234 1 74.06 179 ASP B O 1
ATOM 3491 N N . ASN B 1 180 ? 8.422 -12.953 -24.5 1 76.31 180 ASN B N 1
ATOM 3492 C CA . ASN B 1 180 ? 9.719 -12.477 -24.047 1 76.31 180 ASN B CA 1
ATOM 3493 C C . ASN B 1 180 ? 10.492 -13.562 -23.312 1 76.31 180 ASN B C 1
ATOM 3495 O O . ASN B 1 180 ? 10.125 -13.93 -22.188 1 76.31 180 ASN B O 1
ATOM 3499 N N . ASP B 1 181 ? 11.539 -13.953 -23.859 1 71.94 181 ASP B N 1
ATOM 3500 C CA . ASP B 1 181 ? 12.305 -15.094 -23.375 1 71.94 181 ASP B CA 1
ATOM 3501 C C . ASP B 1 181 ? 12.961 -14.789 -22.031 1 71.94 181 ASP B C 1
ATOM 3503 O O . ASP B 1 181 ? 13.391 -15.703 -21.312 1 71.94 181 ASP B O 1
ATOM 3507 N N . ASN B 1 182 ? 12.922 -13.609 -21.672 1 80.44 182 ASN B N 1
ATOM 3508 C CA . ASN B 1 182 ? 13.625 -13.273 -20.438 1 80.44 182 ASN B CA 1
ATOM 3509 C C . ASN B 1 182 ? 12.664 -13.125 -19.266 1 80.44 182 ASN B C 1
ATOM 3511 O O . ASN B 1 182 ? 13.07 -12.742 -18.156 1 80.44 182 ASN B O 1
ATOM 3515 N N . ILE B 1 183 ? 11.492 -13.531 -19.609 1 89.38 183 ILE B N 1
ATOM 3516 C CA . ILE B 1 183 ? 10.508 -13.375 -18.547 1 89.38 183 ILE B CA 1
ATOM 3517 C C . ILE B 1 183 ? 10.023 -14.75 -18.094 1 89.38 183 ILE B C 1
ATOM 3519 O O . ILE B 1 183 ? 9.539 -15.547 -18.891 1 89.38 183 ILE B O 1
ATOM 3523 N N . PHE B 1 184 ? 10.234 -15.086 -16.875 1 95.12 184 PHE B N 1
ATOM 3524 C CA . PHE B 1 184 ? 9.719 -16.281 -16.234 1 95.12 184 PHE B CA 1
ATOM 3525 C C . PHE B 1 184 ? 8.508 -15.953 -15.359 1 95.12 184 PHE B C 1
ATOM 3527 O O . PHE B 1 184 ? 8.453 -14.883 -14.75 1 95.12 184 PHE B O 1
ATOM 3534 N N . PHE B 1 185 ? 7.539 -16.859 -15.43 1 97.38 185 PHE B N 1
ATOM 3535 C CA . PHE B 1 185 ? 6.398 -16.656 -14.547 1 97.38 185 PHE B CA 1
ATOM 3536 C C . PHE B 1 185 ? 5.914 -17.969 -13.969 1 97.38 185 PHE B C 1
ATOM 3538 O O . PHE B 1 185 ? 6.266 -19.047 -14.477 1 97.38 185 PHE B O 1
ATOM 3545 N N . ILE B 1 186 ? 5.219 -17.969 -12.891 1 97.75 186 ILE B N 1
ATOM 3546 C CA . ILE B 1 186 ? 4.684 -19.141 -12.219 1 97.75 186 ILE B CA 1
ATOM 3547 C C . ILE B 1 186 ? 3.65 -19.828 -13.109 1 97.75 186 ILE B C 1
ATOM 3549 O O . ILE B 1 186 ? 2.723 -19.172 -13.602 1 97.75 186 ILE B O 1
ATOM 3553 N N . ASN B 1 187 ? 3.828 -21.094 -13.352 1 96.94 187 ASN B N 1
ATOM 3554 C CA . ASN B 1 187 ? 2.955 -21.859 -14.227 1 96.94 187 ASN B CA 1
ATOM 3555 C C . ASN B 1 187 ? 1.878 -22.594 -13.438 1 96.94 187 ASN B C 1
ATOM 3557 O O . ASN B 1 187 ? 1.89 -23.828 -13.359 1 96.94 187 ASN B O 1
ATOM 3561 N N . TYR B 1 188 ? 0.885 -21.906 -13.023 1 95.88 188 TYR B N 1
ATOM 3562 C CA . TYR B 1 188 ? -0.056 -22.469 -12.062 1 95.88 188 TYR B CA 1
ATOM 3563 C C . TYR B 1 188 ? -1.027 -23.422 -12.742 1 95.88 188 TYR B C 1
ATOM 3565 O O . TYR B 1 188 ? -1.604 -24.297 -12.094 1 95.88 188 TYR B O 1
ATOM 3573 N N . LEU B 1 189 ? -1.188 -23.438 -14.023 1 94.38 189 LEU B N 1
ATOM 3574 C CA . LEU B 1 189 ? -2.191 -24.219 -14.727 1 94.38 189 LEU B CA 1
ATOM 3575 C C . LEU B 1 189 ? -1.799 -25.703 -14.766 1 94.38 189 LEU B C 1
ATOM 3577 O O . LEU B 1 189 ? -2.664 -26.578 -14.812 1 94.38 189 LEU B O 1
ATOM 3581 N N . VAL B 1 190 ? -0.538 -25.953 -14.68 1 93.38 190 VAL B N 1
ATOM 3582 C CA . VAL B 1 190 ? -0.114 -27.328 -14.938 1 93.38 190 VAL B CA 1
ATOM 3583 C C . VAL B 1 190 ? 0.234 -28.016 -13.617 1 93.38 190 VAL B C 1
ATOM 3585 O O . VAL B 1 190 ? 0.871 -29.078 -13.609 1 93.38 190 VAL B O 1
ATOM 3588 N N . GLN B 1 191 ? -0.125 -27.422 -12.531 1 93.81 191 GLN B N 1
ATOM 3589 C CA . GLN B 1 191 ? 0.289 -27.953 -11.242 1 93.81 191 GLN B CA 1
ATOM 3590 C C . GLN B 1 191 ? -0.765 -28.906 -10.672 1 93.81 191 GLN B C 1
ATOM 3592 O O . GLN B 1 191 ? -1.311 -28.656 -9.594 1 93.81 191 GLN B O 1
ATOM 3597 N N . ASP B 1 192 ? -0.916 -30.016 -11.312 1 91.25 192 ASP B N 1
ATOM 3598 C CA . ASP B 1 192 ? -1.879 -31.047 -10.914 1 91.25 192 ASP B CA 1
ATOM 3599 C C . ASP B 1 192 ? -1.581 -31.562 -9.516 1 91.25 192 ASP B C 1
ATOM 3601 O O . ASP B 1 192 ? -2.5 -31.844 -8.734 1 91.25 192 ASP B O 1
ATOM 3605 N N . GLY B 1 193 ? -0.302 -31.641 -9.195 1 89.56 193 GLY B N 1
ATOM 3606 C CA . GLY B 1 193 ? 0.143 -32.219 -7.93 1 89.56 193 GLY B CA 1
ATOM 3607 C C . GLY B 1 193 ? -0.24 -31.359 -6.73 1 89.56 193 GLY B C 1
ATOM 3608 O O . GLY B 1 193 ? -0.163 -31.812 -5.59 1 89.56 193 GLY B O 1
ATOM 3609 N N . GLU B 1 194 ? -0.718 -30.203 -6.949 1 87.69 194 GLU B N 1
ATOM 3610 C CA . GLU B 1 194 ? -1.043 -29.297 -5.859 1 87.69 194 GLU B CA 1
ATOM 3611 C C . GLU B 1 194 ? -2.512 -29.406 -5.461 1 87.69 194 GLU B C 1
ATOM 3613 O O . GLU B 1 194 ? -2.967 -28.719 -4.547 1 87.69 194 GLU B O 1
ATOM 3618 N N . PHE B 1 195 ? -3.225 -30.266 -6.113 1 90.81 195 PHE B N 1
ATOM 3619 C CA . PHE B 1 195 ? -4.625 -30.531 -5.801 1 90.81 195 PHE B CA 1
ATOM 3620 C C . PHE B 1 195 ? -4.773 -31.844 -5.039 1 90.81 195 PHE B C 1
ATOM 3622 O O . PHE B 1 195 ? -3.869 -32.688 -5.051 1 90.81 195 PHE B O 1
ATOM 3629 N N . HIS B 1 196 ? -5.895 -31.969 -4.355 1 89.69 196 HIS B N 1
ATOM 3630 C CA . HIS B 1 196 ? -6.133 -33.156 -3.555 1 89.69 196 HIS B CA 1
ATOM 3631 C C . HIS B 1 196 ? -6.23 -34.406 -4.434 1 89.69 196 HIS B C 1
ATOM 3633 O O . HIS B 1 196 ? -5.816 -35.5 -4.027 1 89.69 196 HIS B O 1
ATOM 3639 N N . ASN B 1 197 ? -6.91 -34.25 -5.59 1 90.94 197 ASN B N 1
ATOM 3640 C CA . ASN B 1 197 ? -7.031 -35.312 -6.574 1 90.94 197 ASN B CA 1
ATOM 3641 C C . ASN B 1 197 ? -7.164 -34.781 -7.992 1 90.94 197 ASN B C 1
ATOM 3643 O O . ASN B 1 197 ? -7.344 -33.562 -8.172 1 90.94 197 ASN B O 1
ATOM 3647 N N . HIS B 1 198 ? -7.039 -35.625 -8.875 1 91.38 198 HIS B N 1
ATOM 3648 C CA . HIS B 1 198 ? -7.027 -35.25 -10.281 1 91.38 198 HIS B CA 1
ATOM 3649 C C . HIS B 1 198 ? -8.375 -34.688 -10.719 1 91.38 198 HIS B C 1
ATOM 3651 O O . HIS B 1 198 ? -8.445 -33.812 -11.578 1 91.38 198 HIS B O 1
ATOM 3657 N N . GLU B 1 199 ? -9.43 -35.094 -10.086 1 90.81 199 GLU B N 1
ATOM 3658 C CA . GLU B 1 199 ? -10.766 -34.625 -10.414 1 90.81 199 GLU B CA 1
ATOM 3659 C C . GLU B 1 199 ? -10.922 -33.156 -10.062 1 90.81 199 GLU B C 1
ATOM 3661 O O . GLU B 1 199 ? -11.523 -32.375 -10.82 1 90.81 199 GLU B O 1
ATOM 3666 N N . GLU B 1 200 ? -10.367 -32.812 -8.961 1 91.75 200 GLU B N 1
ATOM 3667 C CA . GLU B 1 200 ? -10.406 -31.422 -8.539 1 91.75 200 GLU B CA 1
ATOM 3668 C C . GLU B 1 200 ? -9.609 -30.531 -9.484 1 91.75 200 GLU B C 1
ATOM 3670 O O . GLU B 1 200 ? -10.016 -29.406 -9.781 1 91.75 200 GLU B O 1
ATOM 3675 N N . TYR B 1 201 ? -8.523 -31.047 -9.891 1 93.44 201 TYR B N 1
ATOM 3676 C CA . TYR B 1 201 ? -7.684 -30.328 -10.844 1 93.44 201 TYR B CA 1
ATOM 3677 C C . TYR B 1 201 ? -8.422 -30.109 -12.156 1 93.44 201 TYR B C 1
ATOM 3679 O O . TYR B 1 201 ? -8.414 -29 -12.703 1 93.44 201 TYR B O 1
ATOM 3687 N N . CYS B 1 202 ? -9.117 -31.109 -12.672 1 91.69 202 CYS B N 1
ATOM 3688 C CA . CYS B 1 202 ? -9.875 -31.016 -13.914 1 91.69 202 CYS B CA 1
ATOM 3689 C C . CYS B 1 202 ? -11.016 -30.016 -13.773 1 91.69 202 CYS B C 1
ATOM 3691 O O . CYS B 1 202 ? -11.297 -29.25 -14.703 1 91.69 202 CYS B O 1
ATOM 3693 N N . ARG B 1 203 ? -11.617 -30.062 -12.633 1 91.12 203 ARG B N 1
ATOM 3694 C CA . ARG B 1 203 ? -12.688 -29.094 -12.375 1 91.12 203 ARG B CA 1
ATOM 3695 C C . ARG B 1 203 ? -12.156 -27.672 -12.391 1 91.12 203 ARG B C 1
ATOM 3697 O O . ARG B 1 203 ? -12.797 -26.766 -12.93 1 91.12 203 ARG B O 1
ATOM 3704 N N . PHE B 1 204 ? -11.047 -27.5 -11.805 1 93.56 204 PHE B N 1
ATOM 3705 C CA . PHE B 1 204 ? -10.398 -26.203 -11.812 1 93.56 204 PHE B CA 1
ATOM 3706 C C . PHE B 1 204 ? -10.148 -25.734 -13.242 1 93.56 204 PHE B C 1
ATOM 3708 O O . PHE B 1 204 ? -10.477 -24.594 -13.594 1 93.56 204 PHE B O 1
ATOM 3715 N N . LEU B 1 205 ? -9.555 -26.594 -14.062 1 93.19 205 LEU B N 1
ATOM 3716 C CA . LEU B 1 205 ? -9.219 -26.234 -15.438 1 93.19 205 LEU B CA 1
ATOM 3717 C C . LEU B 1 205 ? -10.477 -25.906 -16.234 1 93.19 205 LEU B C 1
ATOM 3719 O O . LEU B 1 205 ? -10.477 -24.969 -17.031 1 93.19 205 LEU B O 1
ATOM 3723 N N . LEU B 1 206 ? -11.5 -26.656 -15.945 1 90.19 206 LEU B N 1
ATOM 3724 C CA . LEU B 1 206 ? -12.758 -26.422 -16.641 1 90.19 206 LEU B CA 1
ATOM 3725 C C . LEU B 1 206 ? -13.344 -25.062 -16.281 1 90.19 206 LEU B C 1
ATOM 3727 O O . LEU B 1 206 ? -13.781 -24.328 -17.156 1 90.19 206 LEU B O 1
ATOM 3731 N N . ASN B 1 207 ? -13.352 -24.812 -15.031 1 90.69 207 ASN B N 1
ATOM 3732 C CA . ASN B 1 207 ? -13.875 -23.547 -14.562 1 90.69 207 ASN B CA 1
ATOM 3733 C C . ASN B 1 207 ? -13.047 -22.375 -15.078 1 90.69 207 ASN B C 1
ATOM 3735 O O . ASN B 1 207 ? -13.586 -21.328 -15.445 1 90.69 207 ASN B O 1
ATOM 3739 N N . HIS B 1 208 ? -11.805 -22.562 -15.047 1 92.62 208 HIS B N 1
ATOM 3740 C CA . HIS B 1 208 ? -10.875 -21.562 -15.562 1 92.62 208 HIS B CA 1
ATOM 3741 C C . HIS B 1 208 ? -11.141 -21.281 -17.031 1 92.62 208 HIS B C 1
ATOM 3743 O O . HIS B 1 208 ? -11.242 -20.109 -17.438 1 92.62 208 HIS B O 1
ATOM 3749 N N . TYR B 1 209 ? -11.312 -22.312 -17.719 1 89.69 209 TYR B N 1
ATOM 3750 C CA . TYR B 1 209 ? -11.562 -22.188 -19.156 1 89.69 209 TYR B CA 1
ATOM 3751 C C . TYR B 1 209 ? -12.898 -21.5 -19.422 1 89.69 209 TYR B C 1
ATOM 3753 O O . TYR B 1 209 ? -12.992 -20.641 -20.312 1 89.69 209 TYR B O 1
ATOM 3761 N N . LYS B 1 210 ? -13.906 -21.906 -18.75 1 89.69 210 LYS B N 1
ATOM 3762 C CA . LYS B 1 210 ? -15.234 -21.312 -18.922 1 89.69 210 LYS B CA 1
ATOM 3763 C C . LYS B 1 210 ? -15.219 -19.828 -18.609 1 89.69 210 LYS B C 1
ATOM 3765 O O . LYS B 1 210 ? -15.867 -19.031 -19.312 1 89.69 210 LYS B O 1
ATOM 3770 N N . ASP B 1 211 ? -14.531 -19.5 -17.578 1 91.44 211 ASP B N 1
ATOM 3771 C CA . ASP B 1 211 ? -14.445 -18.094 -17.188 1 91.44 211 ASP B CA 1
ATOM 3772 C C . ASP B 1 211 ? -13.773 -17.25 -18.266 1 91.44 211 ASP B C 1
ATOM 3774 O O . ASP B 1 211 ? -14.25 -16.172 -18.594 1 91.44 211 ASP B O 1
ATOM 3778 N N . ILE B 1 212 ? -12.719 -17.75 -18.812 1 90.94 212 ILE B N 1
ATOM 3779 C CA . ILE B 1 212 ? -11.977 -17.062 -19.859 1 90.94 212 ILE B CA 1
ATOM 3780 C C . ILE B 1 212 ? -12.859 -16.906 -21.094 1 90.94 212 ILE B C 1
ATOM 3782 O O . ILE B 1 212 ? -12.953 -15.805 -21.656 1 90.94 212 ILE B O 1
ATOM 3786 N N . ARG B 1 213 ? -13.477 -17.953 -21.5 1 87.44 213 ARG B N 1
ATOM 3787 C CA . ARG B 1 213 ? -14.32 -17.938 -22.688 1 87.44 213 ARG B CA 1
ATOM 3788 C C . ARG B 1 213 ? -15.461 -16.938 -22.531 1 87.44 213 ARG B C 1
ATOM 3790 O O . ARG B 1 213 ? -15.789 -16.219 -23.469 1 87.44 213 ARG B O 1
ATOM 3797 N N . HIS B 1 214 ? -15.984 -16.938 -21.422 1 89.19 214 HIS B N 1
ATOM 3798 C CA . HIS B 1 214 ? -17.094 -16.031 -21.141 1 89.19 214 HIS B CA 1
ATOM 3799 C C . HIS B 1 214 ? -16.656 -14.57 -21.25 1 89.19 214 HIS B C 1
ATOM 3801 O O . HIS B 1 214 ? -17.328 -13.75 -21.859 1 89.19 214 HIS B O 1
ATOM 3807 N N . ASN B 1 215 ? -15.547 -14.258 -20.719 1 87.94 215 ASN B N 1
ATOM 3808 C CA . ASN B 1 215 ? -15.109 -12.867 -20.609 1 87.94 215 ASN B CA 1
ATOM 3809 C C . ASN B 1 215 ? -14.484 -12.375 -21.906 1 87.94 215 ASN B C 1
ATOM 3811 O O . ASN B 1 215 ? -14.539 -11.18 -22.219 1 87.94 215 ASN B O 1
ATOM 3815 N N . VAL B 1 216 ? -13.969 -13.219 -22.688 1 87 216 VAL B N 1
ATOM 3816 C CA . VAL B 1 216 ? -13.406 -12.844 -23.984 1 87 216 VAL B CA 1
ATOM 3817 C C . VAL B 1 216 ? -14.523 -12.375 -24.906 1 87 216 VAL B C 1
ATOM 3819 O O . VAL B 1 216 ? -14.312 -11.508 -25.766 1 87 216 VAL B O 1
ATOM 3822 N N . HIS B 1 217 ? -15.688 -12.82 -24.719 1 83 217 HIS B N 1
ATOM 3823 C CA . HIS B 1 217 ? -16.797 -12.531 -25.609 1 83 217 HIS B CA 1
ATOM 3824 C C . HIS B 1 217 ? -17.75 -11.508 -25 1 83 217 HIS B C 1
ATOM 3826 O O . HIS B 1 217 ? -18.734 -11.117 -25.625 1 83 217 HIS B O 1
ATOM 3832 N N . SER B 1 218 ? -17.422 -11.078 -23.844 1 80.81 218 SER B N 1
ATOM 3833 C CA . SER B 1 218 ? -18.297 -10.133 -23.156 1 80.81 218 SER B CA 1
ATOM 3834 C C . SER B 1 218 ? -17.984 -8.695 -23.562 1 80.81 218 SER B C 1
ATOM 3836 O O . SER B 1 218 ? -16.969 -8.438 -24.219 1 80.81 218 SER B O 1
ATOM 3838 N N . ASP B 1 219 ? -18.953 -7.836 -23.25 1 76.56 219 ASP B N 1
ATOM 3839 C CA . ASP B 1 219 ? -18.781 -6.41 -23.531 1 76.56 219 ASP B CA 1
ATOM 3840 C C . ASP B 1 219 ? -18.031 -5.715 -22.391 1 76.56 219 ASP B C 1
ATOM 3842 O O . ASP B 1 219 ? -18.641 -5.078 -21.531 1 76.56 219 ASP B O 1
ATOM 3846 N N . ILE B 1 220 ? -16.797 -5.945 -22.438 1 77.94 220 ILE B N 1
ATOM 3847 C CA . ILE B 1 220 ? -15.938 -5.344 -21.422 1 77.94 220 ILE B CA 1
ATOM 3848 C C . ILE B 1 220 ? -14.891 -4.453 -22.094 1 77.94 220 ILE B C 1
ATOM 3850 O O . ILE B 1 220 ? -14.789 -4.43 -23.312 1 77.94 220 ILE B O 1
ATOM 3854 N N . SER B 1 221 ? -14.195 -3.643 -21.344 1 81.81 221 SER B N 1
ATOM 3855 C CA . SER B 1 221 ? -13.203 -2.717 -21.875 1 81.81 221 SER B CA 1
ATOM 3856 C C . SER B 1 221 ? -12.094 -3.459 -22.609 1 81.81 221 SER B C 1
ATOM 3858 O O . SER B 1 221 ? -11.789 -4.609 -22.281 1 81.81 221 SER B O 1
ATOM 3860 N N . ASN B 1 222 ? -11.539 -2.834 -23.516 1 83.88 222 ASN B N 1
ATOM 3861 C CA . ASN B 1 222 ? -10.477 -3.428 -24.328 1 83.88 222 ASN B CA 1
ATOM 3862 C C . ASN B 1 222 ? -9.273 -3.828 -23.484 1 83.88 222 ASN B C 1
ATOM 3864 O O . ASN B 1 222 ? -8.648 -4.859 -23.734 1 83.88 222 ASN B O 1
ATOM 3868 N N . SER B 1 223 ? -9.039 -3.049 -22.531 1 85 223 SER B N 1
ATOM 3869 C CA . SER B 1 223 ? -7.902 -3.33 -21.672 1 85 223 SER B CA 1
ATOM 3870 C C . SER B 1 223 ? -8.109 -4.617 -20.875 1 85 223 SER B C 1
ATOM 3872 O O . SER B 1 223 ? -7.172 -5.398 -20.688 1 85 223 SER B O 1
ATOM 3874 N N . VAL B 1 224 ? -9.305 -4.859 -20.547 1 87.31 224 VAL B N 1
ATOM 3875 C CA . VAL B 1 224 ? -9.633 -6.07 -19.797 1 87.31 224 VAL B CA 1
ATOM 3876 C C . VAL B 1 224 ? -9.672 -7.266 -20.75 1 87.31 224 VAL B C 1
ATOM 3878 O O . VAL B 1 224 ? -9.203 -8.352 -20.406 1 87.31 224 VAL B O 1
ATOM 3881 N N . LYS B 1 225 ? -10.172 -7.094 -21.922 1 89.88 225 LYS B N 1
ATOM 3882 C CA . LYS B 1 225 ? -10.25 -8.156 -22.922 1 89.88 225 LYS B CA 1
ATOM 3883 C C . LYS B 1 225 ? -8.867 -8.695 -23.266 1 89.88 225 LYS B C 1
ATOM 3885 O O . LYS B 1 225 ? -8.695 -9.898 -23.469 1 89.88 225 LYS B O 1
ATOM 3890 N N . THR B 1 226 ? -7.934 -7.824 -23.312 1 91.06 226 THR B N 1
ATOM 3891 C CA . THR B 1 226 ? -6.562 -8.211 -23.641 1 91.06 226 THR B CA 1
ATOM 3892 C C . THR B 1 226 ? -6.012 -9.172 -22.578 1 91.06 226 THR B C 1
ATOM 3894 O O . THR B 1 226 ? -5.258 -10.086 -22.906 1 91.06 226 THR B O 1
ATOM 3897 N N . LYS B 1 227 ? -6.398 -8.961 -21.422 1 92.5 227 LYS B N 1
ATOM 3898 C CA . LYS B 1 227 ? -5.945 -9.82 -20.328 1 92.5 227 LYS B CA 1
ATOM 3899 C C . LYS B 1 227 ? -6.543 -11.219 -20.453 1 92.5 227 LYS B C 1
ATOM 3901 O O . LYS B 1 227 ? -5.848 -12.219 -20.266 1 92.5 227 LYS B O 1
ATOM 3906 N N . TYR B 1 228 ? -7.754 -11.281 -20.828 1 93.31 228 TYR B N 1
ATOM 3907 C CA . TYR B 1 228 ? -8.406 -12.578 -20.984 1 93.31 228 TYR B CA 1
ATOM 3908 C C . TYR B 1 228 ? -7.891 -13.289 -22.234 1 93.31 228 TYR B C 1
ATOM 3910 O O . TYR B 1 228 ? -7.789 -14.516 -22.266 1 93.31 228 TYR B O 1
ATOM 3918 N N . GLN B 1 229 ? -7.578 -12.531 -23.172 1 92.62 229 GLN B N 1
ATOM 3919 C CA . GLN B 1 229 ? -6.98 -13.109 -24.359 1 92.62 229 GLN B CA 1
ATOM 3920 C C . GLN B 1 229 ? -5.625 -13.742 -24.047 1 92.62 229 GLN B C 1
ATOM 3922 O O . GLN B 1 229 ? -5.293 -14.812 -24.578 1 92.62 229 GLN B O 1
ATOM 3927 N N . TRP B 1 230 ? -4.914 -13.094 -23.25 1 93.5 230 TRP B N 1
ATOM 3928 C CA . TRP B 1 230 ? -3.635 -13.656 -22.844 1 93.5 230 TRP B CA 1
ATOM 3929 C C . TRP B 1 230 ? -3.838 -14.969 -22.078 1 93.5 230 TRP B C 1
ATOM 3931 O O . TRP B 1 230 ? -3.107 -15.938 -22.297 1 93.5 230 TRP B O 1
ATOM 3941 N N . LEU B 1 231 ? -4.805 -14.984 -21.203 1 94.12 231 LEU B N 1
ATOM 3942 C CA . LEU B 1 231 ? -5.105 -16.188 -20.438 1 94.12 231 LEU B CA 1
ATOM 3943 C C . LEU B 1 231 ? -5.504 -17.328 -21.359 1 94.12 231 LEU B C 1
ATOM 3945 O O . LEU B 1 231 ? -5.145 -18.484 -21.109 1 94.12 231 LEU B O 1
ATOM 3949 N N . ARG B 1 232 ? -6.25 -16.969 -22.359 1 91.56 232 ARG B N 1
ATOM 3950 C CA . ARG B 1 232 ? -6.648 -17.969 -23.344 1 91.56 232 ARG B CA 1
ATOM 3951 C C . ARG B 1 232 ? -5.434 -18.547 -24.062 1 91.56 232 ARG B C 1
ATOM 3953 O O . ARG B 1 232 ? -5.316 -19.766 -24.219 1 91.56 232 ARG B O 1
ATOM 3960 N N . HIS B 1 233 ? -4.562 -17.719 -24.469 1 91.75 233 HIS B N 1
ATOM 3961 C CA . HIS B 1 233 ? -3.35 -18.172 -25.141 1 91.75 233 HIS B CA 1
ATOM 3962 C C . HIS B 1 233 ? -2.479 -19 -24.203 1 91.75 233 HIS B C 1
ATOM 3964 O O . HIS B 1 233 ? -1.871 -19.984 -24.625 1 91.75 233 HIS B O 1
ATOM 3970 N N . TYR B 1 234 ? -2.408 -18.531 -23.016 1 92.56 234 TYR B N 1
ATOM 3971 C CA . TYR B 1 234 ? -1.675 -19.266 -22 1 92.56 234 TYR B CA 1
ATOM 3972 C C . TYR B 1 234 ? -2.246 -20.672 -21.828 1 92.56 234 TYR B C 1
ATOM 3974 O O . TYR B 1 234 ? -1.497 -21.656 -21.781 1 92.56 234 TYR B O 1
ATOM 3982 N N . PHE B 1 235 ? -3.52 -20.797 -21.781 1 91.88 235 PHE B N 1
ATOM 3983 C CA . PHE B 1 235 ? -4.188 -22.094 -21.672 1 91.88 235 PHE B CA 1
ATOM 3984 C C . PHE B 1 235 ? -3.871 -22.969 -22.891 1 91.88 235 PHE B C 1
ATOM 3986 O O . PHE B 1 235 ? -3.529 -24.141 -22.734 1 91.88 235 PHE B O 1
ATOM 3993 N N . TYR B 1 236 ? -3.889 -22.344 -24.047 1 89.44 236 TYR B N 1
ATOM 3994 C CA . TYR B 1 236 ? -3.631 -23.078 -25.281 1 89.44 236 TYR B CA 1
ATOM 3995 C C . TYR B 1 236 ? -2.174 -23.516 -25.359 1 89.44 236 TYR B C 1
ATOM 3997 O O . TYR B 1 236 ? -1.868 -24.594 -25.906 1 89.44 236 TYR B O 1
ATOM 4005 N N . ASP B 1 237 ? -1.359 -22.719 -24.844 1 89.44 237 ASP B N 1
ATOM 4006 C CA . ASP B 1 237 ? 0.063 -23.047 -24.844 1 89.44 237 ASP B CA 1
ATOM 4007 C C . ASP B 1 237 ? 0.349 -24.266 -23.969 1 89.44 237 ASP B C 1
ATOM 4009 O O . ASP B 1 237 ? 1.257 -25.047 -24.25 1 89.44 237 ASP B O 1
ATOM 4013 N N . GLN B 1 238 ? -0.431 -24.406 -22.938 1 89 238 GLN B N 1
ATOM 4014 C CA . GLN B 1 238 ? -0.176 -25.484 -21.984 1 89 238 GLN B CA 1
ATOM 4015 C C . GLN B 1 238 ? -0.901 -26.766 -22.391 1 89 238 GLN B C 1
ATOM 4017 O O . GLN B 1 238 ? -0.393 -27.859 -22.188 1 89 238 GLN B O 1
ATOM 4022 N N . PHE B 1 239 ? -2.062 -26.641 -23 1 89.06 239 PHE B N 1
ATOM 4023 C CA . PHE B 1 239 ? -2.887 -27.828 -23.188 1 89.06 239 PHE B CA 1
ATOM 4024 C C . PHE B 1 239 ? -3.254 -28 -24.656 1 89.06 239 PHE B C 1
ATOM 4026 O O . PHE B 1 239 ? -3.861 -29.016 -25.031 1 89.06 239 PHE B O 1
ATOM 4033 N N . GLY B 1 240 ? -2.848 -27.094 -25.453 1 84.44 240 GLY B N 1
ATOM 4034 C CA . GLY B 1 240 ? -3.256 -27.141 -26.844 1 84.44 240 GLY B CA 1
ATOM 4035 C C . GLY B 1 240 ? -4.637 -26.562 -27.078 1 84.44 240 GLY B C 1
ATOM 4036 O O . GLY B 1 240 ? -5.434 -26.453 -26.156 1 84.44 240 GLY B O 1
ATOM 4037 N N . LYS B 1 241 ? -4.871 -26.25 -28.328 1 79.88 241 LYS B N 1
ATOM 4038 C CA . LYS B 1 241 ? -6.156 -25.656 -28.688 1 79.88 241 LYS B CA 1
ATOM 4039 C C . LYS B 1 241 ? -7.301 -26.641 -28.438 1 79.88 241 LYS B C 1
ATOM 4041 O O . LYS B 1 241 ? -8.414 -26.219 -28.094 1 79.88 241 LYS B O 1
ATOM 4046 N N . ASP B 1 242 ? -6.895 -27.938 -28.562 1 74.56 242 ASP B N 1
ATOM 4047 C CA . ASP B 1 242 ? -7.898 -28.984 -28.359 1 74.56 242 ASP B CA 1
ATOM 4048 C C . ASP B 1 242 ? -7.828 -29.531 -26.938 1 74.56 242 ASP B C 1
ATOM 4050 O O . ASP B 1 242 ? -8.414 -30.578 -26.656 1 74.56 242 ASP B O 1
ATOM 4054 N N . GLY B 1 243 ? -7.121 -28.906 -26.094 1 65.56 243 GLY B N 1
ATOM 4055 C CA . GLY B 1 243 ? -6.914 -29.391 -24.734 1 65.56 243 GLY B CA 1
ATOM 4056 C C . GLY B 1 243 ? -8.203 -29.531 -23.953 1 65.56 243 GLY B C 1
ATOM 4057 O O . GLY B 1 243 ? -8.367 -30.469 -23.188 1 65.56 243 GLY B O 1
ATOM 4058 N N . MET B 1 244 ? -9.07 -28.656 -24.172 1 65.31 244 MET B N 1
ATOM 4059 C CA . MET B 1 244 ? -10.336 -28.688 -23.453 1 65.31 244 MET B CA 1
ATOM 4060 C C . MET B 1 244 ? -11.148 -29.938 -23.828 1 65.31 244 MET B C 1
ATOM 4062 O O . MET B 1 244 ? -11.781 -30.547 -22.984 1 65.31 244 MET B O 1
ATOM 4066 N N . LYS B 1 245 ? -11.117 -30.219 -25.109 1 65.38 245 LYS B N 1
ATOM 4067 C CA . LYS B 1 245 ? -11.844 -31.406 -25.562 1 65.38 245 LYS B CA 1
ATOM 4068 C C . LYS B 1 245 ? -11.375 -32.656 -24.812 1 65.38 245 LYS B C 1
ATOM 4070 O O . LYS B 1 245 ? -12.188 -33.5 -24.438 1 65.38 245 LYS B O 1
ATOM 4075 N N . ASN B 1 246 ? -10.141 -32.594 -24.562 1 61 246 ASN B N 1
ATOM 4076 C CA . ASN B 1 246 ? -9.555 -33.75 -23.875 1 61 246 ASN B CA 1
ATOM 4077 C C . ASN B 1 246 ? -9.898 -33.719 -22.375 1 61 246 ASN B C 1
ATOM 4079 O O . ASN B 1 246 ? -10.07 -34.781 -21.766 1 61 246 ASN B O 1
ATOM 4083 N N . LEU B 1 247 ? -9.945 -32.5 -21.859 1 65.31 247 LEU B N 1
ATOM 4084 C CA . LEU B 1 247 ? -10.328 -32.344 -20.453 1 65.31 247 LEU B CA 1
ATOM 4085 C C . LEU B 1 247 ? -11.805 -32.688 -20.25 1 65.31 247 LEU B C 1
ATOM 4087 O O . LEU B 1 247 ? -12.18 -33.281 -19.25 1 65.31 247 LEU B O 1
ATOM 4091 N N . LEU B 1 248 ? -12.594 -32.25 -21.172 1 59.28 248 LEU B N 1
ATOM 4092 C CA . LEU B 1 248 ? -14.023 -32.5 -21.109 1 59.28 248 LEU B CA 1
ATOM 4093 C C . LEU B 1 248 ? -14.312 -33.969 -21.344 1 59.28 248 LEU B C 1
ATOM 4095 O O . LEU B 1 248 ? -15.305 -34.5 -20.828 1 59.28 248 LEU B O 1
ATOM 4099 N N . ARG B 1 249 ? -13.531 -34.656 -22.141 1 52.84 249 ARG B N 1
ATOM 4100 C CA . ARG B 1 249 ? -13.734 -36.062 -22.312 1 52.84 249 ARG B CA 1
ATOM 4101 C C . ARG B 1 249 ? -13.445 -36.844 -21.016 1 52.84 249 ARG B C 1
ATOM 4103 O O . ARG B 1 249 ? -13.867 -37.969 -20.859 1 52.84 249 ARG B O 1
ATOM 4110 N N . LEU B 1 250 ? -12.734 -36.156 -20.234 1 46.38 250 LEU B N 1
ATOM 4111 C CA . LEU B 1 250 ? -12.484 -36.781 -18.953 1 46.38 250 LEU B CA 1
ATOM 4112 C C . LEU B 1 250 ? -13.727 -36.75 -18.078 1 46.38 250 LEU B C 1
ATOM 4114 O O . LEU B 1 250 ? -13.75 -37.344 -16.984 1 46.38 250 LEU B O 1
ATOM 4118 N N . ARG B 1 251 ? -14.797 -36.094 -18.484 1 42.12 251 ARG B N 1
ATOM 4119 C CA . ARG B 1 251 ? -16.078 -36.312 -17.828 1 42.12 251 ARG B CA 1
ATOM 4120 C C . ARG B 1 251 ? -16.781 -37.531 -18.422 1 42.12 251 ARG B C 1
ATOM 4122 O O . ARG B 1 251 ? -16.766 -37.719 -19.641 1 42.12 251 ARG B O 1
#